Protein AF-A0AAW0E9F6-F1 (afdb_monomer)

Foldseek 3Di:
DVVVLLVLQLLQAFPVLLVCQQPDDDPPPDDGDDSCVSDVVRDPVSVVSVCCLVVLQQWDKDWPPDPLQDKPPVCPVVQVVVVPPDPDDDDGFDKIKIFGPGADPVLVVLQVVLLVVLVVVDVLSVVAFKAKFKAWAAPVCVSVCSRPNDDQPDDPDDPPLDGAGKTALANCCRFPPHNDAHPDFDRPSDLFRFGTKMFIKIFGPDQVPFSHDPPIGGHHDRSRIDGGMMITGGDPPHPPDPPPPDDDPDPDDRADWDDHDPVRFRYYVPHGMTGGDPCRVVVVVVVVVVVVDDDDPQDPVSVVVVPDDDDDDDDDDDDDDDDDDDDDDDDPPPPDDPPDDDDDLPADPPADDDDPVVVVVVCVPDDDADPPDDPVNLVVLVVVVVVVVVCVVPDSGPLVVQKDWDPVPCPPHSPDTDIDGGNDDPPDPVVVVVVVD

Radius of gyration: 29.37 Å; Cα contacts (8 Å, |Δi|>4): 502; chains: 1; bounding box: 64×83×88 Å

Structure (mmCIF, N/CA/C/O backbone):
data_AF-A0AAW0E9F6-F1
#
_entry.id   AF-A0AAW0E9F6-F1
#
loop_
_atom_site.group_PDB
_atom_site.id
_atom_site.type_symbol
_atom_site.label_atom_id
_atom_site.label_alt_id
_atom_site.label_comp_id
_atom_site.label_asym_id
_atom_site.label_entity_id
_atom_site.label_seq_id
_atom_site.pdbx_PDB_ins_code
_atom_site.Cartn_x
_atom_site.Cartn_y
_atom_site.Cartn_z
_atom_site.occupancy
_atom_site.B_iso_or_equiv
_atom_site.auth_seq_id
_atom_site.auth_comp_id
_atom_site.auth_asym_id
_atom_site.auth_atom_id
_atom_site.pdbx_PDB_model_num
ATOM 1 N N . MET A 1 1 ? -28.495 -1.036 2.764 1.00 68.88 1 MET A N 1
ATOM 2 C CA . MET A 1 1 ? -27.233 -1.469 3.412 1.00 68.88 1 MET A CA 1
ATOM 3 C C . MET A 1 1 ? -26.131 -0.404 3.358 1.00 68.88 1 MET A C 1
ATOM 5 O O . MET A 1 1 ? -25.757 0.072 4.417 1.00 68.88 1 MET A O 1
ATOM 9 N N . ARG A 1 2 ? -25.653 0.051 2.182 1.00 80.06 2 ARG A N 1
ATOM 10 C CA . ARG A 1 2 ? -24.564 1.062 2.090 1.00 80.06 2 ARG A CA 1
ATOM 11 C C . ARG A 1 2 ? -24.848 2.370 2.847 1.00 80.06 2 ARG A C 1
ATOM 13 O O . ARG A 1 2 ? -23.996 2.825 3.595 1.00 80.06 2 ARG A O 1
ATOM 20 N N . ALA A 1 3 ? -26.051 2.930 2.707 1.00 85.75 3 ALA A N 1
ATOM 21 C CA . ALA A 1 3 ? -26.441 4.160 3.406 1.00 85.75 3 ALA A CA 1
ATOM 22 C C . ALA A 1 3 ? -26.434 4.012 4.940 1.00 85.75 3 ALA A C 1
ATOM 24 O O . ALA A 1 3 ? -25.992 4.918 5.635 1.00 85.75 3 ALA A O 1
ATOM 25 N N . ALA A 1 4 ? -26.853 2.852 5.458 1.00 90.62 4 ALA A N 1
ATOM 26 C CA . ALA A 1 4 ? -26.837 2.574 6.893 1.00 90.62 4 ALA A CA 1
ATOM 27 C C . ALA A 1 4 ? -25.401 2.503 7.438 1.00 90.62 4 ALA A C 1
ATOM 29 O O . ALA A 1 4 ? -25.116 3.065 8.487 1.00 90.62 4 ALA A O 1
ATOM 30 N N . ILE A 1 5 ? -24.473 1.883 6.697 1.00 90.81 5 ILE A N 1
ATOM 31 C CA . ILE A 1 5 ? -23.049 1.851 7.075 1.00 90.81 5 ILE A CA 1
ATOM 32 C C . ILE A 1 5 ? -22.468 3.269 7.111 1.00 90.81 5 ILE A C 1
ATOM 34 O O . ILE A 1 5 ? -21.766 3.615 8.055 1.00 90.81 5 ILE A O 1
ATOM 38 N N . VAL A 1 6 ? -22.793 4.106 6.120 1.00 89.31 6 VAL A N 1
ATOM 39 C CA . VAL A 1 6 ? -22.357 5.513 6.102 1.00 89.31 6 VAL A CA 1
ATOM 40 C C . VAL A 1 6 ? -22.892 6.268 7.320 1.00 89.31 6 VAL A C 1
ATOM 42 O O . VAL A 1 6 ? -22.117 6.947 7.979 1.00 89.31 6 VAL A O 1
ATOM 45 N N . GLN A 1 7 ? -24.171 6.101 7.672 1.00 91.56 7 GLN A N 1
ATOM 46 C CA . GLN A 1 7 ? -24.759 6.729 8.862 1.00 91.56 7 GLN A CA 1
ATOM 47 C C . GLN A 1 7 ? -24.083 6.276 10.164 1.00 91.56 7 GLN A C 1
ATOM 49 O O . GLN A 1 7 ? -23.791 7.108 11.020 1.00 91.56 7 GLN A O 1
ATOM 54 N N . LEU A 1 8 ? -23.778 4.979 10.299 1.00 93.62 8 LEU A N 1
ATOM 55 C CA . LEU A 1 8 ? -23.037 4.454 11.449 1.00 93.62 8 LEU A CA 1
ATOM 56 C C . LEU A 1 8 ? -21.641 5.082 11.544 1.00 93.62 8 LEU A C 1
ATOM 58 O O . LEU A 1 8 ? -21.239 5.522 12.617 1.00 93.62 8 LEU A O 1
ATOM 62 N N . ILE A 1 9 ? -20.918 5.185 10.428 1.00 92.75 9 ILE A N 1
ATOM 63 C CA . ILE A 1 9 ? -19.582 5.794 10.401 1.00 92.75 9 ILE A CA 1
ATOM 64 C C . ILE A 1 9 ? -19.655 7.304 10.686 1.00 92.75 9 ILE A C 1
ATOM 66 O O . ILE A 1 9 ? -18.825 7.829 11.423 1.00 92.75 9 ILE A O 1
ATOM 70 N N . ASP A 1 10 ? -20.656 8.010 10.159 1.00 91.88 10 ASP A N 1
ATOM 71 C CA . ASP A 1 10 ? -20.858 9.441 10.417 1.00 91.88 10 ASP A CA 1
ATOM 72 C C . ASP A 1 10 ? -21.263 9.727 11.880 1.00 91.88 10 ASP A C 1
ATOM 74 O O . ASP A 1 10 ? -20.953 10.806 12.396 1.00 91.88 10 ASP A O 1
ATOM 78 N N . SER A 1 11 ? -21.893 8.771 12.580 1.00 93.81 11 SER A N 1
ATOM 79 C CA . SER A 1 11 ? -22.200 8.907 14.014 1.00 93.81 11 SER A CA 1
ATOM 80 C C . SER A 1 11 ? -20.967 8.832 14.918 1.00 93.81 11 SER A C 1
ATOM 82 O O . SER A 1 11 ? -20.944 9.489 15.955 1.00 93.81 11 SER A O 1
ATOM 84 N N . LEU A 1 12 ? -19.907 8.119 14.512 1.00 94.50 12 LEU A N 1
ATOM 85 C CA . LEU A 1 12 ? -18.675 8.000 15.303 1.00 94.50 12 LEU A CA 1
ATOM 86 C C . LEU A 1 12 ? -18.031 9.376 15.525 1.00 94.50 12 LEU A C 1
ATOM 88 O O . LEU A 1 12 ? -18.088 10.201 14.615 1.00 94.50 12 LEU A O 1
ATOM 92 N N . PRO A 1 13 ? -17.401 9.656 16.678 1.00 93.88 13 PRO A N 1
ATOM 93 C CA . PRO A 1 13 ? -16.641 10.889 16.889 1.00 93.88 13 PRO A CA 1
ATOM 94 C C . PRO A 1 13 ? -15.427 10.966 15.950 1.00 93.88 13 PRO A C 1
ATOM 96 O O . PRO A 1 13 ? -15.088 10.011 15.248 1.00 93.88 13 PRO A O 1
ATOM 99 N N . SER A 1 14 ? -14.760 12.115 15.911 1.00 93.56 14 SER A N 1
ATOM 100 C CA . SER A 1 14 ? -13.484 12.223 15.199 1.00 93.56 14 SER A CA 1
ATOM 101 C C . SER A 1 14 ? -12.402 11.370 15.877 1.00 93.56 14 SER A C 1
ATOM 103 O O . SER A 1 14 ? -12.458 11.083 17.076 1.00 93.56 14 SER A O 1
ATOM 105 N N . ILE A 1 15 ? -11.375 10.979 15.119 1.00 92.00 15 ILE A N 1
ATOM 106 C CA . ILE A 1 15 ? -10.249 10.204 15.669 1.00 92.00 15 ILE A CA 1
ATOM 107 C C . ILE A 1 15 ? -9.497 10.997 16.749 1.00 92.00 15 ILE A C 1
ATOM 109 O O . ILE A 1 15 ? -9.037 10.412 17.728 1.00 92.00 15 ILE A O 1
ATOM 113 N N . ASP A 1 16 ? -9.415 12.323 16.620 1.00 90.81 16 ASP A N 1
ATOM 114 C CA . ASP A 1 16 ? -8.752 13.179 17.607 1.00 90.81 16 ASP A CA 1
ATOM 115 C C . ASP A 1 16 ? -9.514 13.212 18.940 1.00 90.81 16 ASP A C 1
ATOM 117 O O . ASP A 1 16 ? -8.903 13.124 20.007 1.00 90.81 16 ASP A O 1
ATOM 121 N N . GLU A 1 17 ? -10.849 13.250 18.904 1.00 92.25 17 GLU A N 1
ATOM 122 C CA . GLU A 1 17 ? -11.689 13.134 20.103 1.00 92.25 17 GLU A CA 1
ATOM 123 C C . GLU A 1 17 ? -11.553 11.757 20.756 1.00 92.25 17 GLU A C 1
ATOM 125 O O . GLU A 1 17 ? -11.367 11.674 21.973 1.00 92.25 17 GLU A O 1
ATOM 130 N N . MET A 1 18 ? -11.568 10.682 19.955 1.00 93.44 18 MET A N 1
ATOM 131 C CA . MET A 1 18 ? -11.325 9.323 20.450 1.00 93.44 18 MET A CA 1
ATOM 132 C C . MET A 1 18 ? -9.970 9.227 21.153 1.00 93.44 18 MET A C 1
ATOM 134 O O . MET A 1 18 ? -9.881 8.738 22.280 1.00 93.44 18 MET A O 1
ATOM 138 N N . ARG A 1 19 ? -8.912 9.745 20.518 1.00 91.38 19 ARG A N 1
ATOM 139 C CA . ARG A 1 19 ? -7.557 9.771 21.075 1.00 91.38 19 ARG A CA 1
ATOM 140 C C . ARG A 1 19 ? -7.506 10.568 22.375 1.00 91.38 19 ARG A C 1
ATOM 142 O O . ARG A 1 19 ? -6.947 10.087 23.358 1.00 91.38 19 ARG A O 1
ATOM 149 N N . LYS A 1 20 ? -8.099 11.763 22.402 1.00 92.00 20 LYS A N 1
ATOM 150 C CA . LYS A 1 20 ? -8.146 12.624 23.591 1.00 92.00 20 LYS A CA 1
ATOM 151 C C . LYS A 1 20 ? -8.857 11.944 24.760 1.00 92.00 20 LYS A C 1
ATOM 153 O O . LYS A 1 20 ? -8.396 12.060 25.893 1.00 92.00 20 LYS A O 1
ATOM 158 N N . HIS A 1 21 ? -9.951 11.231 24.496 1.00 91.25 21 HIS A N 1
ATOM 159 C CA . HIS A 1 21 ? -10.675 10.479 25.516 1.00 91.25 21 HIS A CA 1
ATOM 160 C C . HIS A 1 21 ? -9.831 9.327 26.072 1.00 91.25 21 HIS A C 1
ATOM 162 O O . HIS A 1 21 ? -9.671 9.227 27.286 1.00 91.25 21 HIS A O 1
ATOM 168 N N . LEU A 1 22 ? -9.226 8.514 25.199 1.00 90.12 22 LEU A N 1
ATOM 169 C CA . LEU A 1 22 ? -8.399 7.369 25.599 1.00 90.12 22 LEU A CA 1
ATOM 170 C C . LEU A 1 22 ? -7.131 7.767 26.370 1.00 90.12 22 LEU A C 1
ATOM 172 O O . LEU A 1 22 ? -6.701 7.042 27.263 1.00 90.12 22 LEU A O 1
ATOM 176 N N . LEU A 1 23 ? -6.531 8.912 26.033 1.00 89.12 23 LEU A N 1
ATOM 177 C CA . LEU A 1 23 ? -5.310 9.422 26.670 1.00 89.12 23 LEU A CA 1
ATOM 178 C C . LEU A 1 23 ? -5.579 10.313 27.891 1.00 89.12 23 LEU A C 1
ATOM 180 O O . LEU A 1 23 ? -4.642 10.881 28.459 1.00 89.12 23 LEU A O 1
ATOM 184 N N . ARG A 1 24 ? -6.840 10.469 28.306 1.00 87.94 24 ARG A N 1
ATOM 185 C CA . ARG A 1 24 ? -7.180 11.248 29.498 1.00 87.94 24 ARG A CA 1
ATOM 186 C C . ARG A 1 24 ? -6.484 10.643 30.717 1.00 87.94 24 ARG A C 1
ATOM 188 O O . ARG A 1 24 ? -6.551 9.439 30.942 1.00 87.94 24 ARG A O 1
ATOM 195 N N . LYS A 1 25 ? -5.840 11.487 31.530 1.00 82.88 25 LYS A N 1
ATOM 196 C CA . LYS A 1 25 ? -5.229 11.048 32.791 1.00 82.88 25 LYS A CA 1
ATOM 197 C C . LYS A 1 25 ? -6.307 10.494 33.722 1.00 82.88 25 LYS A C 1
ATOM 199 O O . LYS A 1 25 ? -7.324 11.150 33.956 1.00 82.88 25 LYS A O 1
ATOM 204 N N . VAL A 1 26 ? -6.060 9.299 34.240 1.00 85.88 26 VAL A N 1
ATOM 205 C CA . VAL A 1 26 ? -6.933 8.591 35.173 1.00 85.88 26 VAL A CA 1
ATOM 206 C C . VAL A 1 26 ? -6.197 8.455 36.503 1.00 85.88 26 VAL A C 1
ATOM 208 O O . VAL A 1 26 ? -4.987 8.232 36.513 1.00 85.88 26 VAL A O 1
ATOM 211 N N . ASN A 1 27 ? -6.911 8.630 37.616 1.00 80.88 27 ASN A N 1
ATOM 212 C CA . ASN A 1 27 ? -6.336 8.459 38.951 1.00 80.88 27 ASN A CA 1
ATOM 213 C C . ASN A 1 27 ? -5.906 7.000 39.164 1.00 80.88 27 ASN A C 1
ATOM 215 O O . ASN A 1 27 ? -6.556 6.083 38.657 1.00 80.88 27 ASN A O 1
ATOM 219 N N . THR A 1 28 ? -4.847 6.792 39.943 1.00 71.69 28 THR A N 1
ATOM 220 C CA . THR A 1 28 ? -4.348 5.464 40.321 1.00 71.69 28 THR A CA 1
ATOM 221 C C . THR A 1 28 ? -5.487 4.592 40.864 1.00 71.69 28 THR A C 1
ATOM 223 O O . THR A 1 28 ? -6.258 5.048 41.707 1.00 71.69 28 THR A O 1
ATOM 226 N N . GLY A 1 29 ? -5.629 3.371 40.337 1.00 76.06 29 GLY A N 1
ATOM 227 C CA . GLY A 1 29 ? -6.693 2.424 40.707 1.00 76.06 29 GLY A CA 1
ATOM 228 C C . GLY A 1 29 ? -7.997 2.528 39.902 1.00 76.06 29 GLY A C 1
ATOM 229 O O . GLY A 1 29 ? -8.900 1.728 40.110 1.00 76.06 29 GLY A O 1
ATOM 230 N N . LYS A 1 30 ? -8.134 3.478 38.965 1.00 79.12 30 LYS A N 1
ATOM 231 C CA . LYS A 1 30 ? -9.293 3.530 38.054 1.00 79.12 30 LYS A CA 1
ATOM 232 C C . LYS A 1 30 ? -8.955 2.950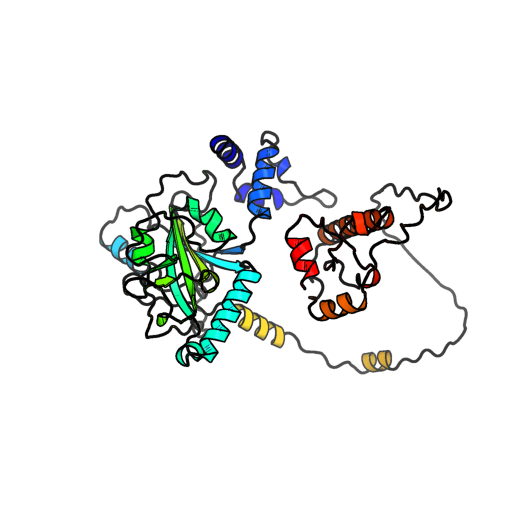 36.680 1.00 79.12 30 LYS A C 1
ATOM 234 O O . LYS A 1 30 ? -7.875 3.187 36.137 1.00 79.12 30 LYS A O 1
ATOM 239 N N . SER A 1 31 ? -9.909 2.227 36.094 1.00 79.19 31 SER A N 1
ATOM 240 C CA . SER A 1 31 ? -9.774 1.664 34.750 1.00 79.19 31 SER A CA 1
ATOM 241 C C . SER A 1 31 ? -9.592 2.759 33.697 1.00 79.19 31 SER A C 1
ATOM 243 O O . SER A 1 31 ? -10.203 3.828 33.782 1.00 79.19 31 SER A O 1
ATOM 245 N N . LYS A 1 32 ? -8.787 2.478 32.666 1.00 82.38 32 LYS A N 1
ATOM 246 C CA . LYS A 1 32 ? -8.663 3.372 31.507 1.00 82.38 32 LYS A CA 1
ATOM 247 C C . LYS A 1 32 ? -10.028 3.551 30.820 1.00 82.38 32 LYS A C 1
ATOM 249 O O . LYS A 1 32 ? -10.771 2.572 30.722 1.00 82.38 32 LYS A O 1
ATOM 254 N N . PRO A 1 33 ? -10.341 4.762 30.332 1.00 85.88 33 PRO A N 1
ATOM 255 C CA . PRO A 1 33 ? -11.596 5.038 29.646 1.00 85.88 33 PRO A CA 1
ATOM 256 C C . PRO A 1 33 ? -11.726 4.188 28.379 1.00 85.88 33 PRO A C 1
ATOM 258 O O . PRO A 1 33 ? -10.748 3.991 27.650 1.00 85.88 33 PRO A O 1
ATOM 261 N N . LYS A 1 34 ? -12.930 3.679 28.107 1.00 88.00 34 LYS A N 1
ATOM 262 C CA . LYS A 1 34 ? -13.224 2.866 26.915 1.00 88.00 34 LYS A CA 1
ATOM 263 C C . LYS A 1 34 ? -13.899 3.716 25.844 1.00 88.00 34 LYS A C 1
ATOM 265 O O . LYS A 1 34 ? -14.711 4.575 26.145 1.00 88.00 34 LYS A O 1
ATOM 270 N N . LEU A 1 35 ? -13.674 3.401 24.565 1.00 87.81 35 LEU A N 1
ATOM 271 C CA . LEU A 1 35 ? -14.292 4.143 23.450 1.00 87.81 35 LEU A CA 1
ATOM 272 C C . LEU A 1 35 ? -15.826 4.228 23.529 1.00 87.81 35 LEU A C 1
ATOM 274 O O . LEU A 1 35 ? -16.395 5.261 23.198 1.00 87.81 35 LEU A O 1
ATOM 278 N N . ARG A 1 36 ? -16.489 3.167 24.008 1.00 86.31 36 ARG A N 1
ATOM 279 C CA . ARG A 1 36 ? -17.954 3.125 24.167 1.00 86.31 36 ARG A CA 1
ATOM 280 C C . ARG A 1 36 ? -18.486 4.106 25.221 1.00 86.31 36 ARG A C 1
ATOM 282 O O . ARG A 1 36 ? -19.680 4.356 25.239 1.00 86.31 36 ARG A O 1
ATOM 289 N N . GLU A 1 37 ? -17.625 4.636 26.087 1.00 88.25 37 GLU A N 1
ATOM 290 C CA . GLU A 1 37 ? -17.979 5.578 27.157 1.00 88.25 37 GLU A CA 1
ATOM 291 C C . GLU A 1 37 ? -17.904 7.043 26.694 1.00 88.25 37 GLU A C 1
ATOM 293 O O . GLU A 1 37 ? -18.241 7.939 27.464 1.00 88.25 37 GLU A O 1
ATOM 298 N N . ILE A 1 38 ? -17.457 7.306 25.455 1.00 90.50 38 ILE A N 1
ATOM 299 C CA . ILE A 1 38 ? -17.413 8.666 24.893 1.00 90.50 38 ILE A CA 1
ATOM 300 C C . ILE A 1 38 ? -18.810 9.266 24.798 1.00 90.50 38 ILE A C 1
ATOM 302 O O . ILE A 1 38 ? -19.012 10.411 25.194 1.00 90.50 38 ILE A O 1
ATOM 306 N N . ASP A 1 39 ? -19.735 8.499 24.233 1.00 87.88 39 ASP A N 1
ATOM 307 C CA . ASP A 1 39 ? -21.092 8.936 23.960 1.00 87.88 39 ASP A CA 1
ATOM 308 C C . ASP A 1 39 ? -22.021 7.708 24.009 1.00 87.88 39 ASP A C 1
ATOM 310 O O . ASP A 1 39 ? -21.875 6.804 23.173 1.00 87.88 39 ASP A O 1
ATOM 314 N N . PRO A 1 40 ? -22.933 7.639 24.998 1.00 87.38 40 PRO A N 1
ATOM 315 C CA . PRO A 1 40 ? -23.859 6.523 25.155 1.00 87.38 40 PRO A CA 1
ATOM 316 C C . PRO A 1 40 ? -24.916 6.450 24.043 1.00 87.38 40 PRO A C 1
ATOM 318 O O . PRO A 1 40 ? -25.504 5.384 23.857 1.00 87.38 40 PRO A O 1
ATOM 321 N N . ASP A 1 41 ? -25.133 7.528 23.282 1.00 91.75 41 ASP A N 1
ATOM 322 C CA . ASP A 1 41 ? -26.115 7.564 22.194 1.00 91.75 41 ASP A CA 1
ATOM 323 C C . ASP A 1 41 ? -25.586 6.897 20.910 1.00 91.75 41 ASP A C 1
ATOM 325 O O . ASP A 1 41 ? -26.348 6.575 19.990 1.00 91.75 41 ASP A O 1
ATOM 329 N N . ILE A 1 42 ? -24.276 6.629 20.832 1.00 93.94 42 ILE A N 1
ATOM 330 C CA . ILE A 1 42 ? -23.672 5.952 19.683 1.00 93.94 42 ILE A CA 1
ATOM 331 C C . ILE A 1 42 ? -23.981 4.459 19.730 1.00 93.94 42 ILE A C 1
ATOM 333 O O . ILE A 1 42 ? -23.521 3.715 20.600 1.00 93.94 42 ILE A O 1
ATOM 337 N N . LEU A 1 43 ? -24.685 3.991 18.698 1.00 94.19 43 LEU A N 1
ATOM 338 C CA . LEU A 1 43 ? -25.063 2.590 18.553 1.00 94.19 43 LEU A CA 1
ATOM 339 C C . LEU A 1 43 ? -23.847 1.644 18.641 1.00 94.19 43 LEU A C 1
ATOM 341 O O . LEU A 1 43 ? -22.850 1.853 17.939 1.00 94.19 43 LEU A O 1
ATOM 345 N N . PRO A 1 44 ? -23.948 0.517 19.377 1.00 92.88 44 PRO A N 1
ATOM 346 C CA . PRO A 1 44 ? -22.893 -0.499 19.445 1.00 92.88 44 PRO A CA 1
ATOM 347 C C . PRO A 1 44 ? -22.400 -0.985 18.074 1.00 92.88 44 PRO A C 1
ATOM 349 O O . PRO A 1 44 ? -21.218 -1.285 17.904 1.00 92.88 44 PRO A O 1
ATOM 352 N N . ALA A 1 45 ? -23.291 -1.014 17.077 1.00 93.62 45 ALA A N 1
ATOM 353 C CA . ALA A 1 45 ? -22.969 -1.385 15.704 1.00 93.62 45 ALA A CA 1
ATOM 354 C C . ALA A 1 45 ? -21.925 -0.457 15.053 1.00 93.62 45 ALA A C 1
ATOM 356 O O . ALA A 1 45 ? -21.075 -0.941 14.309 1.00 93.62 45 ALA A O 1
ATOM 357 N N . ALA A 1 46 ? -21.928 0.846 15.354 1.00 94.75 46 ALA A N 1
ATOM 358 C CA . ALA A 1 46 ? -20.945 1.786 14.810 1.00 94.75 46 ALA A CA 1
ATOM 359 C C . ALA A 1 46 ? -19.523 1.447 15.290 1.00 94.75 46 ALA A C 1
ATOM 361 O O . ALA A 1 46 ? -18.576 1.427 14.502 1.00 94.75 46 ALA A O 1
ATOM 362 N N . TRP A 1 47 ? -19.385 1.077 16.566 1.00 93.81 47 TRP A N 1
ATOM 363 C CA . TRP A 1 47 ? -18.117 0.631 17.144 1.00 93.81 47 TRP A CA 1
ATOM 364 C C . TRP A 1 47 ? -17.635 -0.700 16.561 1.00 93.81 47 TRP A C 1
ATOM 366 O O . TRP A 1 47 ? -16.434 -0.890 16.377 1.00 93.81 47 TRP A O 1
ATOM 376 N N . LEU A 1 48 ? -18.553 -1.620 16.243 1.00 93.56 48 LEU A N 1
ATOM 377 C CA . LEU A 1 48 ? -18.212 -2.870 15.557 1.00 93.56 48 LEU A CA 1
ATOM 378 C C . LEU A 1 48 ? -17.720 -2.615 14.130 1.00 93.56 48 LEU A C 1
ATOM 380 O O . LEU A 1 48 ? -16.736 -3.224 13.718 1.00 93.56 48 LEU A O 1
ATOM 384 N N . VAL A 1 49 ? -18.339 -1.676 13.406 1.00 93.69 49 VAL A N 1
ATOM 385 C CA . VAL A 1 49 ? -17.860 -1.252 12.083 1.00 93.69 49 VAL A CA 1
ATOM 386 C C . VAL A 1 49 ? -16.461 -0.641 12.186 1.00 93.69 49 VAL A C 1
ATOM 388 O O . VAL A 1 49 ? -15.592 -1.014 11.405 1.00 93.69 49 VAL A O 1
ATOM 391 N N . LEU A 1 50 ? -16.197 0.225 13.172 1.00 93.00 50 LEU A N 1
ATOM 392 C CA . 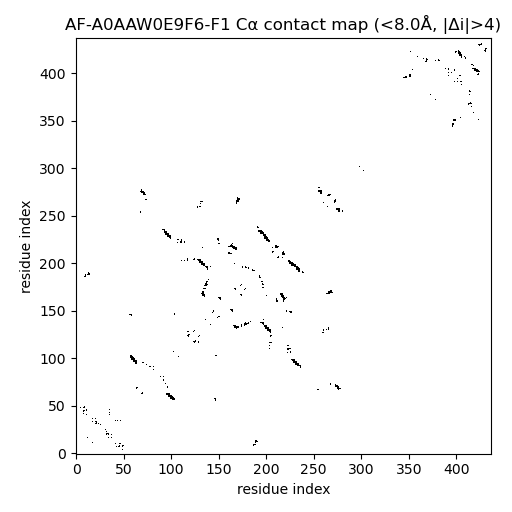LEU A 1 50 ? -14.855 0.778 13.403 1.00 93.00 50 LEU A CA 1
ATOM 393 C C . LEU A 1 50 ? -13.824 -0.320 13.698 1.00 93.00 50 LEU A C 1
ATOM 395 O O . LEU A 1 50 ? -12.751 -0.342 13.091 1.00 93.00 50 LEU A O 1
ATOM 399 N N . ARG A 1 51 ? -14.163 -1.255 14.596 1.00 92.62 51 ARG A N 1
ATOM 400 C CA . ARG A 1 51 ? -13.315 -2.411 14.913 1.00 92.62 51 ARG A CA 1
ATOM 401 C C . ARG A 1 51 ? -13.029 -3.238 13.666 1.00 92.62 51 ARG A C 1
ATOM 403 O O . ARG A 1 51 ? -11.888 -3.634 13.471 1.00 92.62 51 ARG A O 1
ATOM 410 N N . TRP A 1 52 ? -14.031 -3.474 12.822 1.00 91.88 52 TRP A N 1
ATOM 411 C CA . TRP A 1 52 ? -13.846 -4.184 11.562 1.00 91.88 52 TRP A CA 1
ATOM 412 C C . TRP A 1 52 ? -12.935 -3.407 10.607 1.00 91.88 52 TRP A C 1
ATOM 414 O O . TRP A 1 52 ? -11.996 -3.998 10.087 1.00 91.88 52 TRP A O 1
ATOM 424 N N . ILE A 1 53 ? -13.136 -2.096 10.416 1.00 90.12 53 ILE A N 1
ATOM 425 C CA . ILE A 1 53 ? -12.308 -1.264 9.521 1.00 90.12 53 ILE A CA 1
ATOM 426 C C . ILE A 1 53 ? -10.823 -1.376 9.880 1.00 90.12 53 ILE A C 1
ATOM 428 O O . ILE A 1 53 ? -10.005 -1.570 8.976 1.00 90.12 53 ILE A O 1
ATOM 432 N N . LEU A 1 54 ? -10.501 -1.268 11.174 1.00 87.25 54 LEU A N 1
ATOM 433 C CA . LEU A 1 54 ? -9.133 -1.326 11.691 1.00 87.25 54 LEU A CA 1
ATOM 434 C C . LEU A 1 54 ? -8.594 -2.760 11.729 1.00 87.25 54 LEU A C 1
ATOM 436 O O . LEU A 1 54 ? -7.528 -3.024 11.189 1.00 87.25 54 LEU A O 1
ATOM 440 N N . GLY A 1 55 ? -9.344 -3.694 12.315 1.00 86.12 55 GLY A N 1
ATOM 441 C CA . GLY A 1 55 ? -8.895 -5.070 12.541 1.00 86.12 55 GLY A CA 1
ATOM 442 C C . GLY A 1 55 ? -8.787 -5.919 11.276 1.00 86.12 55 GLY A C 1
ATOM 443 O O . GLY A 1 55 ? -8.029 -6.877 11.254 1.00 86.12 55 GLY A O 1
ATOM 444 N N . SER A 1 56 ? -9.510 -5.571 10.208 1.00 84.69 56 SER A N 1
ATOM 445 C CA . SER A 1 56 ? -9.376 -6.251 8.911 1.00 84.69 56 SER A CA 1
ATOM 446 C C . SER A 1 56 ? -8.285 -5.649 8.018 1.00 84.69 56 SER A C 1
ATOM 448 O O . SER A 1 56 ? -8.079 -6.129 6.902 1.00 84.69 56 SER A O 1
ATOM 450 N N . CYS A 1 57 ? -7.665 -4.529 8.414 1.00 82.75 57 CYS A N 1
ATOM 451 C CA . CYS A 1 57 ? -6.681 -3.843 7.580 1.00 82.75 57 CYS A CA 1
ATOM 452 C C . CYS A 1 57 ? -5.302 -4.441 7.829 1.00 82.75 57 CYS A C 1
ATOM 454 O O . CYS A 1 57 ? -4.676 -4.159 8.842 1.00 82.75 57 CYS A O 1
ATOM 456 N N . THR A 1 58 ? -4.835 -5.252 6.886 1.00 75.62 58 THR A N 1
ATOM 457 C CA . THR A 1 58 ? -3.511 -5.887 6.928 1.00 75.62 58 THR A CA 1
ATOM 458 C C . THR A 1 58 ? -2.374 -4.937 6.560 1.00 75.62 58 THR A C 1
ATOM 460 O O . THR A 1 58 ? -1.217 -5.255 6.809 1.00 75.62 58 THR A O 1
ATOM 463 N N . ALA A 1 59 ? -2.682 -3.776 5.977 1.00 80.94 59 ALA A N 1
ATOM 464 C CA . ALA A 1 59 ? -1.684 -2.781 5.612 1.00 80.94 59 ALA A CA 1
ATOM 465 C C . ALA A 1 59 ? -1.508 -1.718 6.698 1.00 80.94 59 ALA A C 1
ATOM 467 O O . ALA A 1 59 ? -2.491 -1.157 7.196 1.00 80.94 59 ALA A O 1
ATOM 468 N N . HIS A 1 60 ? -0.248 -1.396 6.993 1.00 84.62 60 HIS A N 1
ATOM 469 C CA . HIS A 1 60 ? 0.129 -0.288 7.864 1.00 84.62 60 HIS A CA 1
ATOM 470 C C . HIS A 1 60 ? 0.619 0.904 7.034 1.00 84.62 60 HIS A C 1
ATOM 472 O O . HIS A 1 60 ? 1.601 0.791 6.300 1.00 84.62 60 HIS A O 1
ATOM 478 N N . LEU A 1 61 ? -0.086 2.034 7.141 1.00 88.62 61 LEU A N 1
ATOM 479 C CA . LEU A 1 61 ? 0.258 3.290 6.475 1.00 88.62 61 LEU A CA 1
ATOM 480 C C . LEU A 1 61 ? 0.795 4.291 7.494 1.00 88.62 61 LEU A C 1
ATOM 482 O O . LEU A 1 61 ? 0.069 4.698 8.402 1.00 88.62 61 LEU A O 1
ATOM 486 N N . GLU A 1 62 ? 2.026 4.738 7.287 1.00 89.62 62 GLU A N 1
ATOM 487 C CA . GLU A 1 62 ? 2.667 5.771 8.101 1.00 89.62 62 GLU A CA 1
ATOM 488 C C . GLU A 1 62 ? 2.755 7.079 7.317 1.00 89.62 62 GLU A C 1
ATOM 490 O O . GLU A 1 62 ? 3.192 7.093 6.167 1.00 89.62 62 GLU A O 1
ATOM 495 N N . GLU A 1 63 ? 2.320 8.184 7.927 1.00 89.44 63 GLU A N 1
ATOM 496 C CA . GLU A 1 63 ? 2.490 9.525 7.357 1.00 89.44 63 GLU A CA 1
ATOM 497 C C . GLU A 1 63 ? 3.966 9.920 7.435 1.00 89.44 63 GLU A C 1
ATOM 499 O O . GLU A 1 63 ? 4.553 9.928 8.517 1.00 89.44 63 GLU A O 1
ATOM 504 N N . ILE A 1 64 ? 4.557 10.272 6.294 1.00 86.44 64 ILE A N 1
ATOM 505 C CA . ILE A 1 64 ? 5.946 10.717 6.226 1.00 86.44 64 ILE A CA 1
ATOM 506 C C . ILE A 1 64 ? 5.986 12.196 6.604 1.00 86.44 64 ILE A C 1
ATOM 508 O O . ILE A 1 64 ? 5.613 13.068 5.817 1.00 86.44 64 ILE A O 1
ATOM 512 N N . THR A 1 65 ? 6.418 12.478 7.829 1.00 82.31 65 THR A N 1
ATOM 513 C CA . THR A 1 65 ? 6.569 13.845 8.350 1.00 82.31 65 THR A CA 1
ATOM 514 C C . THR A 1 65 ? 8.006 14.351 8.252 1.00 82.31 65 THR A C 1
ATOM 516 O O . THR A 1 65 ? 8.227 15.560 8.150 1.00 82.31 65 THR A O 1
ATOM 519 N N . ASN A 1 66 ? 8.981 13.438 8.246 1.00 79.19 66 ASN A N 1
ATOM 520 C CA . ASN A 1 66 ? 10.393 13.770 8.127 1.00 79.19 66 ASN A CA 1
ATOM 521 C C . ASN A 1 66 ? 10.729 14.221 6.693 1.00 79.19 66 ASN A C 1
ATOM 523 O O . ASN A 1 66 ? 10.402 13.538 5.722 1.00 79.19 66 ASN A O 1
ATOM 527 N N . GLN A 1 67 ? 11.399 15.371 6.560 1.00 76.19 67 GLN A N 1
ATOM 528 C CA . GLN A 1 67 ? 11.821 15.918 5.265 1.00 76.19 67 GLN A CA 1
ATOM 529 C C . GLN A 1 67 ? 12.901 15.071 4.582 1.00 76.19 67 GLN A C 1
ATOM 531 O O . GLN A 1 67 ? 13.042 15.146 3.365 1.00 76.19 67 GLN A O 1
ATOM 536 N N . ASP A 1 68 ? 13.625 14.249 5.337 1.00 77.00 68 ASP A N 1
ATOM 537 C CA . ASP A 1 68 ? 14.662 13.375 4.788 1.00 77.00 68 ASP A CA 1
ATOM 538 C C . ASP A 1 68 ? 14.088 12.102 4.154 1.00 77.00 68 ASP A C 1
ATOM 540 O O . ASP A 1 68 ? 14.715 11.521 3.273 1.00 77.00 68 ASP A O 1
ATOM 544 N N . GLU A 1 69 ? 12.880 11.691 4.554 1.00 80.50 69 GLU A N 1
ATOM 545 C CA . GLU A 1 69 ? 12.194 10.503 4.019 1.00 80.50 69 GLU A CA 1
ATOM 546 C C . GLU A 1 69 ? 11.143 10.838 2.952 1.00 80.50 69 GLU A C 1
ATOM 548 O O . GLU A 1 69 ? 10.606 9.945 2.292 1.00 80.50 69 GLU A O 1
ATOM 553 N N . ILE A 1 70 ? 10.813 12.120 2.780 1.00 84.31 70 ILE A N 1
ATOM 554 C CA . ILE A 1 70 ? 9.784 12.540 1.833 1.00 84.31 70 ILE A CA 1
ATOM 555 C C . ILE A 1 70 ? 10.272 12.365 0.389 1.00 84.31 70 ILE A C 1
ATOM 557 O O . ILE A 1 70 ? 11.406 12.706 0.047 1.00 84.31 70 ILE A O 1
ATOM 561 N N . LEU A 1 71 ? 9.397 11.893 -0.501 1.00 86.25 71 LEU A N 1
ATOM 562 C CA . LEU A 1 71 ? 9.705 11.841 -1.927 1.00 86.25 71 LEU A CA 1
ATOM 563 C C . LEU A 1 71 ? 9.898 13.263 -2.452 1.00 86.25 71 LEU A C 1
ATOM 565 O O . LEU A 1 71 ? 9.006 14.120 -2.338 1.00 86.25 71 LEU A O 1
ATOM 569 N N . LYS A 1 72 ? 11.056 13.512 -3.063 1.00 84.69 72 LYS A N 1
ATOM 570 C CA . LYS A 1 72 ? 11.397 14.827 -3.608 1.00 84.69 72 LYS A CA 1
ATOM 571 C C . LYS A 1 72 ? 10.867 14.964 -5.030 1.00 84.69 72 LYS A C 1
ATOM 573 O O . LYS A 1 72 ? 10.592 13.994 -5.730 1.00 84.69 72 LYS A O 1
ATOM 578 N N . ASN A 1 73 ? 10.701 16.217 -5.447 1.00 81.12 73 ASN A N 1
ATOM 579 C CA . ASN A 1 73 ? 10.172 16.608 -6.763 1.00 81.12 73 ASN A CA 1
ATOM 580 C C . ASN A 1 73 ? 8.713 16.167 -7.017 1.00 81.12 73 ASN A C 1
ATOM 582 O O . ASN A 1 73 ? 8.184 16.338 -8.111 1.00 81.12 73 ASN A O 1
ATOM 586 N N . ILE A 1 74 ? 8.001 15.723 -5.977 1.00 75.44 74 ILE A N 1
ATOM 587 C CA . ILE A 1 74 ? 6.549 15.532 -5.997 1.00 75.44 74 ILE A CA 1
ATOM 588 C C . ILE A 1 74 ? 5.865 16.893 -5.780 1.00 75.44 74 ILE A C 1
ATOM 590 O O . ILE A 1 74 ? 5.799 17.408 -4.665 1.00 75.44 74 ILE A O 1
ATOM 594 N N . GLY A 1 75 ? 5.375 17.510 -6.861 1.00 59.94 75 GLY A N 1
ATOM 595 C CA . GLY A 1 75 ? 4.527 18.710 -6.787 1.00 59.94 75 GLY A CA 1
ATOM 596 C C . GLY A 1 75 ? 5.246 20.035 -6.486 1.00 59.94 75 GLY A C 1
ATOM 597 O O . GLY A 1 75 ? 4.602 20.964 -5.996 1.00 59.94 75 GLY A O 1
ATOM 598 N N . LYS A 1 76 ? 6.553 20.157 -6.778 1.00 52.56 76 LYS A N 1
ATOM 599 C CA . LYS A 1 76 ? 7.312 21.417 -6.605 1.00 52.56 76 LYS A CA 1
ATOM 600 C C . LYS A 1 76 ? 6.775 22.571 -7.476 1.00 52.56 76 LYS A C 1
ATOM 602 O O . LYS A 1 76 ? 6.692 23.695 -6.993 1.00 52.56 76 LYS A O 1
ATOM 607 N N . GLU A 1 77 ? 6.308 22.290 -8.692 1.00 44.94 77 GLU A N 1
ATOM 608 C CA . GLU A 1 77 ? 5.793 23.312 -9.629 1.00 44.94 77 GLU A CA 1
ATOM 609 C C . GLU A 1 77 ? 4.380 23.832 -9.308 1.00 44.94 77 GLU A C 1
ATOM 611 O O . GLU A 1 77 ? 4.048 24.970 -9.633 1.00 44.94 77 GLU A O 1
ATOM 616 N N . LEU A 1 78 ? 3.554 23.066 -8.584 1.00 44.12 78 LEU A N 1
ATOM 617 C CA . LEU A 1 78 ? 2.243 23.566 -8.141 1.00 44.12 78 LEU A CA 1
ATOM 618 C C . LEU A 1 78 ? 2.375 24.682 -7.095 1.00 44.12 78 LEU A C 1
ATOM 620 O O . LEU A 1 78 ? 1.518 25.552 -7.044 1.00 44.12 78 LEU A O 1
ATOM 624 N N . ARG A 1 79 ? 3.468 24.702 -6.317 1.00 41.84 79 ARG A N 1
ATOM 625 C CA . ARG A 1 79 ? 3.735 25.762 -5.329 1.00 41.84 79 ARG A CA 1
ATOM 626 C C . ARG A 1 79 ? 4.295 27.044 -5.954 1.00 41.84 79 ARG A C 1
ATOM 628 O O . ARG A 1 79 ? 4.200 28.106 -5.341 1.00 41.84 79 ARG A O 1
ATOM 635 N N . PHE A 1 80 ? 4.936 26.951 -7.124 1.00 35.19 80 PHE A N 1
ATOM 636 C CA . PHE A 1 80 ? 5.634 28.079 -7.752 1.00 35.19 80 PHE A CA 1
ATOM 637 C C . PHE A 1 80 ? 4.746 28.816 -8.763 1.00 35.19 80 PHE A C 1
ATOM 639 O O . PHE A 1 80 ? 4.636 30.039 -8.700 1.00 35.19 80 PHE A O 1
ATOM 646 N N . LEU A 1 81 ? 4.020 28.089 -9.622 1.00 36.19 81 LEU A N 1
ATOM 647 C CA . LEU A 1 81 ? 3.115 28.699 -10.605 1.00 36.19 81 LEU A CA 1
ATOM 648 C C . LEU A 1 81 ? 1.872 29.338 -9.960 1.00 36.19 81 LEU A C 1
ATOM 650 O O . LEU A 1 81 ? 1.440 30.404 -10.401 1.00 36.19 81 LEU A O 1
ATOM 654 N N . ALA A 1 82 ? 1.332 28.753 -8.884 1.00 39.53 82 ALA A N 1
ATOM 655 C CA . ALA A 1 82 ? 0.179 29.311 -8.167 1.00 39.53 82 ALA A CA 1
ATOM 656 C C . ALA A 1 82 ? 0.510 30.629 -7.442 1.00 39.53 82 ALA A C 1
ATOM 658 O O . ALA A 1 82 ? -0.299 31.557 -7.434 1.00 39.53 82 ALA A O 1
ATOM 659 N N . ARG A 1 83 ? 1.736 30.757 -6.915 1.00 42.84 83 ARG A N 1
ATOM 660 C CA . ARG A 1 83 ? 2.238 31.993 -6.292 1.00 42.84 83 ARG A CA 1
ATOM 661 C C . ARG A 1 83 ? 2.404 33.152 -7.275 1.00 42.84 83 ARG A C 1
ATOM 663 O O . ARG A 1 83 ? 2.410 34.300 -6.841 1.00 42.84 83 ARG A O 1
ATOM 670 N N . MET A 1 84 ? 2.562 32.864 -8.568 1.00 38.50 84 MET A N 1
ATOM 671 C CA . MET A 1 84 ? 2.919 33.871 -9.566 1.00 38.50 84 MET A CA 1
ATOM 672 C C . MET A 1 84 ? 1.707 34.521 -10.260 1.00 38.50 84 MET A C 1
ATOM 674 O O . MET A 1 84 ? 1.865 35.613 -10.794 1.00 38.50 84 MET A O 1
ATOM 678 N N . TRP A 1 85 ? 0.507 33.912 -10.240 1.00 39.72 85 TRP A N 1
ATOM 679 C CA . TRP A 1 85 ? -0.637 34.398 -11.043 1.00 39.72 85 TRP A CA 1
ATOM 680 C C . TRP A 1 85 ? -1.951 34.720 -10.310 1.00 39.72 85 TRP A C 1
ATOM 682 O O . TRP A 1 85 ? -2.828 35.305 -10.941 1.00 39.72 85 TRP A O 1
ATOM 692 N N . LEU A 1 86 ? -2.126 34.448 -9.011 1.00 40.59 86 LEU A N 1
ATOM 693 C CA . LEU A 1 86 ? -3.307 34.944 -8.281 1.00 40.59 86 LEU A CA 1
ATOM 694 C C . LEU A 1 86 ? -3.013 35.222 -6.800 1.00 40.59 86 LEU A C 1
ATOM 696 O O . LEU A 1 86 ? -2.831 34.312 -5.999 1.00 40.59 86 LEU A O 1
ATOM 700 N N . THR A 1 87 ? -3.093 36.494 -6.408 1.00 40.25 87 THR A N 1
ATOM 701 C CA . THR A 1 87 ? -3.075 36.977 -5.013 1.00 40.25 87 THR A CA 1
ATOM 702 C C . THR A 1 87 ? -4.329 36.606 -4.206 1.00 40.25 87 THR A C 1
ATOM 704 O O . THR A 1 87 ? -4.460 37.022 -3.059 1.00 40.25 87 THR A O 1
ATOM 707 N N . GLN A 1 88 ? -5.240 35.802 -4.765 1.00 39.97 88 GLN A N 1
ATOM 708 C CA . GLN A 1 88 ? -6.514 35.447 -4.137 1.00 39.97 88 GLN A CA 1
ATOM 709 C C . GLN A 1 88 ? -6.921 33.986 -4.412 1.00 39.97 88 GLN A C 1
ATOM 711 O O . GLN A 1 88 ? -8.066 33.712 -4.762 1.00 39.97 88 GLN A O 1
ATOM 716 N N . CYS A 1 89 ? -5.997 33.034 -4.270 1.00 40.03 89 CYS A N 1
ATOM 717 C CA . CYS A 1 89 ? -6.340 31.609 -4.240 1.00 40.03 89 CYS A CA 1
ATOM 718 C C . CYS A 1 89 ? -6.290 31.090 -2.792 1.00 40.03 89 CYS A C 1
ATOM 720 O O . CYS A 1 89 ? -5.297 31.340 -2.104 1.00 40.03 89 CYS A O 1
ATOM 722 N N . PRO A 1 90 ? -7.324 30.376 -2.297 1.00 41.25 90 PRO A N 1
ATOM 723 C CA . PRO A 1 90 ? -7.200 29.617 -1.056 1.00 41.25 90 PRO A CA 1
ATOM 724 C C . PRO A 1 90 ? -6.024 28.642 -1.212 1.00 41.25 90 PRO A C 1
ATOM 726 O O . PRO A 1 90 ? -5.860 28.072 -2.288 1.00 41.25 90 PRO A O 1
ATOM 729 N N . ALA A 1 91 ? -5.190 28.541 -0.172 1.00 46.94 91 ALA A N 1
ATOM 730 C CA . ALA A 1 91 ? -3.883 27.874 -0.159 1.00 46.94 91 ALA A CA 1
ATOM 731 C C . ALA A 1 91 ? -3.825 26.569 -0.978 1.00 46.94 91 ALA A C 1
ATOM 733 O O . ALA A 1 91 ? -4.789 25.826 -1.012 1.00 46.94 91 ALA A O 1
ATOM 734 N N . ASP A 1 92 ? -2.706 26.274 -1.642 1.00 46.19 92 ASP A N 1
ATOM 735 C CA . ASP A 1 92 ? -2.592 25.120 -2.544 1.00 46.19 92 ASP A CA 1
ATOM 736 C C . ASP A 1 92 ? -2.916 23.775 -1.863 1.00 46.19 92 ASP A C 1
ATOM 738 O O . ASP A 1 92 ? -2.513 23.549 -0.720 1.00 46.19 92 ASP A O 1
ATOM 742 N N . PRO A 1 93 ? -3.582 22.828 -2.555 1.00 55.50 93 PRO A N 1
ATOM 743 C CA . PRO A 1 93 ? -3.913 21.526 -1.988 1.00 55.50 93 PRO A CA 1
ATOM 744 C C . PRO A 1 93 ? -2.652 20.773 -1.551 1.00 55.50 93 PRO A C 1
ATOM 746 O O . PRO A 1 93 ? -1.776 20.457 -2.360 1.00 55.50 93 PRO A O 1
ATOM 749 N N . ILE A 1 94 ? -2.592 20.457 -0.258 1.00 72.38 94 ILE A N 1
ATOM 750 C CA . ILE A 1 94 ? -1.460 19.784 0.374 1.00 72.38 94 ILE A CA 1
ATOM 751 C C . ILE A 1 94 ? -1.465 18.314 -0.057 1.00 72.38 94 ILE A C 1
ATOM 753 O O . ILE A 1 94 ? -2.416 17.569 0.202 1.00 72.38 94 ILE A O 1
ATOM 757 N N . TRP A 1 95 ? -0.393 17.898 -0.728 1.00 81.00 95 TRP A N 1
ATOM 758 C CA . TRP A 1 95 ? -0.106 16.487 -0.956 1.00 81.00 95 TRP A CA 1
ATOM 759 C C . TRP A 1 95 ? 0.594 15.926 0.272 1.00 81.00 95 TRP A C 1
ATOM 761 O O . TRP A 1 95 ? 1.743 16.268 0.551 1.00 81.00 95 TRP A O 1
ATOM 771 N N . LYS A 1 96 ? -0.108 15.056 0.992 1.00 87.88 96 LYS A N 1
ATOM 772 C CA . LYS A 1 96 ? 0.471 14.242 2.057 1.00 87.88 96 LYS A CA 1
ATOM 773 C C . LYS A 1 96 ? 1.056 12.972 1.460 1.00 87.88 96 LYS A C 1
ATOM 775 O O . LYS A 1 96 ? 0.505 12.422 0.504 1.00 87.88 96 LYS A O 1
ATOM 780 N N . GLN A 1 97 ? 2.171 12.521 2.019 1.00 90.56 97 GLN A N 1
ATOM 781 C CA . GLN A 1 97 ? 2.849 11.308 1.584 1.00 90.56 97 GLN A CA 1
ATOM 782 C C . GLN A 1 97 ? 2.793 10.280 2.702 1.00 90.56 97 GLN A C 1
ATOM 784 O O . GLN A 1 97 ? 3.047 10.600 3.861 1.00 90.56 97 GLN A O 1
ATOM 789 N N . TYR A 1 98 ? 2.448 9.055 2.338 1.00 91.94 98 TYR A N 1
ATOM 790 C CA . TYR A 1 98 ? 2.405 7.925 3.247 1.00 91.94 98 TYR A CA 1
ATOM 791 C C . TYR A 1 98 ? 3.297 6.817 2.705 1.00 91.94 98 TYR A C 1
ATOM 793 O O . TYR A 1 98 ? 3.331 6.600 1.491 1.00 91.94 98 TYR A O 1
ATOM 801 N N . ARG A 1 99 ? 3.980 6.100 3.594 1.00 90.81 99 ARG A N 1
ATOM 802 C CA . ARG A 1 99 ? 4.698 4.865 3.267 1.00 90.81 99 ARG A CA 1
ATOM 803 C C 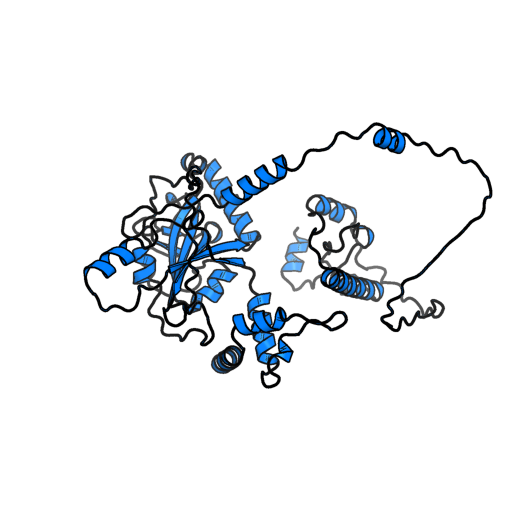. ARG A 1 99 ? 3.897 3.653 3.727 1.00 90.81 99 ARG A C 1
ATOM 805 O O . ARG A 1 99 ? 3.220 3.704 4.755 1.00 90.81 99 ARG A O 1
ATOM 812 N N . PHE A 1 100 ? 3.970 2.573 2.959 1.00 88.44 100 PHE A N 1
ATOM 813 C CA . PHE A 1 100 ? 3.489 1.265 3.393 1.00 88.44 100 PHE A CA 1
ATOM 814 C C . PHE A 1 100 ? 4.594 0.603 4.219 1.00 88.44 100 PHE A C 1
ATOM 816 O O . PHE A 1 100 ? 5.568 0.115 3.653 1.00 88.44 100 PHE A O 1
ATOM 823 N N . SER A 1 101 ? 4.462 0.606 5.545 1.00 78.38 101 SER A N 1
ATOM 824 C CA . SER A 1 101 ? 5.473 0.014 6.437 1.00 78.38 101 SER A CA 1
ATOM 825 C C . SER A 1 101 ? 5.353 -1.497 6.535 1.00 78.38 101 SER A C 1
ATOM 827 O O . SER A 1 101 ? 6.350 -2.199 6.650 1.00 78.38 101 SER A O 1
ATOM 829 N N . VAL A 1 102 ? 4.118 -1.999 6.493 1.00 68.00 102 VAL A N 1
ATOM 830 C CA . VAL A 1 102 ? 3.822 -3.431 6.505 1.00 68.00 102 VAL A CA 1
ATOM 831 C C . VAL A 1 102 ? 2.798 -3.689 5.409 1.00 68.00 102 VAL A C 1
ATOM 833 O O . VAL A 1 102 ? 1.671 -3.191 5.473 1.00 68.00 102 VAL A O 1
ATOM 836 N N . GLY A 1 103 ? 3.226 -4.406 4.371 1.00 68.94 103 GLY A N 1
ATOM 837 C CA . GLY A 1 103 ? 2.351 -5.020 3.375 1.00 68.94 103 GLY A CA 1
ATOM 838 C C . GLY A 1 103 ? 2.012 -6.464 3.756 1.00 68.94 103 GLY A C 1
ATOM 839 O O . GLY A 1 103 ? 2.442 -6.959 4.795 1.00 68.94 103 GLY A O 1
ATOM 840 N N . ALA A 1 104 ? 1.259 -7.168 2.907 1.00 73.75 104 ALA A N 1
ATOM 841 C CA . ALA A 1 104 ? 1.034 -8.601 3.094 1.00 73.75 104 ALA A CA 1
ATOM 842 C C . ALA A 1 104 ? 2.381 -9.356 2.986 1.00 73.75 104 ALA A C 1
ATOM 844 O O . ALA A 1 104 ? 3.003 -9.274 1.924 1.00 73.75 104 ALA A O 1
ATOM 845 N N . PRO A 1 105 ? 2.827 -10.103 4.020 1.00 80.56 105 PRO A N 1
ATOM 846 C CA . PRO A 1 105 ? 4.129 -10.782 4.005 1.00 80.56 105 PRO A CA 1
ATOM 847 C C . PRO A 1 105 ? 4.315 -11.712 2.801 1.00 80.56 105 PRO A C 1
ATOM 849 O O . PRO A 1 105 ? 5.376 -11.741 2.186 1.00 80.56 105 PRO A O 1
ATOM 852 N N . ASP A 1 106 ? 3.244 -12.403 2.408 1.00 83.06 106 ASP A N 1
ATOM 853 C CA . ASP A 1 106 ? 3.200 -13.246 1.211 1.00 83.06 106 ASP A CA 1
ATOM 854 C C . ASP A 1 106 ? 3.467 -12.455 -0.085 1.00 83.06 106 ASP A C 1
ATOM 856 O O . ASP A 1 106 ? 4.222 -12.900 -0.950 1.00 83.06 106 ASP A O 1
ATOM 860 N N . ALA A 1 107 ? 2.899 -11.251 -0.219 1.00 84.56 107 ALA A N 1
ATOM 861 C CA . ALA A 1 107 ? 3.121 -10.408 -1.392 1.00 84.56 107 ALA A CA 1
ATOM 862 C C . ALA A 1 107 ? 4.572 -9.906 -1.462 1.00 84.56 107 ALA A C 1
ATOM 864 O O . ALA A 1 107 ? 5.165 -9.918 -2.539 1.00 84.56 107 ALA A O 1
ATOM 865 N N . GLU A 1 108 ? 5.159 -9.527 -0.321 1.00 88.38 108 GLU A N 1
ATOM 866 C CA . GLU A 1 108 ? 6.569 -9.124 -0.231 1.00 88.38 108 GLU A CA 1
ATOM 867 C C . GLU A 1 108 ? 7.504 -10.291 -0.590 1.00 88.38 108 GLU A C 1
ATOM 869 O O . GLU A 1 108 ? 8.425 -10.126 -1.390 1.00 88.38 108 GLU A O 1
ATOM 874 N N . ALA A 1 109 ? 7.237 -11.491 -0.065 1.00 90.00 109 ALA A N 1
ATOM 875 C CA . ALA A 1 109 ? 8.022 -12.688 -0.359 1.00 90.00 109 ALA A CA 1
ATOM 876 C C . ALA A 1 109 ? 7.980 -13.046 -1.854 1.00 90.00 109 ALA A C 1
ATOM 878 O O . ALA A 1 109 ? 9.023 -13.271 -2.472 1.00 90.00 109 ALA A O 1
ATOM 879 N N . LYS A 1 110 ? 6.788 -13.029 -2.465 1.00 92.25 110 LYS A N 1
ATOM 880 C CA . LYS A 1 110 ? 6.611 -13.283 -3.904 1.00 92.25 110 LYS A CA 1
ATOM 881 C C . LYS A 1 110 ? 7.292 -12.226 -4.773 1.00 92.25 110 LYS A C 1
ATOM 883 O O . LYS A 1 110 ? 7.904 -12.571 -5.788 1.00 92.25 110 LYS A O 1
ATOM 888 N N . PHE A 1 111 ? 7.217 -10.957 -4.375 1.00 94.00 111 PHE A N 1
ATOM 889 C CA . PHE A 1 111 ? 7.911 -9.871 -5.061 1.00 94.00 111 PHE A CA 1
ATOM 890 C C . PHE A 1 111 ? 9.431 -10.063 -4.992 1.00 94.00 111 PHE A C 1
ATOM 892 O O . PHE A 1 111 ? 10.098 -10.067 -6.026 1.00 94.00 111 PHE A O 1
ATOM 899 N N . LYS A 1 112 ? 9.974 -10.333 -3.799 1.00 94.00 112 LYS A N 1
ATOM 900 C CA . LYS A 1 112 ? 11.406 -10.585 -3.588 1.00 94.00 112 LYS A CA 1
ATOM 901 C C . LYS A 1 112 ? 11.911 -11.776 -4.403 1.00 94.00 112 LYS A C 1
ATOM 903 O O . LYS A 1 112 ? 12.942 -11.659 -5.061 1.00 94.00 112 LYS A O 1
ATOM 908 N N . ALA A 1 113 ? 11.170 -12.884 -4.423 1.00 95.12 113 ALA A N 1
ATOM 909 C CA . ALA A 1 113 ? 11.501 -14.043 -5.250 1.00 95.12 113 ALA A CA 1
ATOM 910 C C . ALA A 1 113 ? 11.524 -13.688 -6.748 1.00 95.12 113 ALA A C 1
ATOM 912 O O . ALA A 1 113 ? 12.416 -14.106 -7.482 1.00 95.12 113 ALA A O 1
ATOM 913 N N . SER A 1 114 ? 10.584 -12.856 -7.206 1.00 95.88 114 SER A N 1
ATOM 914 C CA . SER A 1 114 ? 10.534 -12.400 -8.602 1.00 95.88 114 SER A CA 1
ATOM 915 C C . SER A 1 114 ? 11.720 -11.512 -8.971 1.00 95.88 114 SER A C 1
ATOM 917 O O . SER A 1 114 ? 12.286 -11.669 -10.050 1.00 95.88 114 SER A O 1
ATOM 919 N N . VAL A 1 115 ? 12.127 -10.617 -8.067 1.00 95.69 115 VAL A N 1
ATOM 920 C CA . VAL A 1 115 ? 13.331 -9.792 -8.233 1.00 95.69 115 VAL A CA 1
ATOM 921 C C . VAL A 1 115 ? 14.581 -10.670 -8.309 1.00 95.69 115 VAL A C 1
ATOM 923 O O . VAL A 1 115 ? 15.386 -10.498 -9.220 1.00 95.69 115 VAL A O 1
ATOM 926 N N . GLN A 1 116 ? 14.721 -11.649 -7.412 1.00 95.75 116 GLN A N 1
ATOM 927 C CA . GLN A 1 116 ? 15.852 -12.585 -7.419 1.00 95.75 116 GLN A CA 1
ATOM 928 C C . GLN A 1 116 ? 15.918 -13.400 -8.715 1.00 95.75 116 GLN A C 1
ATOM 930 O O . GLN A 1 116 ? 16.989 -13.544 -9.301 1.00 95.75 116 GLN A O 1
ATOM 935 N N . ASN A 1 117 ? 14.777 -13.881 -9.208 1.00 95.12 117 ASN A N 1
ATOM 936 C CA . ASN A 1 117 ? 14.711 -14.586 -10.487 1.00 95.12 117 ASN A CA 1
ATOM 937 C C . ASN A 1 117 ? 15.109 -13.673 -11.657 1.00 95.12 117 ASN A C 1
ATOM 939 O O . ASN A 1 117 ? 15.866 -14.087 -12.531 1.00 95.12 117 ASN A O 1
ATOM 943 N N . ALA A 1 118 ? 14.659 -12.416 -11.663 1.00 94.38 118 ALA A N 1
ATOM 944 C CA . ALA A 1 118 ? 15.037 -11.450 -12.693 1.00 94.38 118 ALA A CA 1
ATOM 945 C C . ALA A 1 118 ? 16.545 -11.136 -12.677 1.00 94.38 118 ALA A C 1
ATOM 947 O O . ALA A 1 118 ? 17.161 -11.024 -13.736 1.00 94.38 118 ALA A O 1
ATOM 948 N N . GLN A 1 119 ? 17.160 -11.063 -11.493 1.00 94.38 119 GLN A N 1
ATOM 949 C CA . GLN A 1 119 ? 18.605 -10.857 -11.329 1.00 94.38 119 GLN A CA 1
ATOM 950 C C . GLN A 1 119 ? 19.453 -11.992 -11.913 1.00 94.38 119 GLN A C 1
ATOM 952 O O . GLN A 1 119 ? 20.570 -11.743 -12.358 1.00 94.38 119 GLN A O 1
ATOM 957 N N . GLN A 1 120 ? 18.938 -13.224 -11.935 1.00 94.00 120 GLN A N 1
ATOM 958 C CA . GLN A 1 120 ? 19.641 -14.364 -12.536 1.00 94.00 120 GLN A CA 1
ATOM 959 C C . GLN A 1 120 ? 19.645 -14.317 -14.069 1.00 94.00 120 GLN A C 1
ATOM 961 O O . GLN A 1 120 ? 20.522 -14.903 -14.699 1.00 94.00 120 GLN A O 1
ATOM 966 N N . VAL A 1 121 ? 18.662 -13.641 -14.670 1.00 91.56 121 VAL A N 1
ATOM 967 C CA . VAL A 1 121 ? 18.453 -13.624 -16.125 1.00 91.56 121 VAL A CA 1
ATOM 968 C C . VAL A 1 121 ? 19.009 -12.352 -16.767 1.00 91.56 121 VAL A C 1
ATOM 970 O O . VAL A 1 121 ? 19.552 -12.411 -17.869 1.00 91.56 121 VAL A O 1
ATOM 973 N N . ASP A 1 122 ? 18.897 -11.204 -16.095 1.00 91.62 122 ASP A N 1
ATOM 974 C CA . ASP A 1 122 ? 19.274 -9.900 -16.643 1.00 91.62 122 ASP A CA 1
ATOM 975 C C . ASP A 1 122 ? 20.303 -9.179 -15.763 1.00 91.62 122 ASP A C 1
ATOM 977 O O . ASP A 1 122 ? 20.041 -8.799 -14.620 1.00 91.62 122 ASP A O 1
ATOM 981 N N . MET A 1 123 ? 21.467 -8.889 -16.348 1.00 91.00 123 MET A N 1
ATOM 982 C CA . MET A 1 123 ? 22.529 -8.121 -15.697 1.00 91.00 123 MET A CA 1
ATOM 983 C C . MET A 1 123 ? 22.099 -6.705 -15.293 1.00 91.00 123 MET A C 1
ATOM 985 O O . MET A 1 123 ? 22.650 -6.134 -14.351 1.00 91.00 123 MET A O 1
ATOM 989 N N . ASN A 1 124 ? 21.119 -6.120 -15.985 1.00 91.25 124 ASN A N 1
ATOM 990 C CA . ASN A 1 124 ? 20.555 -4.830 -15.609 1.00 91.25 124 ASN A CA 1
ATOM 991 C C . ASN A 1 124 ? 19.815 -4.922 -14.268 1.00 91.25 124 ASN A C 1
ATOM 993 O O . ASN A 1 124 ? 19.954 -4.020 -13.449 1.00 91.25 124 ASN A O 1
ATOM 997 N N . CYS A 1 125 ? 19.123 -6.036 -14.003 1.00 91.50 125 CYS A N 1
ATOM 998 C CA . CYS A 1 125 ? 18.428 -6.282 -12.735 1.00 91.50 125 CYS A CA 1
ATOM 999 C C . CYS A 1 125 ? 19.383 -6.456 -11.551 1.00 91.50 125 CYS A C 1
ATOM 1001 O O . CYS A 1 125 ? 19.008 -6.188 -10.412 1.00 91.50 125 CYS A O 1
ATOM 1003 N N . VAL A 1 126 ? 20.626 -6.876 -11.793 1.00 90.56 126 VAL A N 1
ATOM 1004 C CA . VAL A 1 126 ? 21.645 -6.960 -10.736 1.00 90.56 126 VAL A CA 1
ATOM 1005 C C . VAL A 1 126 ? 21.992 -5.566 -10.203 1.00 90.56 126 VAL A C 1
ATOM 1007 O O . VAL A 1 126 ? 22.114 -5.381 -8.996 1.00 90.56 126 VAL A O 1
ATOM 1010 N N . ASN A 1 127 ? 22.102 -4.574 -11.093 1.00 91.25 127 ASN A N 1
ATOM 1011 C CA . ASN A 1 127 ? 22.401 -3.188 -10.716 1.00 91.25 127 ASN A CA 1
ATOM 1012 C C . ASN A 1 127 ? 21.146 -2.390 -10.330 1.00 91.25 127 ASN A C 1
ATOM 1014 O O . ASN A 1 127 ? 21.203 -1.535 -9.449 1.00 91.25 127 ASN A O 1
ATOM 1018 N N . PHE A 1 128 ? 20.026 -2.671 -10.998 1.00 94.06 128 PHE A N 1
ATOM 1019 C CA . PHE A 1 128 ? 18.747 -1.979 -10.865 1.00 94.06 128 PHE A CA 1
ATOM 1020 C C . PHE A 1 128 ? 17.614 -3.015 -10.761 1.00 94.06 128 PHE A C 1
ATOM 1022 O O . PHE A 1 128 ? 16.954 -3.306 -11.763 1.00 94.06 128 PHE A O 1
ATOM 1029 N N . PRO A 1 129 ? 17.400 -3.614 -9.576 1.00 93.38 129 PRO A N 1
ATOM 1030 C CA . PRO A 1 129 ? 16.463 -4.731 -9.393 1.00 93.38 129 PRO A CA 1
ATOM 1031 C C . PRO A 1 129 ? 15.006 -4.377 -9.690 1.00 93.38 129 PRO A C 1
ATOM 1033 O O . PRO A 1 129 ? 14.224 -5.225 -10.130 1.00 93.38 129 PRO A O 1
ATOM 1036 N N . SER A 1 130 ? 14.641 -3.120 -9.462 1.00 94.88 130 SER A N 1
ATOM 1037 C CA . SER A 1 130 ? 13.285 -2.626 -9.615 1.00 94.88 130 SER A CA 1
ATOM 1038 C C . SER A 1 130 ? 13.243 -1.273 -10.318 1.00 94.88 130 SER A C 1
ATOM 1040 O O . SER A 1 130 ? 14.218 -0.521 -10.374 1.00 94.88 130 SER A O 1
ATOM 1042 N N . ILE A 1 131 ? 12.080 -0.986 -10.890 1.00 96.12 131 ILE A N 1
ATOM 1043 C CA . ILE A 1 131 ? 11.705 0.296 -11.484 1.00 96.12 131 ILE A CA 1
ATOM 1044 C C . ILE A 1 131 ? 10.413 0.778 -10.834 1.00 96.12 131 ILE A C 1
ATOM 1046 O O . ILE A 1 131 ? 9.714 0.016 -10.167 1.00 96.12 131 ILE A O 1
ATOM 1050 N N . PHE A 1 132 ? 10.072 2.044 -11.042 1.00 96.50 132 PHE A N 1
ATOM 1051 C CA . PHE A 1 132 ? 8.917 2.655 -10.396 1.00 96.50 132 PHE A CA 1
ATOM 1052 C C . PHE A 1 132 ? 7.915 3.198 -11.410 1.00 96.50 132 PHE A C 1
ATOM 1054 O O . PHE A 1 132 ? 8.269 3.625 -12.510 1.00 96.50 132 PHE A O 1
ATOM 1061 N N . GLY A 1 133 ? 6.645 3.204 -11.017 1.00 96.31 133 GLY A N 1
ATOM 1062 C CA . GLY A 1 133 ? 5.565 3.791 -11.798 1.00 96.31 133 GLY A CA 1
ATOM 1063 C C . GLY A 1 133 ? 4.412 4.262 -10.922 1.00 96.31 133 GLY A C 1
ATOM 1064 O O . GLY A 1 133 ? 4.211 3.789 -9.805 1.00 96.31 133 GLY A O 1
ATOM 1065 N N . PHE A 1 134 ? 3.633 5.206 -11.435 1.00 96.25 134 PHE A N 1
ATOM 1066 C CA . PHE A 1 134 ? 2.507 5.790 -10.719 1.00 96.25 134 PHE A CA 1
ATOM 1067 C C . PHE A 1 134 ? 1.192 5.113 -11.086 1.00 96.25 134 PHE A C 1
ATOM 1069 O O . PHE A 1 134 ? 0.841 5.036 -12.264 1.00 96.25 134 PHE A O 1
ATOM 1076 N N . HIS A 1 135 ? 0.402 4.743 -10.082 1.00 95.19 135 HIS A N 1
ATOM 1077 C CA . HIS A 1 135 ? -0.961 4.248 -10.255 1.00 95.19 135 HIS A CA 1
ATOM 1078 C C . HIS A 1 135 ? -1.987 5.227 -9.680 1.00 95.19 135 HIS A C 1
ATOM 1080 O O . HIS A 1 135 ? -2.058 5.428 -8.466 1.00 95.19 135 HIS A O 1
ATOM 1086 N N . GLY A 1 136 ? -2.809 5.823 -10.543 1.00 92.25 136 GLY A N 1
ATOM 1087 C CA . GLY A 1 136 ? -3.974 6.610 -10.138 1.00 92.25 136 GLY A CA 1
ATOM 1088 C C . GLY A 1 136 ? -5.241 5.762 -10.174 1.00 92.25 136 GLY A C 1
ATOM 1089 O O . GLY A 1 136 ? -5.453 5.011 -11.121 1.00 92.25 136 GLY A O 1
ATOM 1090 N N . SER A 1 137 ? -6.098 5.893 -9.162 1.00 91.06 137 SER A N 1
ATOM 1091 C CA . SER A 1 137 ? -7.390 5.199 -9.127 1.00 91.06 137 SER A CA 1
ATOM 1092 C C . SER A 1 137 ? -8.432 6.008 -8.340 1.00 91.06 137 SER A C 1
ATOM 1094 O O . SER A 1 137 ? -8.056 6.740 -7.416 1.00 91.06 137 SER A O 1
ATOM 1096 N N . PRO A 1 138 ? -9.740 5.883 -8.644 1.00 89.06 138 PRO A N 1
ATOM 1097 C CA . PRO A 1 138 ? -10.806 6.492 -7.853 1.00 89.06 138 PRO A CA 1
ATOM 1098 C C . PRO A 1 138 ? -10.752 6.137 -6.364 1.00 89.06 138 PRO A C 1
ATOM 1100 O O . PRO A 1 138 ? -10.543 4.977 -6.009 1.00 89.06 138 PRO A O 1
ATOM 1103 N N . LEU A 1 139 ? -11.047 7.111 -5.489 1.00 88.81 139 LEU A N 1
ATOM 1104 C CA . LEU A 1 139 ? -11.008 6.961 -4.020 1.00 88.81 139 LEU A CA 1
ATOM 1105 C C . LEU A 1 139 ? -11.707 5.700 -3.495 1.00 88.81 139 LEU A C 1
ATOM 1107 O O . LEU A 1 139 ? -11.171 5.008 -2.634 1.00 88.81 139 LEU A O 1
ATOM 1111 N N . ARG A 1 140 ? -12.866 5.351 -4.064 1.00 87.19 140 ARG A N 1
ATOM 1112 C CA . ARG A 1 140 ? -13.640 4.157 -3.679 1.00 87.19 140 ARG A CA 1
ATOM 1113 C C . ARG A 1 140 ? -12.861 2.838 -3.797 1.00 87.19 140 ARG A C 1
ATOM 1115 O O . ARG A 1 140 ? -13.174 1.894 -3.083 1.00 87.19 140 ARG A O 1
ATOM 1122 N N . ASN A 1 141 ? -11.865 2.767 -4.681 1.00 88.94 141 ASN A N 1
ATOM 1123 C CA . ASN A 1 141 ? -11.085 1.554 -4.919 1.00 88.94 141 ASN A CA 1
ATOM 1124 C C . ASN A 1 141 ? -9.944 1.394 -3.903 1.00 88.94 141 ASN A C 1
ATOM 1126 O O . ASN A 1 141 ? -9.481 0.278 -3.678 1.00 88.94 141 ASN A O 1
ATOM 1130 N N . TRP A 1 142 ? -9.494 2.482 -3.267 1.00 90.06 142 TRP A N 1
ATOM 1131 C CA . TRP A 1 142 ? -8.321 2.456 -2.387 1.00 90.06 142 TRP A CA 1
ATOM 1132 C C . TRP A 1 142 ? -8.526 1.614 -1.134 1.00 90.06 142 TRP A C 1
ATOM 1134 O O . TRP A 1 142 ? -7.570 1.010 -0.664 1.00 90.06 142 TRP A O 1
ATOM 1144 N N . HIS A 1 143 ? -9.768 1.469 -0.657 1.00 87.81 143 HIS A N 1
ATOM 1145 C CA . HIS A 1 143 ? -10.078 0.515 0.410 1.00 87.81 143 HIS A CA 1
ATOM 1146 C C . HIS A 1 143 ? -9.641 -0.915 0.050 1.00 87.81 143 HIS A C 1
ATOM 1148 O O . HIS A 1 143 ? -9.107 -1.615 0.904 1.00 87.81 143 HIS A O 1
ATOM 1154 N N . SER A 1 144 ? -9.836 -1.335 -1.206 1.00 87.88 144 SER A N 1
ATOM 1155 C CA . SER A 1 144 ? -9.410 -2.655 -1.681 1.00 87.88 144 SER A CA 1
ATOM 1156 C C . SER A 1 144 ? -7.921 -2.690 -2.011 1.00 87.88 144 SER A C 1
ATOM 1158 O O . SER A 1 144 ? -7.248 -3.637 -1.619 1.00 87.88 144 SER A O 1
ATOM 1160 N N . ILE A 1 145 ? -7.407 -1.667 -2.705 1.00 89.81 145 ILE A N 1
ATOM 1161 C CA . ILE A 1 145 ? -6.004 -1.617 -3.156 1.00 89.81 145 ILE A CA 1
ATOM 1162 C C . ILE A 1 145 ? -5.041 -1.664 -1.968 1.00 89.81 145 ILE A C 1
ATOM 1164 O O . ILE A 1 145 ? -4.048 -2.379 -2.013 1.00 89.81 145 ILE A O 1
ATOM 1168 N N . ILE A 1 146 ? -5.347 -0.941 -0.889 1.00 89.06 146 ILE A N 1
ATOM 1169 C CA . ILE A 1 146 ? -4.507 -0.921 0.315 1.00 89.06 146 ILE A CA 1
ATOM 1170 C C . ILE A 1 146 ? -4.430 -2.314 0.960 1.00 89.06 146 ILE A C 1
ATOM 1172 O O . ILE A 1 146 ? -3.397 -2.664 1.506 1.00 89.06 146 ILE A O 1
ATOM 1176 N N . ARG A 1 147 ? -5.493 -3.123 0.880 1.00 84.75 147 ARG A N 1
ATOM 1177 C CA . ARG A 1 147 ? -5.582 -4.426 1.566 1.00 84.75 147 ARG A CA 1
ATOM 1178 C C . ARG A 1 147 ? -5.058 -5.591 0.736 1.00 84.75 147 ARG A C 1
ATOM 1180 O O . ARG A 1 147 ? -4.443 -6.499 1.278 1.00 84.75 147 ARG A O 1
ATOM 1187 N N . HIS A 1 148 ? -5.332 -5.570 -0.564 1.00 83.06 148 HIS A N 1
ATOM 1188 C CA . HIS A 1 148 ? -5.080 -6.701 -1.461 1.00 83.06 148 HIS A CA 1
ATOM 1189 C C . HIS A 1 148 ? -4.022 -6.397 -2.528 1.00 83.06 148 HIS A C 1
ATOM 1191 O O . HIS A 1 148 ? -3.721 -7.257 -3.351 1.00 83.06 148 HIS A O 1
ATOM 1197 N N . GLY A 1 149 ? -3.482 -5.178 -2.553 1.00 87.81 149 GLY A N 1
ATOM 1198 C CA . GLY A 1 149 ? -2.616 -4.713 -3.628 1.00 87.81 149 GLY A CA 1
ATOM 1199 C C . GLY A 1 149 ? -3.382 -4.381 -4.911 1.00 87.81 149 GLY A C 1
ATOM 1200 O O . GLY A 1 149 ? -4.610 -4.245 -4.939 1.00 87.81 149 GLY A O 1
ATOM 1201 N N . LEU A 1 150 ? -2.631 -4.203 -5.997 1.00 89.50 150 LEU A N 1
ATOM 1202 C CA . LEU A 1 150 ? -3.184 -3.878 -7.307 1.00 89.50 150 LEU A CA 1
ATOM 1203 C C . LEU A 1 150 ? -3.606 -5.145 -8.046 1.00 89.50 150 LEU A C 1
ATOM 1205 O O . LEU A 1 150 ? -2.828 -6.082 -8.207 1.00 89.50 150 LEU A O 1
ATOM 1209 N N . TRP A 1 151 ? -4.831 -5.138 -8.568 1.00 83.50 151 TRP A N 1
ATOM 1210 C CA . TRP A 1 151 ? -5.342 -6.205 -9.419 1.00 83.50 151 TRP A CA 1
ATOM 1211 C C . TRP A 1 151 ? -6.209 -5.625 -10.537 1.00 83.50 151 TRP A C 1
ATOM 1213 O O . TRP A 1 151 ? -6.709 -4.505 -10.453 1.00 83.50 151 TRP A O 1
ATOM 1223 N N . PHE A 1 152 ? -6.382 -6.397 -11.603 1.00 83.44 152 PHE A N 1
ATOM 1224 C CA . PHE A 1 152 ? -7.048 -6.002 -12.841 1.00 83.44 152 PHE A CA 1
ATOM 1225 C C . PHE A 1 152 ? -8.104 -7.039 -13.251 1.00 83.44 152 PHE A C 1
ATOM 1227 O O . PHE A 1 152 ? -8.346 -7.252 -14.436 1.00 83.44 152 PHE A O 1
ATOM 1234 N N . LYS A 1 153 ? -8.737 -7.724 -12.291 1.00 80.50 153 LYS A N 1
ATOM 1235 C CA . LYS A 1 153 ? -9.799 -8.695 -12.602 1.00 80.50 153 LYS A CA 1
ATOM 1236 C C . LYS A 1 153 ? -10.977 -8.019 -13.313 1.00 80.50 153 LYS A C 1
ATOM 1238 O O . LYS A 1 153 ? -11.428 -8.502 -14.347 1.00 80.50 153 LYS A O 1
ATOM 1243 N N . ASP A 1 154 ? -11.382 -6.853 -12.817 1.00 73.50 154 ASP A N 1
ATOM 1244 C CA . ASP A 1 154 ? -12.475 -6.073 -13.389 1.00 73.50 154 ASP A CA 1
ATOM 1245 C C . ASP A 1 154 ? -11.967 -5.036 -14.403 1.00 73.50 154 ASP A C 1
ATOM 1247 O O . ASP A 1 154 ? -10.920 -4.399 -14.236 1.00 73.50 154 ASP A O 1
ATOM 1251 N N . VAL A 1 155 ? -12.722 -4.849 -15.486 1.00 73.44 155 VAL A N 1
ATOM 1252 C CA . VAL A 1 155 ? -12.419 -3.862 -16.531 1.00 73.44 155 VAL A CA 1
ATOM 1253 C C . VAL A 1 155 ? -13.154 -2.560 -16.207 1.00 73.44 155 VAL A C 1
ATOM 1255 O O . VAL A 1 155 ? -14.331 -2.410 -16.519 1.00 73.44 155 VAL A O 1
ATOM 1258 N N . ALA A 1 156 ? -12.472 -1.612 -15.560 1.00 62.09 156 ALA A N 1
ATOM 1259 C CA . ALA A 1 156 ? -13.061 -0.314 -15.201 1.00 62.09 156 ALA A CA 1
ATOM 1260 C C . ALA A 1 156 ? -12.943 0.756 -16.309 1.00 62.09 156 ALA A C 1
ATOM 1262 O O . ALA A 1 156 ? -13.754 1.680 -16.364 1.00 62.09 156 ALA A O 1
ATOM 1263 N N . HIS A 1 157 ? -11.938 0.634 -17.182 1.00 68.62 157 HIS A N 1
ATOM 1264 C CA . HIS A 1 157 ? -11.626 1.562 -18.274 1.00 68.62 157 HIS A CA 1
ATOM 1265 C C . HIS A 1 157 ? -11.202 0.788 -19.531 1.00 68.62 157 HIS A C 1
ATOM 1267 O O . HIS A 1 157 ? -10.890 -0.403 -19.454 1.00 68.62 157 HIS A O 1
ATOM 1273 N N . GLY A 1 158 ? -11.176 1.461 -20.686 1.00 67.75 158 GLY A N 1
ATOM 1274 C CA . GLY A 1 158 ? -10.687 0.872 -21.935 1.00 67.75 158 GLY A CA 1
ATOM 1275 C C . GLY A 1 158 ? -9.227 0.420 -21.814 1.00 67.75 158 GLY A C 1
ATOM 1276 O O . GLY A 1 158 ? -8.377 1.171 -21.345 1.00 67.75 158 GLY A O 1
ATOM 1277 N N . ARG A 1 159 ? -8.936 -0.814 -22.240 1.00 81.25 159 ARG A N 1
ATOM 1278 C CA . ARG A 1 159 ? -7.610 -1.449 -22.158 1.00 81.25 159 ARG A CA 1
ATOM 1279 C C . ARG A 1 159 ? -6.849 -1.350 -23.478 1.00 81.25 159 ARG A C 1
ATOM 1281 O O . ARG A 1 159 ? -6.522 -2.360 -24.094 1.00 81.25 159 ARG A O 1
ATOM 1288 N N . ALA A 1 160 ? -6.599 -0.121 -23.926 1.00 84.00 160 ALA A N 1
ATOM 1289 C CA . ALA A 1 160 ? -6.008 0.144 -25.242 1.00 84.00 160 ALA A CA 1
ATOM 1290 C C . ALA A 1 160 ? -4.624 -0.505 -25.444 1.00 84.00 160 ALA A C 1
ATOM 1292 O O . ALA A 1 160 ? -4.251 -0.805 -26.572 1.00 84.00 160 ALA A O 1
ATOM 1293 N N . PHE A 1 161 ? -3.893 -0.759 -24.355 1.00 86.81 161 PHE A N 1
ATOM 1294 C CA . PHE A 1 161 ? -2.552 -1.347 -24.364 1.00 86.81 161 PHE A CA 1
ATOM 1295 C C . PHE A 1 161 ? -2.526 -2.757 -23.746 1.00 86.81 161 PHE A C 1
ATOM 1297 O O . PHE A 1 161 ? -1.479 -3.225 -23.313 1.00 86.81 161 PHE A O 1
ATOM 1304 N N . GLY A 1 162 ? -3.682 -3.433 -23.687 1.00 89.19 162 GLY A N 1
ATOM 1305 C CA . GLY A 1 162 ? -3.820 -4.821 -23.241 1.00 89.19 162 GLY A CA 1
ATOM 1306 C C . GLY A 1 162 ? -4.200 -5.017 -21.765 1.00 89.19 162 GLY A C 1
ATOM 1307 O O . GLY A 1 162 ? -4.577 -4.083 -21.051 1.00 89.19 162 GLY A O 1
ATOM 1308 N N . ASN A 1 163 ? -4.186 -6.277 -21.321 1.00 89.88 163 ASN A N 1
ATOM 1309 C CA . ASN A 1 163 ? -4.791 -6.726 -20.062 1.00 89.88 163 ASN A CA 1
ATOM 1310 C C . ASN A 1 163 ? -3.797 -6.806 -18.896 1.00 89.88 163 ASN A C 1
ATOM 1312 O O . ASN A 1 163 ? -3.227 -7.861 -18.648 1.00 89.88 163 ASN A O 1
ATOM 1316 N N . GLY A 1 164 ? -3.659 -5.729 -18.125 1.00 91.56 164 GLY A N 1
ATOM 1317 C CA . GLY A 1 164 ? -2.834 -5.722 -16.916 1.00 91.56 164 GLY A CA 1
ATOM 1318 C C . GLY A 1 164 ? -3.112 -4.521 -16.018 1.00 91.56 164 GLY A C 1
ATOM 1319 O O . GLY A 1 164 ? -4.057 -3.760 -16.252 1.00 91.56 164 GLY A O 1
ATOM 1320 N N . VAL A 1 165 ? -2.281 -4.347 -14.993 1.00 93.62 165 VAL A N 1
ATOM 1321 C CA . VAL A 1 165 ? -2.239 -3.129 -14.175 1.00 93.62 165 VAL A CA 1
ATOM 1322 C C . VAL A 1 165 ? -1.494 -2.043 -14.944 1.00 93.62 165 VAL A C 1
ATOM 1324 O O . VAL A 1 165 ? -0.368 -2.257 -15.384 1.00 93.62 165 VAL A O 1
ATOM 1327 N N . TYR A 1 166 ? -2.126 -0.880 -15.085 1.00 94.50 166 TYR A N 1
ATOM 1328 C CA . TYR A 1 166 ? -1.564 0.275 -15.782 1.00 94.50 166 TYR A CA 1
ATOM 1329 C C . TYR A 1 166 ? -0.800 1.166 -14.803 1.00 94.50 166 TYR A C 1
ATOM 1331 O O . TYR A 1 166 ? -1.350 1.576 -13.773 1.00 94.50 166 TYR A O 1
ATOM 1339 N N . LEU A 1 167 ? 0.447 1.483 -15.148 1.00 96.00 167 LEU A N 1
ATOM 1340 C CA . LEU A 1 167 ? 1.335 2.356 -14.383 1.00 96.00 167 LEU A CA 1
ATOM 1341 C C . LEU A 1 167 ? 1.951 3.397 -15.319 1.00 96.00 167 LEU A C 1
ATOM 1343 O O . LEU A 1 167 ? 2.507 3.067 -16.370 1.00 96.00 167 LEU A O 1
ATOM 1347 N N . ALA A 1 168 ? 1.848 4.666 -14.940 1.00 94.94 168 ALA A N 1
ATOM 1348 C CA . ALA A 1 168 ? 2.428 5.766 -15.693 1.00 94.94 168 ALA A CA 1
ATOM 1349 C C . ALA A 1 168 ? 3.880 6.009 -15.271 1.00 94.94 168 ALA A C 1
ATOM 1351 O O . ALA A 1 168 ? 4.189 6.006 -14.080 1.00 94.94 168 ALA A O 1
ATOM 1352 N N . LYS A 1 169 ? 4.757 6.272 -16.246 1.00 94.62 169 LYS A N 1
ATOM 1353 C CA . LYS A 1 169 ? 6.136 6.711 -15.979 1.00 94.62 169 LYS A CA 1
ATOM 1354 C C . LYS A 1 169 ? 6.175 8.138 -15.428 1.00 94.62 169 LYS A C 1
ATOM 1356 O O . LYS A 1 169 ? 7.003 8.434 -14.576 1.00 94.62 169 LYS A O 1
ATOM 1361 N N . ASP A 1 170 ? 5.232 8.981 -15.865 1.00 92.56 170 ASP A N 1
ATOM 1362 C CA . ASP A 1 170 ? 5.029 10.327 -15.331 1.00 92.56 170 ASP A CA 1
ATOM 1363 C C . ASP A 1 170 ? 3.814 10.393 -14.393 1.00 92.56 170 ASP A C 1
ATOM 1365 O O . ASP A 1 170 ? 2.691 10.041 -14.771 1.00 92.56 170 ASP A O 1
ATOM 1369 N N . GLY A 1 171 ? 4.022 10.879 -13.171 1.00 88.38 171 GLY A N 1
ATOM 1370 C CA . GLY A 1 171 ? 2.984 10.979 -12.148 1.00 88.38 171 GLY A CA 1
ATOM 1371 C C . GLY A 1 171 ? 1.830 11.917 -12.504 1.00 88.38 171 GLY A C 1
ATOM 1372 O O . GLY A 1 171 ? 0.703 11.672 -12.067 1.00 88.38 171 GLY A O 1
ATOM 1373 N N . SER A 1 172 ? 2.056 12.927 -13.349 1.00 88.19 172 SER A N 1
ATOM 1374 C CA . SER A 1 172 ? 1.024 13.870 -13.805 1.00 88.19 172 SER A CA 1
ATOM 1375 C C . SER A 1 172 ? -0.121 13.176 -14.543 1.00 88.19 172 SER A C 1
ATOM 1377 O O . SER A 1 172 ? -1.288 13.534 -14.363 1.00 88.19 172 SER A O 1
ATOM 1379 N N . VAL A 1 173 ? 0.194 12.116 -15.294 1.00 89.56 173 VAL A N 1
ATOM 1380 C CA . VAL A 1 173 ? -0.778 11.292 -16.018 1.00 89.56 173 VAL A CA 1
ATOM 1381 C C . VAL A 1 173 ? -1.715 10.599 -15.032 1.00 89.56 173 VAL A C 1
ATOM 1383 O O . VAL A 1 173 ? -2.939 10.713 -15.141 1.00 89.56 173 VAL A O 1
ATOM 1386 N N . SER A 1 174 ? -1.149 9.923 -14.031 1.00 88.81 174 SER A N 1
ATOM 1387 C CA . SER A 1 174 ? -1.917 9.216 -13.003 1.00 88.81 174 SER A CA 1
ATOM 1388 C C . SER A 1 174 ? -2.720 10.176 -12.130 1.00 88.81 174 SER A C 1
ATOM 1390 O O . SER A 1 174 ? -3.897 9.919 -11.873 1.00 88.81 174 SER A O 1
ATOM 1392 N N . MET A 1 175 ? -2.128 11.308 -11.737 1.00 86.44 175 MET A N 1
ATOM 1393 C CA . MET A 1 175 ? -2.777 12.336 -10.922 1.00 86.44 175 MET A CA 1
ATOM 1394 C C . MET A 1 175 ? -3.942 13.017 -11.645 1.00 86.44 175 MET A C 1
ATOM 1396 O O . MET A 1 175 ? -5.002 13.182 -11.040 1.00 86.44 175 MET A O 1
ATOM 1400 N N . GLY A 1 176 ? -3.762 13.395 -12.913 1.00 78.00 176 GLY A N 1
ATOM 1401 C CA . GLY A 1 176 ? -4.738 14.171 -13.679 1.00 78.00 176 GLY A CA 1
ATOM 1402 C C . GLY A 1 176 ? -5.837 13.339 -14.343 1.00 78.00 176 GLY A C 1
ATOM 1403 O O . GLY A 1 176 ? -6.983 13.779 -14.387 1.00 78.00 176 GLY A O 1
ATOM 1404 N N . GLY A 1 177 ? -5.510 12.144 -14.846 1.00 76.44 177 GLY A N 1
ATOM 1405 C CA . GLY A 1 177 ? -6.421 11.361 -15.691 1.00 76.44 177 GLY A CA 1
ATOM 1406 C C . GLY A 1 177 ? -7.158 10.219 -14.988 1.00 76.44 177 GLY A C 1
ATOM 1407 O O . GLY A 1 177 ? -8.302 9.929 -15.331 1.00 76.44 177 GLY A O 1
ATOM 1408 N N . TYR A 1 178 ? -6.531 9.574 -13.998 1.00 83.88 178 TYR A N 1
ATOM 1409 C CA . TYR A 1 178 ? -6.978 8.254 -13.516 1.00 83.88 178 TYR A CA 1
ATOM 1410 C C . TYR A 1 178 ? -7.491 8.233 -12.074 1.00 83.88 178 TYR A C 1
ATOM 1412 O O . TYR A 1 178 ? -8.172 7.296 -11.662 1.00 83.88 178 TYR A O 1
ATOM 1420 N N . THR A 1 179 ? -7.244 9.290 -11.301 1.00 83.50 179 THR A N 1
ATOM 1421 C CA . THR A 1 179 ? -7.823 9.441 -9.954 1.00 83.50 179 THR A CA 1
ATOM 1422 C C . THR A 1 179 ? -9.336 9.688 -9.977 1.00 83.50 179 THR A C 1
ATOM 1424 O O . THR A 1 179 ? -10.010 9.471 -8.972 1.00 83.50 179 THR A O 1
ATOM 1427 N N . GLY A 1 180 ? -9.886 10.076 -11.135 1.00 73.12 180 GLY A N 1
ATOM 1428 C CA . GLY A 1 180 ? -11.305 10.353 -11.342 1.00 73.12 180 GLY A CA 1
ATOM 1429 C C . GLY A 1 180 ? -11.798 11.613 -10.618 1.00 73.12 180 GLY A C 1
ATOM 1430 O O . GLY A 1 180 ? -11.204 12.093 -9.657 1.00 73.12 180 GLY A O 1
ATOM 1431 N N . GLN A 1 181 ? -12.933 12.158 -11.062 1.00 65.56 181 GLN A N 1
ATOM 1432 C CA . GLN A 1 181 ? -13.637 13.183 -10.289 1.00 65.56 181 GLN A CA 1
ATOM 1433 C C . GLN A 1 181 ? -14.276 12.529 -9.062 1.00 65.56 181 GLN A C 1
ATOM 1435 O O . GLN A 1 181 ? -15.037 11.562 -9.191 1.00 65.56 181 GLN A O 1
ATOM 1440 N N . ASN A 1 182 ? -13.973 13.045 -7.870 1.00 62.19 182 ASN A N 1
ATOM 1441 C CA . ASN A 1 182 ? -14.537 12.513 -6.642 1.00 62.19 182 ASN A CA 1
ATOM 1442 C C . ASN A 1 182 ? -16.043 12.818 -6.565 1.00 62.19 182 ASN A C 1
ATOM 1444 O O . ASN A 1 182 ? -16.452 13.923 -6.226 1.00 62.19 182 ASN A O 1
ATOM 1448 N N . ARG A 1 183 ? -16.875 11.827 -6.901 1.00 61.31 183 ARG A N 1
ATOM 1449 C CA . ARG A 1 183 ? -18.342 11.903 -6.769 1.00 61.31 183 ARG A CA 1
ATOM 1450 C C . ARG A 1 183 ? -18.847 11.408 -5.410 1.00 61.31 183 ARG A C 1
ATOM 1452 O O . ARG A 1 183 ? -20.051 11.399 -5.187 1.00 61.31 183 ARG A O 1
ATOM 1459 N N . SER A 1 184 ? -17.952 10.950 -4.531 1.00 64.00 184 SER A N 1
ATOM 1460 C CA . SER A 1 184 ? -18.301 10.450 -3.202 1.00 64.00 184 SER A CA 1
ATOM 1461 C C . SER A 1 184 ? -17.875 11.456 -2.145 1.00 64.00 184 SER A C 1
ATOM 1463 O O . SER A 1 184 ? -16.732 11.908 -2.133 1.00 64.00 184 SER A O 1
ATOM 1465 N N . SER A 1 185 ? -18.770 11.771 -1.213 1.00 70.81 185 SER A N 1
ATOM 1466 C CA . SER A 1 185 ? -18.392 12.549 -0.038 1.00 70.81 185 SER A CA 1
ATOM 1467 C C . SER A 1 185 ? -17.410 11.733 0.816 1.00 70.81 185 SER A C 1
ATOM 1469 O O . SER A 1 185 ? -17.685 10.555 1.076 1.00 70.81 185 SER A O 1
ATOM 1471 N N . PRO A 1 186 ? -16.261 12.303 1.226 1.00 79.75 186 PRO A N 1
ATOM 1472 C CA . PRO A 1 186 ? -15.400 11.671 2.219 1.00 79.75 186 PRO A CA 1
ATOM 1473 C C . PRO A 1 186 ? -16.130 11.588 3.566 1.00 79.75 186 PRO A C 1
ATOM 1475 O O . PRO A 1 186 ? -17.153 12.246 3.776 1.00 79.75 186 PRO A O 1
ATOM 1478 N N . TRP A 1 187 ? -15.596 10.794 4.497 1.00 88.38 187 TRP A N 1
ATOM 1479 C CA . TRP A 1 187 ? -16.106 10.771 5.868 1.00 88.38 187 TRP A CA 1
ATOM 1480 C C . TRP A 1 187 ? -16.040 12.176 6.475 1.00 88.38 187 TRP A C 1
ATOM 1482 O O . TRP A 1 187 ? -14.979 12.803 6.481 1.00 88.38 187 TRP A O 1
ATOM 1492 N N . ARG A 1 188 ? -17.173 12.672 6.984 1.00 85.56 188 ARG A N 1
ATOM 1493 C CA . ARG A 1 188 ? -17.343 14.086 7.366 1.00 85.56 188 ARG A CA 1
ATOM 1494 C C . ARG A 1 188 ? -16.402 14.531 8.483 1.00 85.56 188 ARG A C 1
ATOM 1496 O O . ARG A 1 188 ? -15.998 15.686 8.513 1.00 85.56 188 ARG A O 1
ATOM 1503 N N . LYS A 1 189 ? -16.047 13.609 9.379 1.00 89.38 189 LYS A N 1
ATOM 1504 C CA . LYS A 1 189 ? -15.151 13.845 10.521 1.00 89.38 189 LYS A CA 1
ATOM 1505 C C . LYS A 1 189 ? -13.696 13.453 10.218 1.00 89.38 189 LYS A C 1
ATOM 1507 O O . LYS A 1 189 ? -12.886 13.307 11.129 1.00 89.38 189 LYS A O 1
ATOM 1512 N N . SER A 1 190 ? -13.351 13.263 8.940 1.00 87.88 190 SER A N 1
ATOM 1513 C CA . SER A 1 190 ? -11.978 12.988 8.515 1.00 87.88 190 SER A CA 1
ATOM 1514 C C . SER A 1 190 ? -11.107 14.239 8.625 1.00 87.88 190 SER A C 1
ATOM 1516 O O . SER A 1 190 ? -11.388 15.263 8.003 1.00 87.88 190 SER A O 1
ATOM 1518 N N . ARG A 1 191 ? -9.987 14.121 9.346 1.00 85.44 191 ARG A N 1
ATOM 1519 C CA . ARG A 1 191 ? -8.943 15.155 9.396 1.00 85.44 191 ARG A CA 1
ATOM 1520 C C . ARG A 1 191 ? -8.250 15.348 8.043 1.00 85.44 191 ARG A C 1
ATOM 1522 O O . ARG A 1 191 ? -7.957 16.469 7.655 1.00 85.44 191 ARG A O 1
ATOM 1529 N N . VAL A 1 192 ? -7.994 14.248 7.330 1.00 83.50 192 VAL A N 1
ATOM 1530 C CA . VAL A 1 192 ? -7.225 14.235 6.070 1.00 83.50 192 VAL A CA 1
ATOM 1531 C C . VAL A 1 192 ? -8.089 14.635 4.874 1.00 83.50 192 VAL A C 1
ATOM 1533 O O . VAL A 1 192 ? -7.602 15.305 3.972 1.00 83.50 192 VAL A O 1
ATOM 1536 N N . SER A 1 193 ? -9.369 14.242 4.861 1.00 86.38 193 SER A N 1
ATOM 1537 C CA . SER A 1 193 ? -10.326 14.559 3.789 1.00 86.38 193 SER A CA 1
ATOM 1538 C C . SER A 1 193 ? -9.736 14.371 2.372 1.00 86.38 193 SER A C 1
ATOM 1540 O O . SER A 1 193 ? -9.518 15.346 1.640 1.00 86.38 193 SER A O 1
ATOM 1542 N N . PRO A 1 194 ? -9.407 13.119 1.988 1.00 87.19 194 PRO A N 1
ATOM 1543 C CA . PRO A 1 194 ? -8.725 12.834 0.732 1.00 87.19 194 PRO A CA 1
ATOM 1544 C C . PRO A 1 194 ? -9.611 13.177 -0.472 1.00 87.19 194 PRO A C 1
ATOM 1546 O O . PRO A 1 194 ? -10.793 12.833 -0.512 1.00 87.19 194 PRO A O 1
ATOM 1549 N N . VAL A 1 195 ? -9.016 13.824 -1.473 1.00 85.56 195 VAL A N 1
ATOM 1550 C CA . VAL A 1 195 ? -9.649 14.192 -2.751 1.00 85.56 195 VAL A CA 1
ATOM 1551 C C . VAL A 1 195 ? -9.128 13.311 -3.883 1.00 85.56 195 VAL A C 1
ATOM 1553 O O . VAL A 1 195 ? -9.909 12.824 -4.699 1.00 85.56 195 VAL A O 1
ATOM 1556 N N . ASN A 1 196 ? -7.820 13.052 -3.901 1.00 87.56 196 ASN A N 1
ATOM 1557 C CA . ASN A 1 196 ? -7.171 12.189 -4.881 1.00 87.56 196 ASN A CA 1
ATOM 1558 C C . ASN A 1 196 ? -6.128 11.327 -4.171 1.00 87.56 196 ASN A C 1
ATOM 1560 O O . ASN A 1 196 ? -5.439 11.809 -3.275 1.00 87.56 196 ASN A O 1
ATOM 1564 N N . CYS A 1 197 ? -5.984 10.083 -4.617 1.00 91.12 197 CYS A N 1
ATOM 1565 C CA . CYS A 1 197 ? -4.949 9.173 -4.146 1.00 91.12 197 CYS A CA 1
ATOM 1566 C C . CYS A 1 197 ? -4.204 8.579 -5.343 1.00 91.12 197 CYS A C 1
ATOM 1568 O O . CYS A 1 197 ? -4.833 8.156 -6.317 1.00 91.12 197 CYS A O 1
ATOM 1570 N N . VAL A 1 198 ? -2.877 8.549 -5.263 1.00 93.50 198 VAL A N 1
ATOM 1571 C CA . VAL A 1 198 ? -1.984 7.959 -6.269 1.00 93.50 198 VAL A CA 1
ATOM 1572 C C . VAL A 1 198 ? -0.927 7.137 -5.549 1.00 93.50 198 VAL A C 1
ATOM 1574 O O . VAL A 1 198 ? -0.318 7.632 -4.610 1.00 93.50 198 VAL A O 1
ATOM 1577 N N . ALA A 1 199 ? -0.687 5.903 -5.981 1.00 94.94 199 ALA A N 1
ATOM 1578 C CA . ALA A 1 199 ? 0.411 5.099 -5.453 1.00 94.94 199 ALA A CA 1
ATOM 1579 C C . ALA A 1 199 ? 1.661 5.271 -6.310 1.00 94.94 199 ALA A C 1
ATOM 1581 O O . ALA A 1 199 ? 1.565 5.326 -7.538 1.00 94.94 199 ALA A O 1
ATOM 1582 N N . LEU A 1 200 ? 2.818 5.295 -5.655 1.00 95.38 200 LEU A N 1
ATOM 1583 C CA . LEU A 1 200 ? 4.092 4.976 -6.285 1.00 95.38 200 LEU A CA 1
ATOM 1584 C C . LEU A 1 200 ? 4.350 3.485 -6.061 1.00 95.38 200 LEU A C 1
ATOM 1586 O O . LEU A 1 200 ? 4.414 3.009 -4.922 1.00 95.38 200 LEU A O 1
ATOM 1590 N N . VAL A 1 201 ? 4.429 2.759 -7.167 1.00 95.94 201 VAL A N 1
ATOM 1591 C CA . VAL A 1 201 ? 4.499 1.302 -7.214 1.00 95.94 201 VAL A CA 1
ATOM 1592 C C . VAL A 1 201 ? 5.903 0.913 -7.631 1.00 95.94 201 VAL A C 1
ATOM 1594 O O . VAL A 1 201 ? 6.411 1.424 -8.628 1.00 95.94 201 VAL A O 1
ATOM 1597 N N . GLU A 1 202 ? 6.509 0.021 -6.865 1.00 95.50 202 GLU A N 1
ATOM 1598 C CA . GLU A 1 202 ? 7.752 -0.645 -7.221 1.00 95.50 202 GLU A CA 1
ATOM 1599 C C . GLU A 1 202 ? 7.428 -1.889 -8.061 1.00 95.50 202 GLU A C 1
ATOM 1601 O O . GLU A 1 202 ? 6.475 -2.625 -7.783 1.00 95.50 202 GLU A O 1
ATOM 1606 N N . ILE A 1 203 ? 8.192 -2.077 -9.131 1.00 96.69 203 ILE A N 1
ATOM 1607 C CA . ILE A 1 203 ? 7.950 -3.048 -10.194 1.00 96.69 203 ILE A CA 1
ATOM 1608 C C . ILE A 1 203 ? 9.257 -3.801 -10.443 1.00 96.69 203 ILE A C 1
ATOM 1610 O O . ILE A 1 203 ? 10.312 -3.173 -10.519 1.00 96.69 203 ILE A O 1
ATOM 1614 N N . VAL A 1 204 ? 9.213 -5.120 -10.635 1.00 96.94 204 VAL A N 1
ATOM 1615 C CA . VAL A 1 204 ? 10.395 -5.888 -11.080 1.00 96.94 204 VAL A CA 1
ATOM 1616 C C . VAL A 1 204 ? 10.903 -5.337 -12.420 1.00 96.94 204 VAL A C 1
ATOM 1618 O O . VAL A 1 204 ? 10.109 -5.129 -13.342 1.00 96.94 204 VAL A O 1
ATOM 1621 N N . ASN A 1 205 ? 12.214 -5.104 -12.554 1.00 96.31 205 ASN A N 1
ATOM 1622 C CA . ASN A 1 205 ? 12.806 -4.467 -13.738 1.00 96.31 205 ASN A CA 1
ATOM 1623 C C . ASN A 1 205 ? 12.907 -5.406 -14.960 1.00 96.31 205 ASN A C 1
ATOM 1625 O O . ASN A 1 205 ? 13.984 -5.700 -15.463 1.00 96.31 205 ASN A O 1
ATOM 1629 N N . GLN A 1 206 ? 11.768 -5.884 -15.460 1.00 95.44 206 GLN A N 1
ATOM 1630 C CA . GLN A 1 206 ? 11.677 -6.748 -16.643 1.00 95.44 206 GLN A CA 1
ATOM 1631 C C . GLN A 1 206 ? 10.695 -6.176 -17.681 1.00 95.44 206 GLN A C 1
ATOM 1633 O O . GLN A 1 206 ? 9.698 -6.816 -18.026 1.00 95.44 206 GLN A O 1
ATOM 1638 N N . PRO A 1 207 ? 10.942 -4.960 -18.212 1.00 94.19 207 PRO A N 1
ATOM 1639 C CA . PRO A 1 207 ? 10.002 -4.273 -19.098 1.00 94.19 207 PRO A CA 1
ATOM 1640 C C . PRO A 1 207 ? 9.766 -4.971 -20.444 1.00 94.19 207 PRO A C 1
ATOM 1642 O O . PRO A 1 207 ? 8.781 -4.670 -21.118 1.00 94.19 207 PRO A O 1
ATOM 1645 N N . SER A 1 208 ? 10.643 -5.891 -20.850 1.00 93.75 208 SER A N 1
ATOM 1646 C CA . SER A 1 208 ? 10.466 -6.764 -22.020 1.00 93.75 208 SER A CA 1
ATOM 1647 C C . SER A 1 208 ? 9.346 -7.793 -21.834 1.00 93.75 208 SER A C 1
ATOM 1649 O O . SER A 1 208 ? 8.752 -8.225 -22.817 1.00 93.75 208 SER A O 1
ATOM 1651 N N . HIS A 1 209 ? 9.041 -8.163 -20.588 1.00 94.25 209 HIS A N 1
ATOM 1652 C CA . HIS A 1 209 ? 8.009 -9.141 -20.239 1.00 94.25 209 HIS A CA 1
ATOM 1653 C C . HIS A 1 209 ? 6.647 -8.506 -19.940 1.00 94.25 209 HIS A C 1
ATOM 1655 O O . HIS A 1 209 ? 5.678 -9.218 -19.673 1.00 94.25 209 HIS A O 1
ATOM 1661 N N . PHE A 1 210 ? 6.550 -7.178 -19.972 1.00 95.94 210 PHE A N 1
ATOM 1662 C CA . PHE A 1 210 ? 5.277 -6.487 -19.802 1.00 95.94 210 PHE A CA 1
ATOM 1663 C C . PHE A 1 210 ? 4.450 -6.595 -21.081 1.00 95.94 210 PHE A C 1
ATOM 1665 O O . PHE A 1 210 ? 4.992 -6.648 -22.183 1.00 95.94 210 PHE A O 1
ATOM 1672 N N . ILE A 1 211 ? 3.124 -6.549 -20.952 1.00 95.38 211 ILE A N 1
ATOM 1673 C CA . ILE A 1 211 ? 2.231 -6.483 -22.120 1.00 95.38 211 ILE A CA 1
ATOM 1674 C C . ILE A 1 211 ? 2.513 -5.223 -22.940 1.00 95.38 211 ILE A C 1
ATOM 1676 O O . ILE A 1 211 ? 2.476 -5.242 -24.168 1.00 95.38 211 ILE A O 1
ATOM 1680 N N . SER A 1 212 ? 2.784 -4.119 -22.249 1.00 95.12 212 SER A N 1
ATOM 1681 C CA . SER A 1 212 ? 3.240 -2.880 -22.858 1.00 95.12 212 SER A CA 1
ATOM 1682 C C . SER A 1 212 ? 4.210 -2.175 -21.923 1.00 95.12 212 SER A C 1
ATOM 1684 O O . SER A 1 212 ? 4.072 -2.236 -20.699 1.00 95.12 212 SER A O 1
ATOM 1686 N N . ASN A 1 213 ? 5.197 -1.506 -22.509 1.00 94.19 213 ASN A N 1
ATOM 1687 C CA . ASN A 1 213 ? 6.162 -0.667 -21.802 1.00 94.19 213 ASN A CA 1
ATOM 1688 C C . ASN A 1 213 ? 6.245 0.762 -22.373 1.00 94.19 213 ASN A C 1
ATOM 1690 O O . ASN A 1 213 ? 7.034 1.577 -21.881 1.00 94.19 213 ASN A O 1
ATOM 1694 N N . ASN A 1 214 ? 5.434 1.069 -23.392 1.00 91.94 214 ASN A N 1
ATOM 1695 C CA . ASN A 1 214 ? 5.370 2.363 -24.057 1.00 91.94 214 ASN A CA 1
ATOM 1696 C C . ASN A 1 214 ? 3.936 2.617 -24.575 1.00 91.94 214 ASN A C 1
ATOM 1698 O O . ASN A 1 214 ? 3.431 1.807 -25.355 1.00 91.94 214 ASN A O 1
ATOM 1702 N N . PRO A 1 215 ? 3.259 3.711 -24.172 1.00 91.06 215 PRO A N 1
ATOM 1703 C CA . PRO A 1 215 ? 3.735 4.792 -23.293 1.00 91.06 215 PRO A CA 1
ATOM 1704 C C . PRO A 1 215 ? 3.665 4.477 -21.791 1.00 91.06 215 PRO A C 1
ATOM 1706 O O . PRO A 1 215 ? 4.293 5.165 -20.987 1.00 91.06 215 PRO A O 1
ATOM 1709 N N . TYR A 1 216 ? 2.930 3.435 -21.401 1.00 93.56 216 TYR A N 1
ATOM 1710 C CA . TYR A 1 216 ? 2.701 3.056 -20.004 1.00 93.56 216 TYR A CA 1
ATOM 1711 C C . TYR A 1 216 ? 3.208 1.641 -19.745 1.00 93.56 216 TYR A C 1
ATOM 1713 O O . TYR A 1 216 ? 3.267 0.833 -20.672 1.00 93.56 216 TYR A O 1
ATOM 1721 N N . TYR A 1 217 ? 3.528 1.325 -18.491 1.00 96.38 217 TYR A N 1
ATOM 1722 C CA . TYR A 1 217 ? 3.719 -0.070 -18.110 1.00 96.38 217 TYR A CA 1
ATOM 1723 C C . TYR A 1 217 ? 2.355 -0.730 -17.942 1.00 96.38 217 TYR A C 1
ATOM 1725 O O . TYR A 1 217 ? 1.496 -0.221 -17.219 1.00 96.38 217 TYR A O 1
ATOM 1733 N N . VAL A 1 218 ? 2.170 -1.865 -18.609 1.00 95.69 218 VAL A N 1
ATOM 1734 C CA . VAL A 1 218 ? 1.006 -2.735 -18.449 1.00 95.69 218 VAL A CA 1
ATOM 1735 C C . VAL A 1 218 ? 1.507 -4.088 -17.979 1.00 95.69 218 VAL A C 1
ATOM 1737 O O . VAL A 1 218 ? 2.031 -4.876 -18.765 1.00 95.69 218 VAL A O 1
ATOM 1740 N N . VAL A 1 219 ? 1.364 -4.336 -16.678 1.00 95.50 219 VAL A N 1
ATOM 1741 C CA . VAL A 1 219 ? 1.934 -5.511 -16.012 1.00 95.50 219 VAL A CA 1
ATOM 1742 C C . VAL A 1 219 ? 0.827 -6.507 -15.682 1.00 95.50 219 VAL A C 1
ATOM 1744 O O . VAL A 1 219 ? -0.122 -6.198 -14.961 1.00 95.50 219 VAL A O 1
ATOM 1747 N N . GLN A 1 220 ? 0.944 -7.714 -16.226 1.00 93.75 220 GLN A N 1
ATOM 1748 C CA . GLN A 1 220 ? 0.009 -8.822 -16.027 1.00 93.75 220 GLN A CA 1
ATOM 1749 C 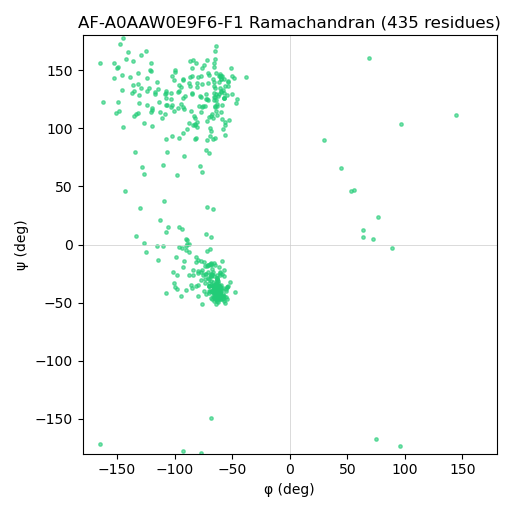C . GLN A 1 220 ? 0.290 -9.627 -14.753 1.00 93.75 220 GLN A C 1
ATOM 1751 O O . GLN A 1 220 ? -0.613 -10.241 -14.189 1.00 93.75 220 GLN A O 1
ATOM 1756 N N . HIS A 1 221 ? 1.538 -9.626 -14.286 1.00 93.25 221 HIS A N 1
ATOM 1757 C CA . HIS A 1 221 ? 1.960 -10.356 -13.096 1.00 93.25 221 HIS A CA 1
ATOM 1758 C C . HIS A 1 221 ? 1.793 -9.465 -11.861 1.00 93.25 221 HIS A C 1
ATOM 1760 O O . HIS A 1 221 ? 2.628 -8.613 -11.582 1.00 93.25 221 HIS A O 1
ATOM 1766 N N . THR A 1 222 ? 0.705 -9.640 -11.107 1.00 91.50 222 THR A N 1
ATOM 1767 C CA . THR A 1 222 ? 0.428 -8.810 -9.915 1.00 91.50 222 THR A CA 1
ATOM 1768 C C . THR A 1 222 ? 1.477 -8.965 -8.818 1.00 91.50 222 THR A C 1
ATOM 1770 O O . THR A 1 222 ? 1.758 -8.008 -8.110 1.00 91.50 222 THR A O 1
ATOM 1773 N N . HIS A 1 223 ? 2.100 -10.138 -8.712 1.00 92.81 223 HIS A N 1
ATOM 1774 C CA . HIS A 1 223 ? 3.182 -10.408 -7.765 1.00 92.81 223 HIS A CA 1
ATOM 1775 C C . HIS A 1 223 ? 4.509 -9.716 -8.132 1.00 92.81 223 HIS A C 1
ATOM 1777 O O . HIS A 1 223 ? 5.451 -9.761 -7.352 1.00 92.81 223 HIS A O 1
ATOM 1783 N N . TRP A 1 224 ? 4.589 -9.058 -9.295 1.00 95.44 224 TRP A N 1
ATOM 1784 C CA . TRP A 1 224 ? 5.711 -8.187 -9.665 1.00 95.44 224 TRP A CA 1
ATOM 1785 C C . TRP A 1 224 ? 5.499 -6.735 -9.244 1.00 95.44 224 TRP A C 1
ATOM 1787 O O . TRP A 1 224 ? 6.297 -5.882 -9.621 1.00 95.44 224 TRP A O 1
ATOM 1797 N N . LEU A 1 225 ? 4.411 -6.437 -8.532 1.00 94.81 225 LEU A N 1
ATOM 1798 C CA . LEU A 1 225 ? 4.008 -5.086 -8.172 1.00 94.81 225 LEU A CA 1
ATOM 1799 C C . LEU A 1 225 ? 3.862 -4.970 -6.665 1.00 94.81 225 LEU A C 1
ATOM 1801 O O . LEU A 1 225 ? 3.144 -5.756 -6.047 1.00 94.81 225 LEU A O 1
ATOM 1805 N N . ILE A 1 226 ? 4.449 -3.926 -6.094 1.00 92.62 226 ILE A N 1
ATOM 1806 C CA . ILE A 1 226 ? 4.229 -3.591 -4.694 1.00 92.62 226 ILE A CA 1
ATOM 1807 C C . ILE A 1 226 ? 4.042 -2.088 -4.505 1.00 92.62 226 ILE A C 1
ATOM 1809 O O . ILE A 1 226 ? 4.795 -1.259 -5.015 1.00 92.62 226 ILE A O 1
ATOM 1813 N N . CYS A 1 227 ? 2.985 -1.710 -3.790 1.00 93.19 227 CYS A N 1
ATOM 1814 C CA . CYS A 1 227 ? 2.733 -0.315 -3.445 1.00 93.19 227 CYS A CA 1
ATOM 1815 C C . CYS A 1 227 ? 3.671 0.084 -2.303 1.00 93.19 227 CYS A C 1
ATOM 1817 O O . CYS A 1 227 ? 3.528 -0.432 -1.199 1.00 93.19 227 CYS A O 1
ATOM 1819 N N . ARG A 1 228 ? 4.605 1.008 -2.554 1.00 92.00 228 ARG A N 1
ATOM 1820 C CA . ARG A 1 228 ? 5.549 1.491 -1.529 1.00 92.00 228 ARG A CA 1
ATOM 1821 C C . ARG A 1 228 ? 5.109 2.801 -0.898 1.00 92.00 228 ARG A C 1
ATOM 1823 O O . ARG A 1 228 ? 5.209 2.963 0.316 1.00 92.00 228 ARG A O 1
ATOM 1830 N N . TYR A 1 229 ? 4.544 3.700 -1.704 1.00 93.56 229 TYR A N 1
ATOM 1831 C CA . TYR A 1 229 ? 4.082 5.003 -1.232 1.00 93.56 229 TYR A CA 1
ATOM 1832 C C . TYR A 1 229 ? 2.669 5.309 -1.711 1.00 93.56 229 TYR A C 1
ATOM 1834 O O . TYR A 1 229 ? 2.279 4.941 -2.820 1.00 93.56 229 TYR A O 1
ATOM 1842 N N . LEU A 1 230 ? 1.919 6.034 -0.886 1.00 93.81 230 LEU A N 1
ATOM 1843 C CA . LEU A 1 230 ? 0.609 6.580 -1.205 1.00 93.81 230 LEU A CA 1
ATOM 1844 C C . LEU A 1 230 ? 0.651 8.107 -1.093 1.00 93.81 230 LEU A C 1
ATOM 1846 O O . LEU A 1 230 ? 0.874 8.670 -0.024 1.00 93.81 230 LEU A O 1
ATOM 1850 N N . LEU A 1 231 ? 0.406 8.777 -2.211 1.00 92.44 231 LEU A N 1
ATOM 1851 C CA . LEU A 1 231 ? 0.287 10.223 -2.323 1.00 92.44 231 LEU A CA 1
ATOM 1852 C C . LEU A 1 231 ? -1.185 10.607 -2.210 1.00 92.44 231 LEU A C 1
ATOM 1854 O O . LEU A 1 231 ? -2.004 10.172 -3.024 1.00 92.44 231 LEU A O 1
ATOM 1858 N N . VAL A 1 232 ? -1.521 11.435 -1.226 1.00 90.25 232 VAL A N 1
ATOM 1859 C CA . VAL A 1 232 ? -2.899 11.828 -0.920 1.00 90.25 232 VAL A CA 1
ATOM 1860 C C . VAL A 1 232 ? -3.049 13.337 -1.040 1.00 90.25 232 VAL A C 1
ATOM 1862 O O . VAL A 1 232 ? -2.498 14.102 -0.249 1.00 90.25 232 VAL A O 1
ATOM 1865 N N . LYS A 1 233 ? -3.840 13.775 -2.016 1.00 86.88 233 LYS A N 1
ATOM 1866 C CA . LYS A 1 233 ? -4.254 15.171 -2.144 1.00 86.88 233 LYS A CA 1
ATOM 1867 C C . LYS A 1 233 ? -5.375 15.445 -1.152 1.00 86.88 233 LYS A C 1
ATOM 1869 O O . LYS A 1 233 ? -6.433 14.822 -1.249 1.00 86.88 233 LYS A O 1
ATOM 1874 N N . CYS A 1 234 ? -5.160 16.373 -0.232 1.00 83.19 234 CYS A N 1
ATOM 1875 C CA . CYS A 1 234 ? -6.117 16.697 0.825 1.00 83.19 234 CYS A CA 1
ATOM 1876 C C . CYS A 1 234 ? -6.932 17.952 0.483 1.00 83.19 234 CYS A C 1
ATOM 1878 O O . CYS A 1 234 ? -6.446 18.853 -0.205 1.00 83.19 234 CYS A O 1
ATOM 1880 N N . SER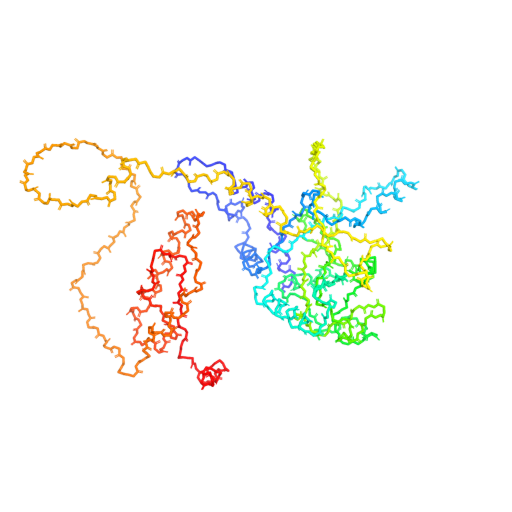 A 1 235 ? -8.174 18.016 0.970 1.00 74.38 235 SER A N 1
ATOM 1881 C CA . SER A 1 235 ? -8.971 19.248 0.953 1.00 74.38 235 SER A CA 1
ATOM 1882 C C . SER A 1 235 ? -8.567 20.153 2.121 1.00 74.38 235 SER A C 1
ATOM 1884 O O . SER A 1 235 ? -8.441 19.691 3.251 1.00 74.38 235 SER A O 1
ATOM 1886 N N . LEU A 1 236 ? -8.409 21.451 1.867 1.00 60.03 236 LEU A N 1
ATOM 1887 C CA . LEU A 1 236 ? -7.848 22.451 2.794 1.00 60.03 236 LEU A CA 1
ATOM 1888 C C . LEU A 1 236 ? -8.751 22.841 3.972 1.00 60.03 236 LEU A C 1
ATOM 1890 O O . LEU A 1 236 ? -8.462 23.798 4.680 1.00 60.03 236 LEU A O 1
ATOM 1894 N N . ALA A 1 237 ? -9.866 22.145 4.180 1.00 50.50 237 ALA A N 1
ATOM 1895 C CA . ALA A 1 237 ? -10.907 22.616 5.085 1.00 50.50 237 ALA A CA 1
ATOM 1896 C C . ALA A 1 237 ? -10.532 22.554 6.583 1.00 50.50 237 ALA A C 1
ATOM 1898 O O . ALA A 1 237 ? -11.185 23.234 7.363 1.00 50.50 237 ALA A O 1
ATOM 1899 N N . ASN A 1 238 ? -9.508 21.784 6.991 1.00 45.62 238 ASN A N 1
ATOM 1900 C CA . ASN A 1 238 ? -9.303 21.427 8.408 1.00 45.62 238 ASN A CA 1
ATOM 1901 C C . ASN A 1 238 ? -7.869 21.583 8.957 1.00 45.62 238 ASN A C 1
ATOM 1903 O O . ASN A 1 238 ? -7.624 21.165 10.087 1.00 45.62 238 ASN A O 1
ATOM 1907 N N . ASP A 1 239 ? -6.914 22.154 8.216 1.00 42.94 239 ASP A N 1
ATOM 1908 C CA . ASP A 1 239 ? -5.525 22.246 8.701 1.00 42.94 239 ASP A CA 1
ATOM 1909 C C . ASP A 1 239 ? -5.273 23.568 9.451 1.00 42.94 239 ASP A C 1
ATOM 1911 O O . ASP A 1 239 ? -4.707 24.522 8.923 1.00 42.94 239 ASP A O 1
ATOM 1915 N N . SER A 1 240 ? -5.758 23.650 10.695 1.00 40.22 240 SER A N 1
ATOM 1916 C CA . SER A 1 240 ? -5.467 24.757 11.621 1.00 40.22 240 SER A CA 1
ATOM 1917 C C . SER A 1 240 ? -4.275 24.476 12.547 1.00 40.22 240 SER A C 1
ATOM 1919 O O . SER A 1 240 ? -4.078 25.190 13.529 1.00 40.22 240 SER A O 1
ATOM 1921 N N . SER A 1 241 ? -3.474 23.446 12.265 1.00 40.66 241 SER A N 1
ATOM 1922 C CA . SER A 1 241 ? -2.249 23.130 13.005 1.00 40.66 241 SER A CA 1
ATOM 1923 C C . SER A 1 241 ? -1.020 23.487 12.177 1.00 40.66 241 SER A C 1
ATOM 1925 O O . SER A 1 241 ? -0.378 22.633 11.574 1.00 40.66 241 SER A O 1
ATOM 1927 N N . SER A 1 242 ? -0.674 24.775 12.158 1.00 35.47 242 SER A N 1
ATOM 1928 C CA . SER A 1 242 ? 0.655 25.208 11.737 1.00 35.47 242 SER A CA 1
ATOM 1929 C C . SER A 1 242 ? 1.665 24.853 12.834 1.00 35.47 242 SER A C 1
ATOM 1931 O O . SER A 1 242 ? 2.021 25.709 13.649 1.00 35.47 242 SER A O 1
ATOM 1933 N N . ASP A 1 243 ? 2.120 23.602 12.876 1.00 33.16 243 ASP A N 1
ATOM 1934 C CA . ASP A 1 243 ? 3.327 23.263 13.626 1.00 33.16 243 ASP A CA 1
ATOM 1935 C C . ASP A 1 243 ? 4.513 23.913 12.910 1.00 33.16 243 ASP A C 1
ATOM 1937 O O . ASP A 1 243 ? 5.025 23.434 11.896 1.00 33.16 243 ASP A O 1
ATOM 1941 N N . LYS A 1 244 ? 4.918 25.079 13.423 1.00 35.28 244 LYS A N 1
ATOM 1942 C CA . LYS A 1 244 ? 6.160 25.752 13.050 1.00 35.28 244 LYS A CA 1
ATOM 1943 C C . LYS A 1 244 ? 7.325 24.933 13.602 1.00 35.28 244 LYS A C 1
ATOM 1945 O O . LYS A 1 244 ? 7.898 25.278 14.630 1.00 35.28 244 LYS A O 1
ATOM 1950 N N . SER A 1 245 ? 7.663 23.843 12.922 1.00 32.16 245 SER A N 1
ATOM 1951 C CA . SER A 1 245 ? 8.954 23.194 13.111 1.00 32.16 245 SER A CA 1
ATOM 1952 C C . SER A 1 245 ? 10.028 24.135 12.565 1.00 32.16 245 SER A C 1
ATOM 1954 O O . SER A 1 245 ? 10.077 24.447 11.374 1.00 32.16 245 SER A O 1
ATOM 1956 N N . SER A 1 246 ? 10.819 24.683 13.480 1.00 31.62 246 SER A N 1
ATOM 1957 C CA . SER A 1 246 ? 12.014 25.470 13.205 1.00 31.62 246 SER A CA 1
ATOM 1958 C C . SER A 1 246 ? 12.996 24.649 12.370 1.00 31.62 246 SER A C 1
ATOM 1960 O O . SER A 1 246 ? 13.370 23.553 12.784 1.00 31.62 246 SER A O 1
ATOM 1962 N N . LEU A 1 247 ? 13.439 25.193 11.229 1.00 33.62 247 LEU A N 1
ATOM 1963 C CA . LEU A 1 247 ? 14.571 24.659 10.471 1.00 33.62 247 LEU A CA 1
ATOM 1964 C C . LEU A 1 247 ? 15.813 24.648 11.375 1.00 33.62 247 LEU A C 1
ATOM 1966 O O . LEU A 1 247 ? 16.466 25.676 11.548 1.00 33.62 247 LEU A O 1
ATOM 1970 N N . ALA A 1 248 ? 16.137 23.487 11.934 1.00 30.84 248 ALA A N 1
ATOM 1971 C CA . ALA A 1 248 ? 17.494 23.180 12.343 1.00 30.84 248 ALA A CA 1
ATOM 1972 C C . ALA A 1 248 ? 18.232 22.707 11.086 1.00 30.84 248 ALA A C 1
ATOM 1974 O O . ALA A 1 248 ? 17.936 21.646 10.538 1.00 30.84 248 ALA A O 1
ATOM 1975 N N . THR A 1 249 ? 19.146 23.532 10.582 1.00 33.62 249 THR A N 1
ATOM 1976 C CA . THR A 1 249 ? 20.116 23.127 9.564 1.00 33.62 249 THR A CA 1
ATOM 1977 C C . THR A 1 249 ? 21.130 22.214 10.240 1.00 33.62 249 THR A C 1
ATOM 1979 O O . THR A 1 249 ? 22.107 22.687 10.814 1.00 33.62 249 THR A O 1
ATOM 1982 N N . ASN A 1 250 ? 20.863 20.910 10.241 1.00 42.34 250 ASN A N 1
ATOM 1983 C CA . ASN A 1 250 ? 21.887 19.932 10.580 1.00 42.34 250 ASN A CA 1
ATOM 1984 C C . ASN A 1 250 ? 22.837 19.824 9.379 1.00 42.34 250 ASN A C 1
ATOM 1986 O O . ASN A 1 250 ? 22.400 19.445 8.295 1.00 42.34 250 ASN A O 1
ATOM 1990 N N . ASP A 1 251 ? 24.120 20.132 9.584 1.00 45.91 251 ASP A N 1
ATOM 1991 C CA . ASP A 1 251 ? 25.238 19.970 8.631 1.00 45.91 251 ASP A CA 1
ATOM 1992 C C . ASP A 1 251 ? 25.561 18.486 8.317 1.00 45.91 251 ASP A C 1
ATOM 1994 O O . ASP A 1 251 ? 26.702 18.107 8.054 1.00 45.91 251 ASP A O 1
ATOM 1998 N N . ALA A 1 252 ? 24.560 17.606 8.366 1.00 58.41 252 ALA A N 1
ATOM 1999 C CA . ALA A 1 252 ? 24.707 16.204 8.010 1.00 58.41 252 ALA A CA 1
ATOM 2000 C C . ALA A 1 252 ? 24.674 16.041 6.482 1.00 58.41 252 ALA A C 1
ATOM 2002 O O . ALA A 1 252 ? 23.937 16.738 5.779 1.00 58.41 252 ALA A O 1
ATOM 2003 N N . ALA A 1 253 ? 25.473 15.105 5.962 1.00 65.19 253 ALA A N 1
ATOM 2004 C CA . ALA A 1 253 ? 25.432 14.739 4.551 1.00 65.19 253 ALA A CA 1
ATOM 2005 C C . ALA A 1 253 ? 23.990 14.370 4.137 1.00 65.19 253 ALA A C 1
ATOM 2007 O O . ALA A 1 253 ? 23.285 13.726 4.918 1.00 65.19 253 ALA A O 1
ATOM 2008 N N . PRO A 1 254 ? 23.533 14.771 2.936 1.00 70.06 254 PRO A N 1
ATOM 2009 C CA . PRO A 1 254 ? 22.169 14.496 2.504 1.00 70.06 254 PRO A CA 1
ATOM 2010 C C . PRO A 1 254 ? 21.907 12.982 2.480 1.00 70.06 254 PRO A C 1
ATOM 2012 O O . PRO A 1 254 ? 22.800 12.224 2.085 1.00 70.06 254 PRO A O 1
ATOM 2015 N N . PRO A 1 255 ? 20.696 12.535 2.864 1.00 75.06 255 PRO A N 1
ATOM 2016 C CA . PRO A 1 255 ? 20.369 11.116 2.915 1.00 75.06 255 PRO A CA 1
ATOM 2017 C C . PRO A 1 255 ? 20.546 10.465 1.533 1.00 75.06 255 PRO A C 1
ATOM 2019 O O . PRO A 1 255 ? 20.290 11.115 0.507 1.00 75.06 255 PRO A O 1
ATOM 2022 N N . PRO A 1 256 ? 20.989 9.197 1.477 1.00 84.19 256 PRO A N 1
ATOM 2023 C CA . PRO A 1 256 ? 21.127 8.467 0.229 1.00 84.19 256 PRO A CA 1
ATOM 2024 C C . PRO A 1 256 ? 19.759 8.233 -0.426 1.00 84.19 256 PRO A C 1
ATOM 2026 O O . PRO A 1 256 ? 18.715 8.178 0.230 1.00 84.19 256 PRO A O 1
ATOM 2029 N N . HIS A 1 257 ? 19.777 8.108 -1.751 1.00 87.06 257 HIS A N 1
ATOM 2030 C CA . HIS A 1 257 ? 18.587 7.876 -2.565 1.00 87.06 257 HIS A CA 1
ATOM 2031 C C . HIS A 1 257 ? 18.728 6.566 -3.331 1.00 87.06 257 HIS A C 1
ATOM 2033 O O . HIS A 1 257 ? 19.828 6.195 -3.750 1.00 87.06 257 HIS A O 1
ATOM 2039 N N . VAL A 1 258 ? 17.593 5.913 -3.574 1.00 87.31 258 VAL A N 1
ATOM 2040 C CA . VAL A 1 258 ? 17.514 4.689 -4.370 1.00 87.31 258 VAL A CA 1
ATOM 2041 C C . VAL A 1 258 ? 18.092 4.940 -5.763 1.00 87.31 258 VAL A C 1
ATOM 2043 O O . VAL A 1 258 ? 17.724 5.896 -6.450 1.00 87.31 258 VAL A O 1
ATOM 2046 N N . LYS A 1 259 ? 18.988 4.053 -6.204 1.00 88.06 259 LYS A N 1
ATOM 2047 C CA . LYS A 1 259 ? 19.551 4.083 -7.557 1.00 88.06 259 LYS A CA 1
ATOM 2048 C C . LYS A 1 259 ? 18.489 3.643 -8.563 1.00 88.06 259 LYS A C 1
ATOM 2050 O O . LYS A 1 259 ? 18.157 2.465 -8.645 1.00 88.06 259 LYS A O 1
ATOM 2055 N N . LEU A 1 260 ? 17.958 4.597 -9.321 1.00 89.56 260 LEU A N 1
ATOM 2056 C CA . LEU A 1 260 ? 16.959 4.346 -10.359 1.00 89.56 260 LEU A CA 1
ATOM 2057 C C . LEU A 1 260 ? 17.622 3.947 -11.682 1.00 89.56 260 LEU A C 1
ATOM 2059 O O . LEU A 1 260 ? 18.674 4.482 -12.032 1.00 89.56 260 LEU A O 1
ATOM 2063 N N . ASP A 1 261 ? 16.982 3.045 -12.431 1.00 91.75 261 ASP A N 1
ATOM 2064 C CA . ASP A 1 261 ? 17.439 2.642 -13.764 1.00 91.75 261 ASP A CA 1
ATOM 2065 C C . ASP A 1 261 ? 17.368 3.829 -14.751 1.00 91.75 261 ASP A C 1
ATOM 2067 O O . ASP A 1 261 ? 16.268 4.309 -15.055 1.00 91.75 261 ASP A O 1
ATOM 2071 N N . PRO A 1 262 ? 18.501 4.283 -15.325 1.00 90.12 262 PRO A N 1
ATOM 2072 C CA . PRO A 1 262 ? 18.513 5.374 -16.299 1.00 90.12 262 PRO A CA 1
ATOM 2073 C C . PRO A 1 262 ? 17.696 5.091 -17.567 1.00 90.12 262 PRO A C 1
ATOM 2075 O O . PRO A 1 262 ? 17.258 6.027 -18.236 1.00 90.12 262 PRO A O 1
ATOM 2078 N N . LYS A 1 263 ? 17.484 3.816 -17.923 1.00 90.38 263 LYS A N 1
ATOM 2079 C CA . LYS A 1 263 ? 16.688 3.413 -19.095 1.00 90.38 263 LYS A CA 1
ATOM 2080 C C . LYS A 1 263 ? 15.186 3.536 -18.855 1.00 90.38 263 LYS A C 1
ATOM 2082 O O . LYS A 1 263 ? 14.425 3.606 -19.819 1.00 90.38 263 LYS A O 1
ATOM 2087 N N . GLN A 1 264 ? 14.755 3.531 -17.596 1.00 91.12 264 GLN A N 1
ATOM 2088 C CA . GLN A 1 264 ? 13.348 3.558 -17.200 1.00 91.12 264 GLN A CA 1
ATOM 2089 C C . GLN A 1 264 ? 13.102 4.688 -16.188 1.00 91.12 264 GLN A C 1
ATOM 2091 O O . GLN A 1 264 ? 12.779 4.422 -15.027 1.00 91.12 264 GLN A O 1
ATOM 2096 N N . PRO A 1 265 ? 13.244 5.961 -16.607 1.00 90.44 265 PRO A N 1
ATOM 2097 C CA . PRO A 1 265 ? 13.068 7.089 -15.706 1.00 90.44 265 PRO A CA 1
ATOM 2098 C C . PRO A 1 265 ? 11.619 7.185 -15.220 1.00 90.44 265 PRO A C 1
ATOM 2100 O O . PRO A 1 265 ? 10.667 7.018 -15.988 1.00 90.44 265 PRO A O 1
ATOM 2103 N N . VAL A 1 266 ? 11.471 7.512 -13.938 1.00 92.69 266 VAL A N 1
ATOM 2104 C CA . VAL A 1 266 ? 10.197 7.864 -13.308 1.00 92.69 266 VAL A CA 1
ATOM 2105 C C . VAL A 1 266 ? 10.181 9.368 -13.036 1.00 92.69 266 VAL A C 1
ATOM 2107 O O . VAL A 1 266 ? 11.106 9.922 -12.435 1.00 92.69 266 VAL A O 1
ATOM 2110 N N . THR A 1 267 ? 9.148 10.051 -13.521 1.00 91.88 267 THR A N 1
ATOM 2111 C CA . THR A 1 267 ? 9.081 11.516 -13.525 1.00 91.88 267 THR A CA 1
ATOM 2112 C C . THR A 1 267 ? 7.782 12.043 -12.934 1.00 91.88 267 THR A C 1
ATOM 2114 O O . THR A 1 267 ? 6.786 11.341 -12.784 1.00 91.88 267 THR A O 1
ATOM 2117 N N . MET A 1 268 ? 7.786 13.319 -12.586 1.00 87.12 268 MET A N 1
ATOM 2118 C CA . MET A 1 268 ? 6.616 14.096 -12.223 1.00 87.12 268 MET A CA 1
ATOM 2119 C C . MET A 1 268 ? 6.679 15.400 -13.013 1.00 87.12 268 MET A C 1
ATOM 2121 O O . MET A 1 268 ? 7.578 16.203 -12.774 1.00 87.12 268 MET A O 1
ATOM 2125 N N . ASN A 1 269 ? 5.759 15.616 -13.957 1.00 85.12 269 ASN A N 1
ATOM 2126 C CA . ASN A 1 269 ? 5.811 16.762 -14.878 1.00 85.12 269 ASN A CA 1
ATOM 2127 C C . ASN A 1 269 ? 7.167 16.863 -15.611 1.00 85.12 269 ASN A C 1
ATOM 2129 O O . ASN A 1 269 ? 7.773 17.931 -15.664 1.00 85.12 269 ASN A O 1
ATOM 2133 N N . ASN A 1 270 ? 7.671 15.742 -16.132 1.00 83.31 270 ASN A N 1
ATOM 2134 C CA . ASN A 1 270 ? 8.980 15.598 -16.782 1.00 83.31 270 ASN A CA 1
ATOM 2135 C C . ASN A 1 270 ? 10.206 15.860 -15.885 1.00 83.31 270 ASN A C 1
ATOM 2137 O O . ASN A 1 270 ? 11.332 15.842 -16.378 1.00 83.31 270 ASN A O 1
ATOM 2141 N N . GLN A 1 271 ? 10.027 16.058 -14.578 1.00 87.62 271 GLN A N 1
ATOM 2142 C CA . GLN A 1 271 ? 11.130 16.154 -13.624 1.00 87.62 271 GLN A CA 1
ATOM 2143 C C . GLN A 1 271 ? 11.361 14.802 -12.943 1.00 87.62 271 GLN A C 1
ATOM 2145 O O . GLN A 1 271 ? 10.414 14.196 -12.447 1.00 87.62 271 GLN A O 1
ATOM 2150 N N . ALA A 1 272 ? 12.607 14.324 -12.893 1.00 89.25 272 ALA A N 1
ATOM 2151 C CA . ALA A 1 272 ? 12.940 13.079 -12.200 1.00 89.25 272 ALA A CA 1
ATOM 2152 C C . ALA A 1 272 ? 12.591 13.170 -10.705 1.00 89.25 272 ALA A C 1
ATOM 2154 O O . ALA A 1 272 ? 12.886 14.175 -10.047 1.00 89.25 272 ALA A O 1
ATOM 2155 N N . ILE A 1 273 ? 11.954 12.128 -10.173 1.00 90.88 273 ILE A N 1
ATOM 2156 C CA . ILE A 1 273 ? 11.695 12.023 -8.733 1.00 90.88 273 ILE A CA 1
ATOM 2157 C C . ILE A 1 273 ? 12.910 11.434 -8.020 1.00 90.88 273 ILE A C 1
ATOM 2159 O O . ILE A 1 273 ? 13.655 10.648 -8.602 1.00 90.88 273 ILE A O 1
ATOM 2163 N N . GLU A 1 274 ? 13.085 11.785 -6.750 1.00 89.31 274 GLU A N 1
ATOM 2164 C CA . GLU A 1 274 ? 14.108 11.169 -5.902 1.00 89.31 274 GLU A CA 1
ATOM 2165 C C . GLU A 1 274 ? 13.408 10.437 -4.758 1.00 89.31 274 GLU A C 1
ATOM 2167 O O . GLU A 1 274 ? 12.536 11.001 -4.085 1.00 89.31 274 GLU A O 1
ATOM 2172 N N . ILE A 1 275 ? 13.783 9.173 -4.571 1.00 90.00 275 ILE A N 1
ATOM 2173 C CA . ILE A 1 275 ? 13.229 8.279 -3.556 1.00 90.00 275 ILE A CA 1
ATOM 2174 C C . ILE A 1 275 ? 14.311 8.087 -2.489 1.00 90.00 275 ILE A C 1
ATOM 2176 O O . ILE A 1 275 ? 15.350 7.508 -2.813 1.00 90.00 275 ILE A O 1
ATOM 2180 N N . PRO A 1 276 ? 14.122 8.583 -1.255 1.00 87.62 276 PRO A N 1
ATOM 2181 C CA . PRO A 1 276 ? 15.048 8.312 -0.157 1.00 87.62 276 PRO A CA 1
ATOM 2182 C C . PRO A 1 276 ? 15.145 6.812 0.131 1.00 87.62 276 PRO A C 1
ATOM 2184 O O . PRO A 1 276 ? 14.158 6.090 -0.021 1.00 87.62 276 PRO A O 1
ATOM 2187 N N . GLU A 1 277 ? 16.318 6.331 0.542 1.00 83.94 277 GLU A N 1
ATOM 2188 C CA . GLU A 1 277 ? 16.486 4.916 0.888 1.00 83.94 277 GLU A CA 1
ATOM 2189 C C . GLU A 1 277 ? 15.640 4.540 2.124 1.00 83.94 277 GLU A C 1
ATOM 2191 O O . GLU A 1 277 ? 15.880 5.078 3.208 1.00 83.94 277 GLU A O 1
ATOM 2196 N N . PRO A 1 278 ? 14.677 3.596 2.011 1.00 72.62 278 PRO A N 1
ATOM 2197 C CA . PRO A 1 278 ? 13.730 3.290 3.093 1.00 72.62 278 PRO A CA 1
ATOM 2198 C C . PRO A 1 278 ? 14.367 2.786 4.399 1.00 72.62 278 PRO A C 1
ATOM 2200 O O . PRO A 1 278 ? 13.754 2.899 5.457 1.00 72.62 278 PRO A O 1
ATOM 2203 N N . GLY A 1 279 ? 15.576 2.216 4.329 1.00 73.75 279 GLY A N 1
ATOM 2204 C CA . GLY A 1 279 ? 16.302 1.665 5.479 1.00 73.75 279 GLY A CA 1
ATOM 2205 C C . GLY A 1 279 ? 17.250 2.646 6.164 1.00 73.75 279 GLY A C 1
ATOM 2206 O O . GLY A 1 279 ? 17.648 2.398 7.296 1.00 73.75 279 GLY A O 1
ATOM 2207 N N . TYR A 1 280 ? 17.572 3.785 5.541 1.00 79.56 280 TYR A N 1
ATOM 2208 C CA . TYR A 1 280 ? 18.689 4.626 5.979 1.00 79.56 280 TYR A CA 1
ATOM 2209 C C . TYR A 1 280 ? 18.564 5.109 7.431 1.00 79.56 280 TYR A C 1
ATOM 2211 O O . TYR A 1 280 ? 19.525 5.039 8.192 1.00 79.56 280 TYR A O 1
ATOM 2219 N N . GLN A 1 281 ? 17.376 5.561 7.848 1.00 73.31 281 GLN A N 1
ATOM 2220 C CA . GLN A 1 281 ? 17.174 6.038 9.223 1.00 73.31 281 GLN A CA 1
ATOM 2221 C C . GLN A 1 281 ? 17.216 4.905 10.244 1.00 73.31 281 GLN A C 1
ATOM 2223 O O . GLN A 1 281 ? 17.716 5.093 11.352 1.00 73.31 281 GLN A O 1
ATOM 2228 N N . ILE A 1 282 ? 16.706 3.731 9.868 1.00 78.25 282 ILE A N 1
ATOM 2229 C CA . ILE A 1 282 ? 16.748 2.540 10.714 1.00 78.25 282 ILE A CA 1
ATOM 2230 C C . ILE A 1 282 ? 18.196 2.089 10.863 1.00 78.25 282 ILE A C 1
ATOM 2232 O O . ILE A 1 282 ? 18.637 1.867 11.982 1.00 78.25 282 ILE A O 1
ATOM 2236 N N . ASP A 1 283 ? 18.952 2.022 9.772 1.00 80.75 283 ASP A N 1
ATOM 2237 C CA . ASP A 1 283 ? 20.356 1.623 9.787 1.00 80.75 283 ASP A CA 1
ATOM 2238 C C . ASP A 1 283 ? 21.208 2.605 10.592 1.00 80.75 283 ASP A C 1
ATOM 2240 O O . ASP A 1 283 ? 22.022 2.179 11.408 1.00 80.75 283 ASP A O 1
ATOM 2244 N N . LEU A 1 284 ? 20.973 3.911 10.436 1.00 81.12 284 LEU A N 1
ATOM 2245 C CA . LEU A 1 284 ? 21.638 4.943 11.228 1.00 81.12 284 LEU A CA 1
ATOM 2246 C C . LEU A 1 284 ? 21.315 4.798 12.721 1.00 81.12 284 LEU A C 1
ATOM 2248 O O . LEU A 1 284 ? 22.213 4.860 13.560 1.00 81.12 284 LEU A O 1
ATOM 2252 N N . LEU A 1 285 ? 20.043 4.562 13.060 1.00 80.44 285 LEU A N 1
ATOM 2253 C CA . LEU A 1 285 ? 19.615 4.331 14.437 1.00 80.44 285 LEU A CA 1
ATOM 2254 C C . LEU A 1 285 ? 20.229 3.044 14.996 1.00 80.44 285 LEU A C 1
ATOM 2256 O O . LEU A 1 285 ? 20.730 3.050 16.115 1.00 80.44 285 LEU A O 1
ATOM 2260 N N . LEU A 1 286 ? 20.238 1.954 14.229 1.00 82.50 286 LEU A N 1
ATOM 2261 C CA . LEU A 1 286 ? 20.847 0.684 14.620 1.00 82.50 286 LEU A CA 1
ATOM 2262 C C . LEU A 1 286 ? 22.355 0.830 14.826 1.00 82.50 286 LEU A C 1
ATOM 2264 O O . LEU A 1 286 ? 22.882 0.278 15.785 1.00 82.50 286 LEU A O 1
ATOM 2268 N N . GLN A 1 287 ? 23.051 1.579 13.970 1.00 83.50 287 GLN A N 1
ATOM 2269 C CA . GLN A 1 287 ? 24.473 1.880 14.141 1.00 83.50 287 GLN A CA 1
ATOM 2270 C C . GLN A 1 287 ? 24.713 2.695 15.412 1.00 83.50 287 GLN A C 1
ATOM 2272 O O . GLN A 1 287 ? 25.559 2.313 16.217 1.00 83.50 287 GLN A O 1
ATOM 2277 N N . ALA A 1 288 ? 23.931 3.752 15.647 1.00 82.50 288 ALA A N 1
ATOM 2278 C CA . ALA A 1 288 ? 24.016 4.534 16.879 1.00 82.50 288 ALA A CA 1
ATOM 2279 C C . ALA A 1 288 ? 23.798 3.655 18.124 1.00 82.50 288 ALA A C 1
ATOM 2281 O O . ALA A 1 288 ? 24.587 3.713 19.061 1.00 82.50 288 ALA A O 1
ATOM 2282 N N . ARG A 1 289 ? 22.799 2.760 18.099 1.00 82.12 289 ARG A N 1
ATOM 2283 C CA . ARG A 1 289 ? 22.529 1.812 19.194 1.00 82.12 289 ARG A CA 1
ATOM 2284 C C . ARG A 1 289 ? 23.640 0.788 19.401 1.00 82.12 289 ARG A C 1
ATOM 2286 O O . ARG A 1 289 ? 23.946 0.466 20.541 1.00 82.12 289 ARG A O 1
ATOM 2293 N N . ARG A 1 290 ? 24.272 0.301 18.330 1.00 80.12 290 ARG A N 1
ATOM 2294 C CA . ARG A 1 290 ? 25.455 -0.571 18.438 1.00 80.12 290 ARG A CA 1
ATOM 2295 C C . ARG A 1 290 ? 26.644 0.150 19.069 1.00 80.12 290 ARG A C 1
ATOM 2297 O O . ARG A 1 290 ? 27.414 -0.489 19.764 1.00 80.12 290 ARG A O 1
ATOM 2304 N N . HIS A 1 291 ? 26.792 1.454 18.837 1.00 76.06 291 HIS A N 1
ATOM 2305 C CA . HIS A 1 291 ? 27.842 2.256 19.469 1.00 76.06 291 HIS A CA 1
ATOM 2306 C C . HIS A 1 291 ? 27.555 2.585 20.943 1.00 76.06 291 HIS A C 1
ATOM 2308 O O . HIS A 1 291 ? 28.501 2.792 21.697 1.00 76.06 291 HIS A O 1
ATOM 2314 N N . GLU A 1 292 ? 26.283 2.624 21.357 1.00 78.38 292 GLU A N 1
ATOM 2315 C CA . GLU A 1 292 ? 25.881 2.747 22.769 1.00 78.38 292 GLU A CA 1
ATOM 2316 C C . GLU A 1 292 ? 26.095 1.443 23.557 1.00 78.38 292 GLU A C 1
ATOM 2318 O O . GLU A 1 292 ? 26.341 1.492 24.759 1.00 78.38 292 GLU A O 1
ATOM 2323 N N . TYR A 1 293 ? 26.003 0.285 22.895 1.00 61.62 293 TYR A N 1
ATOM 2324 C CA . TYR A 1 293 ? 26.235 -1.019 23.514 1.00 61.62 293 TYR A CA 1
ATOM 2325 C C . TYR A 1 293 ? 27.739 -1.315 23.594 1.00 61.62 293 TYR A C 1
ATOM 2327 O O . TYR A 1 293 ? 28.336 -1.851 22.662 1.00 61.62 293 TYR A O 1
ATOM 2335 N N . GLN A 1 294 ? 28.358 -0.941 24.712 1.00 58.12 294 GLN A N 1
ATOM 2336 C CA . GLN A 1 294 ? 29.634 -1.505 25.143 1.00 58.12 294 GLN A CA 1
ATOM 2337 C C . GLN A 1 294 ? 29.319 -2.685 26.064 1.00 58.12 294 GLN A C 1
ATOM 2339 O O . GLN A 1 294 ? 28.704 -2.487 27.109 1.00 58.12 294 GLN A O 1
ATOM 2344 N N . GLU A 1 295 ? 29.697 -3.904 25.673 1.00 57.84 295 GLU A N 1
ATOM 2345 C CA . GLU A 1 295 ? 29.829 -4.988 26.650 1.00 57.84 295 GLU A CA 1
ATOM 2346 C C . GLU A 1 295 ? 30.946 -4.566 27.606 1.00 57.84 295 GLU A C 1
ATOM 2348 O O . GLU A 1 295 ? 32.097 -4.415 27.193 1.00 57.84 295 GLU A O 1
ATOM 2353 N N . GLU A 1 296 ? 30.595 -4.277 28.857 1.00 61.06 296 GLU A N 1
ATOM 2354 C CA . GLU A 1 296 ? 31.593 -4.222 29.917 1.00 61.06 296 GLU A CA 1
ATOM 2355 C C . GLU A 1 296 ? 32.130 -5.649 30.072 1.00 61.06 296 GLU A C 1
ATOM 2357 O O . GLU A 1 296 ? 31.352 -6.594 30.211 1.00 61.06 296 GLU A O 1
ATOM 2362 N N . ASP A 1 297 ? 33.450 -5.819 29.952 1.00 66.81 297 ASP A N 1
ATOM 2363 C CA . ASP A 1 297 ? 34.079 -7.116 30.188 1.00 66.81 297 ASP A CA 1
ATOM 2364 C C . ASP A 1 297 ? 33.675 -7.601 31.584 1.00 66.81 297 ASP A C 1
ATOM 2366 O O . ASP A 1 297 ? 33.853 -6.858 32.551 1.00 66.81 297 ASP A O 1
ATOM 2370 N N . ASN A 1 298 ? 33.178 -8.843 31.678 1.00 73.25 298 ASN A N 1
ATOM 2371 C CA . ASN A 1 298 ? 32.862 -9.483 32.956 1.00 73.25 298 ASN A CA 1
ATOM 2372 C C . ASN A 1 298 ? 34.033 -9.276 33.917 1.00 73.25 298 ASN A C 1
ATOM 2374 O O . ASN A 1 298 ? 35.182 -9.646 33.610 1.00 73.25 298 ASN A O 1
ATOM 2378 N N . ASP A 1 299 ? 33.750 -8.663 35.057 1.00 77.69 299 ASP A N 1
ATOM 2379 C CA . ASP A 1 299 ? 34.785 -8.332 36.011 1.00 77.69 299 ASP A CA 1
ATOM 2380 C C . ASP A 1 299 ? 35.226 -9.581 36.797 1.00 77.69 299 ASP A C 1
ATOM 2382 O O . ASP A 1 299 ? 34.833 -10.722 36.531 1.00 77.69 299 ASP A O 1
ATOM 2386 N N . GLU A 1 300 ? 36.166 -9.396 37.719 1.00 71.19 300 GLU A N 1
ATOM 2387 C CA . GLU A 1 300 ? 36.701 -10.513 38.495 1.00 71.19 300 GLU A CA 1
ATOM 2388 C C . GLU A 1 300 ? 35.665 -11.109 39.466 1.00 71.19 300 GLU A C 1
ATOM 2390 O O . GLU A 1 300 ? 35.765 -12.291 39.789 1.00 71.19 300 GLU A O 1
ATOM 2395 N N . GLU A 1 301 ? 34.667 -10.332 39.905 1.00 68.06 301 GLU A N 1
ATOM 2396 C CA . GLU A 1 301 ? 33.557 -10.837 40.723 1.00 68.06 301 GLU A CA 1
ATOM 2397 C C . GLU A 1 301 ? 32.601 -11.679 39.873 1.00 68.06 301 GLU A C 1
ATOM 2399 O O . GLU A 1 301 ? 32.238 -12.784 40.283 1.00 68.06 301 GLU A O 1
ATOM 2404 N N . ASP A 1 302 ? 32.278 -11.229 38.658 1.00 72.81 302 ASP A N 1
ATOM 2405 C CA . ASP A 1 302 ? 31.450 -11.981 37.712 1.00 72.81 302 ASP A CA 1
ATOM 2406 C C . ASP A 1 302 ? 32.077 -13.346 37.396 1.00 72.81 302 ASP A C 1
ATOM 2408 O O . ASP A 1 302 ? 31.412 -14.384 37.463 1.00 72.81 302 ASP A O 1
ATOM 2412 N N . ARG A 1 303 ? 33.391 -13.375 37.124 1.00 71.75 303 ARG A N 1
ATOM 2413 C CA . ARG A 1 303 ? 34.136 -14.623 36.870 1.00 71.75 303 ARG A CA 1
ATOM 2414 C C . ARG A 1 303 ? 34.080 -15.598 38.050 1.00 71.75 303 ARG A C 1
ATOM 2416 O O . ARG A 1 303 ? 33.949 -16.802 37.832 1.00 71.75 303 ARG A O 1
ATOM 2423 N N . GLN A 1 304 ? 34.121 -15.094 39.285 1.00 68.44 304 GLN A N 1
ATOM 2424 C CA . GLN A 1 304 ? 34.040 -15.919 40.497 1.00 68.44 304 GLN A CA 1
ATOM 2425 C C . GLN A 1 304 ? 32.649 -16.528 40.718 1.00 68.44 304 GLN A C 1
ATOM 2427 O O . GLN A 1 304 ? 32.545 -17.626 41.267 1.00 68.44 304 GLN A O 1
ATOM 2432 N N . VAL A 1 305 ? 31.584 -15.859 40.270 1.00 70.00 305 VAL A N 1
ATOM 2433 C CA . VAL A 1 305 ? 30.216 -16.398 40.320 1.00 70.00 305 VAL A CA 1
ATOM 2434 C C . VAL A 1 305 ? 30.040 -17.548 39.323 1.00 70.00 305 VAL A C 1
ATOM 2436 O O . VAL A 1 305 ? 29.430 -18.561 39.666 1.00 70.00 305 VAL A O 1
ATOM 2439 N N . PHE A 1 306 ? 30.607 -17.441 38.117 1.00 58.69 306 PHE A N 1
ATOM 2440 C CA . PHE A 1 306 ? 30.508 -18.497 37.098 1.00 58.69 306 PHE A CA 1
ATOM 2441 C C . PHE A 1 306 ? 31.351 -19.746 37.408 1.00 58.69 306 PHE A C 1
ATOM 2443 O O . PHE A 1 306 ? 30.998 -20.836 36.961 1.00 58.69 306 PHE A O 1
ATOM 2450 N N . GLU A 1 307 ? 32.428 -19.620 38.192 1.00 58.16 307 GLU A N 1
ATOM 2451 C CA . GLU A 1 307 ? 33.239 -20.759 38.661 1.00 58.16 307 GLU A CA 1
ATOM 2452 C C . GLU A 1 307 ? 32.752 -21.365 39.993 1.00 58.16 307 GLU A C 1
ATOM 2454 O O . GLU A 1 307 ? 33.332 -22.340 40.489 1.00 58.16 307 GLU A O 1
ATOM 2459 N N . TYR A 1 308 ? 31.672 -20.841 40.582 1.00 48.12 308 TYR A N 1
ATOM 2460 C CA . TYR A 1 308 ? 31.162 -21.337 41.857 1.00 48.12 308 TYR A CA 1
ATOM 2461 C C . TYR A 1 308 ? 30.623 -22.772 41.733 1.00 48.12 308 TYR A C 1
ATOM 2463 O O . TYR A 1 308 ? 29.561 -23.027 41.167 1.00 48.12 308 TYR A O 1
ATOM 2471 N N . THR A 1 309 ? 31.349 -23.728 42.316 1.00 44.28 309 THR A N 1
ATOM 2472 C CA . THR A 1 309 ? 30.869 -25.099 42.531 1.00 44.28 309 THR A CA 1
ATOM 2473 C C . THR A 1 309 ? 30.341 -25.209 43.961 1.00 44.28 309 THR A C 1
ATOM 2475 O O . THR A 1 309 ? 31.106 -25.049 44.912 1.00 44.28 309 THR A O 1
ATOM 2478 N N . GLU A 1 310 ? 29.044 -25.488 44.127 1.00 39.16 310 GLU A N 1
ATOM 2479 C CA . GLU A 1 310 ? 28.416 -25.695 45.439 1.00 39.16 310 GLU A CA 1
ATOM 2480 C C . GLU A 1 310 ? 29.124 -26.808 46.230 1.00 39.16 310 GLU A C 1
ATOM 2482 O O . GLU A 1 310 ? 28.930 -28.003 45.994 1.00 39.16 310 GLU A O 1
ATOM 2487 N N . THR A 1 311 ? 29.906 -26.438 47.244 1.00 36.66 311 THR A N 1
ATOM 2488 C CA . THR A 1 311 ? 30.228 -27.367 48.327 1.00 36.66 311 THR A CA 1
ATOM 2489 C C . THR A 1 311 ? 29.071 -27.367 49.312 1.00 36.66 311 THR A C 1
ATOM 2491 O O . THR A 1 311 ? 28.923 -26.441 50.114 1.00 36.66 311 THR A O 1
ATOM 2494 N N . ILE A 1 312 ? 28.259 -28.423 49.255 1.00 39.34 312 ILE A N 1
ATOM 2495 C CA . ILE A 1 312 ? 27.227 -28.729 50.246 1.00 39.34 312 ILE A CA 1
ATOM 2496 C C . ILE A 1 312 ? 27.881 -28.726 51.631 1.00 39.34 312 ILE A C 1
ATOM 2498 O O . ILE A 1 312 ? 28.618 -29.644 51.992 1.00 39.34 312 ILE A O 1
ATOM 2502 N N . SER A 1 313 ? 27.597 -27.693 52.419 1.00 35.44 313 SER A N 1
ATOM 2503 C CA . SER A 1 313 ? 27.873 -27.679 53.849 1.00 35.44 313 SER A CA 1
ATOM 2504 C C . SER A 1 313 ? 26.554 -27.501 54.586 1.00 35.44 313 SER A C 1
ATOM 2506 O O . SER A 1 313 ? 25.819 -26.529 54.437 1.00 35.44 313 SER A O 1
ATOM 2508 N N . THR A 1 314 ? 26.222 -28.535 55.346 1.00 38.44 314 THR A N 1
ATOM 2509 C CA . THR A 1 314 ? 25.120 -28.564 56.291 1.00 38.44 314 THR A CA 1
ATOM 2510 C C . THR A 1 314 ? 25.455 -27.656 57.469 1.00 38.44 314 THR A C 1
ATOM 2512 O O . THR A 1 314 ? 26.282 -28.048 58.289 1.00 38.44 314 THR A O 1
ATOM 2515 N N . ASP A 1 315 ? 24.792 -26.507 57.621 1.00 31.53 315 ASP A N 1
ATOM 2516 C CA . ASP A 1 315 ? 24.596 -25.966 58.968 1.00 31.53 315 ASP A CA 1
ATOM 2517 C C . ASP A 1 315 ? 23.343 -25.094 59.136 1.00 31.53 315 ASP A C 1
ATOM 2519 O O . ASP A 1 315 ? 22.907 -24.362 58.249 1.00 31.53 315 ASP A O 1
ATOM 2523 N N . LYS A 1 316 ? 22.738 -25.228 60.316 1.00 39.50 316 LYS A N 1
ATOM 2524 C CA . LYS A 1 316 ? 21.498 -24.591 60.765 1.00 39.50 316 LYS A CA 1
ATOM 2525 C C . LYS A 1 316 ? 21.797 -23.196 61.319 1.00 39.50 316 LYS A C 1
ATOM 2527 O O . LYS A 1 316 ? 22.555 -23.073 62.274 1.00 39.50 316 LYS A O 1
ATOM 2532 N N . GLY A 1 317 ? 21.085 -22.159 60.868 1.00 30.83 317 GLY A N 1
ATOM 2533 C CA . GLY A 1 317 ? 21.187 -20.828 61.481 1.00 30.83 317 GLY A CA 1
ATOM 2534 C C . GLY A 1 317 ? 20.028 -19.883 61.159 1.00 30.83 317 GLY A C 1
ATOM 2535 O O . GLY A 1 317 ? 19.735 -19.616 60.006 1.00 30.83 317 GLY A O 1
ATOM 2536 N N . LYS A 1 318 ? 19.358 -19.396 62.208 1.00 31.92 318 LYS A N 1
ATOM 2537 C CA . LYS A 1 318 ? 18.146 -18.553 62.228 1.00 31.92 318 LYS A CA 1
ATOM 2538 C C . LYS A 1 318 ? 18.369 -17.107 61.744 1.00 31.92 318 LYS A C 1
ATOM 2540 O O . LYS A 1 318 ? 19.303 -16.469 62.216 1.00 31.92 318 LYS A O 1
ATOM 2545 N N . GLY A 1 319 ? 17.355 -16.522 61.087 1.00 28.44 319 GLY A N 1
ATOM 2546 C CA . GLY A 1 319 ? 16.873 -15.180 61.465 1.00 28.44 319 GLY A CA 1
ATOM 2547 C C . GLY A 1 319 ? 16.393 -14.203 60.375 1.00 28.44 319 GLY A C 1
ATOM 2548 O O . GLY A 1 319 ? 17.210 -13.550 59.747 1.00 28.44 319 GLY A O 1
ATOM 2549 N N . ARG A 1 320 ? 15.068 -13.948 60.397 1.00 27.06 320 ARG A N 1
ATOM 2550 C CA . ARG A 1 320 ? 14.392 -12.620 60.380 1.00 27.06 320 ARG A CA 1
ATOM 2551 C C . ARG A 1 320 ? 13.869 -12.037 59.042 1.00 27.06 320 ARG A C 1
ATOM 2553 O O . ARG A 1 320 ? 14.600 -11.415 58.287 1.00 27.06 320 ARG A O 1
ATOM 2560 N N . ALA A 1 321 ? 12.539 -12.115 58.873 1.00 34.12 321 ALA A N 1
ATOM 2561 C CA . ALA A 1 321 ? 11.696 -11.209 58.063 1.00 34.12 321 ALA A CA 1
ATOM 2562 C C . ALA A 1 321 ? 11.548 -9.824 58.745 1.00 34.12 321 ALA A C 1
ATOM 2564 O O . ALA A 1 321 ? 11.787 -9.747 59.960 1.00 34.12 321 ALA A O 1
ATOM 2565 N N . PRO A 1 322 ? 11.201 -8.724 58.032 1.00 40.72 322 PRO A N 1
ATOM 2566 C CA . PRO A 1 322 ? 9.807 -8.362 57.643 1.00 40.72 322 PRO A CA 1
ATOM 2567 C C . PRO A 1 322 ? 9.735 -7.685 56.233 1.00 40.72 322 PRO A C 1
ATOM 2569 O O . PRO A 1 322 ? 10.779 -7.429 55.655 1.00 40.72 322 PRO A O 1
ATOM 2572 N N . ASN A 1 323 ? 8.638 -7.282 55.572 1.00 28.55 323 ASN A N 1
ATOM 2573 C CA . ASN A 1 323 ? 7.181 -7.284 55.753 1.00 28.55 323 ASN A CA 1
ATOM 2574 C C . ASN A 1 323 ? 6.512 -6.975 54.386 1.00 28.55 323 ASN A C 1
ATOM 2576 O O . ASN A 1 323 ? 7.093 -6.303 53.537 1.00 28.55 323 ASN A O 1
ATOM 2580 N N . ASN A 1 324 ? 5.259 -7.415 54.266 1.00 32.53 324 ASN A N 1
ATOM 2581 C CA . ASN A 1 324 ? 4.278 -7.235 53.188 1.00 32.53 324 ASN A CA 1
ATOM 2582 C C . ASN A 1 324 ? 4.024 -5.795 52.697 1.00 32.53 324 ASN A C 1
ATOM 2584 O O . ASN A 1 324 ? 3.968 -4.860 53.495 1.00 32.53 324 ASN A O 1
ATOM 2588 N N . ALA A 1 325 ? 3.635 -5.683 51.420 1.00 28.72 325 ALA A N 1
ATOM 2589 C CA . ALA A 1 325 ? 2.622 -4.734 50.955 1.00 28.72 325 ALA A CA 1
ATOM 2590 C C . ALA A 1 325 ? 1.658 -5.454 49.991 1.00 28.72 325 ALA A C 1
ATOM 2592 O O . ALA A 1 325 ? 2.037 -5.865 48.897 1.00 28.72 325 ALA A O 1
ATOM 2593 N N . SER A 1 326 ? 0.428 -5.643 50.462 1.00 32.72 326 SER A N 1
ATOM 2594 C CA . SER A 1 326 ? -0.729 -6.225 49.782 1.00 32.72 326 SER A CA 1
ATOM 2595 C C . SER A 1 326 ? -1.370 -5.241 48.801 1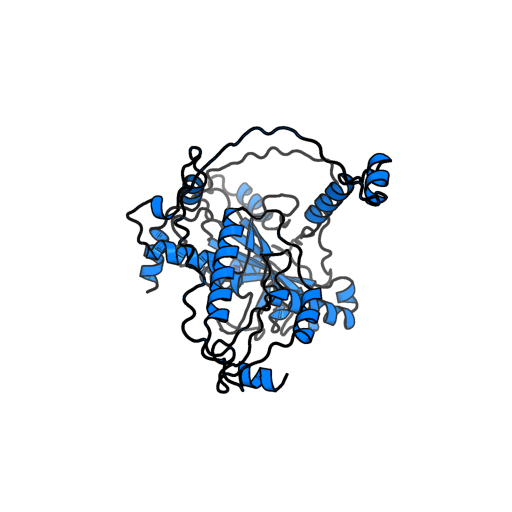.00 32.72 326 SER A C 1
ATOM 2597 O O . SER A 1 326 ? -1.498 -4.056 49.117 1.00 32.72 326 SER A O 1
ATOM 2599 N N . ALA A 1 327 ? -1.889 -5.747 47.686 1.00 31.23 327 ALA A N 1
ATOM 2600 C CA . ALA A 1 327 ? -3.034 -5.151 47.006 1.00 31.23 327 ALA A CA 1
ATOM 2601 C C . ALA A 1 327 ? -3.878 -6.283 46.410 1.00 31.23 327 ALA A C 1
ATOM 2603 O O . ALA A 1 327 ? -3.510 -6.874 45.397 1.00 31.23 327 ALA A O 1
ATOM 2604 N N . ASP A 1 328 ? -4.963 -6.587 47.117 1.00 33.16 328 ASP A N 1
ATOM 2605 C CA . ASP A 1 328 ? -6.030 -7.499 46.729 1.00 33.16 328 ASP A CA 1
ATOM 2606 C C . ASP A 1 328 ? -6.770 -6.972 45.488 1.00 33.16 328 ASP A C 1
ATOM 2608 O O . ASP A 1 328 ? -7.235 -5.831 45.470 1.00 33.16 328 ASP A O 1
ATOM 2612 N N . GLU A 1 329 ? -6.937 -7.824 44.479 1.00 34.41 329 GLU A N 1
ATOM 2613 C CA . GLU A 1 329 ? -8.154 -7.846 43.666 1.00 34.41 329 GLU A CA 1
ATOM 2614 C C . GLU A 1 329 ? -8.661 -9.290 43.686 1.00 34.41 329 GLU A C 1
ATOM 2616 O O . GLU A 1 329 ? -8.081 -10.181 43.062 1.00 34.41 329 GLU A O 1
ATOM 2621 N N . ASP A 1 330 ? -9.718 -9.500 44.471 1.00 32.09 330 ASP A N 1
ATOM 2622 C CA . ASP A 1 330 ? -10.466 -10.745 44.590 1.00 32.09 330 ASP A CA 1
ATOM 2623 C C . ASP A 1 330 ? -10.972 -11.189 43.209 1.00 32.09 330 ASP A C 1
ATOM 2625 O O . ASP A 1 330 ? -11.940 -10.655 42.661 1.00 32.09 330 ASP A O 1
ATOM 2629 N N . ILE A 1 331 ? -10.298 -12.178 42.629 1.00 33.44 331 ILE A N 1
ATOM 2630 C CA . ILE A 1 331 ? -10.882 -13.060 41.623 1.00 33.44 331 ILE A CA 1
ATOM 2631 C C . ILE A 1 331 ? -11.235 -14.325 42.389 1.00 33.44 331 ILE A C 1
ATOM 2633 O O . ILE A 1 331 ? -10.336 -14.994 42.894 1.00 33.44 331 ILE A O 1
ATOM 2637 N N . ASP A 1 332 ? -12.527 -14.631 42.486 1.00 30.27 332 ASP A N 1
ATOM 2638 C CA . ASP A 1 332 ? -13.034 -15.883 43.044 1.00 30.27 332 ASP A CA 1
ATOM 2639 C C . ASP A 1 332 ? -12.417 -17.068 42.283 1.00 30.27 332 ASP A C 1
ATOM 2641 O O . ASP A 1 332 ? -12.873 -17.479 41.213 1.00 30.27 332 ASP A O 1
ATOM 2645 N N . ILE A 1 333 ? -11.317 -17.593 42.822 1.00 33.72 333 ILE A N 1
ATOM 26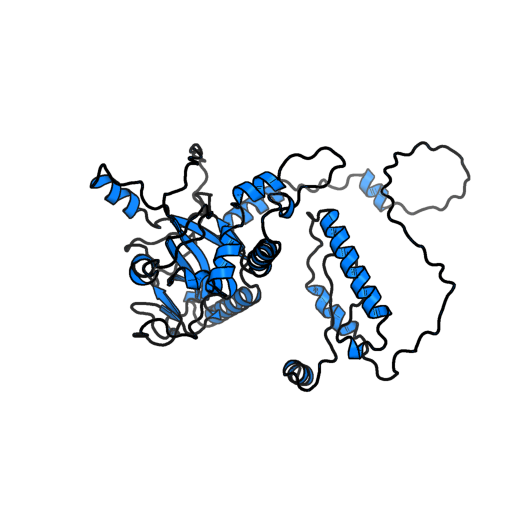46 C CA . ILE A 1 333 ? -10.712 -18.852 42.412 1.00 33.72 333 ILE A CA 1
ATOM 2647 C C . ILE A 1 333 ? -11.503 -19.934 43.140 1.00 33.72 333 ILE A C 1
ATOM 2649 O O . ILE A 1 333 ? -11.167 -20.330 44.257 1.00 33.72 333 ILE A O 1
ATOM 2653 N N . GLU A 1 334 ? -12.559 -20.435 42.503 1.00 28.56 334 GLU A N 1
ATOM 2654 C CA . GLU A 1 334 ? -13.056 -21.766 42.834 1.00 28.56 334 GLU A CA 1
ATOM 2655 C C . GLU A 1 334 ? -11.962 -22.774 42.456 1.00 28.56 334 GLU A C 1
ATOM 2657 O O . GLU A 1 334 ? -11.867 -23.242 41.321 1.00 28.56 334 GLU A O 1
ATOM 2662 N N . MET A 1 335 ? -11.090 -23.091 43.418 1.00 33.38 335 MET A N 1
ATOM 2663 C CA . MET A 1 335 ? -10.290 -24.308 43.369 1.00 33.38 335 MET A CA 1
ATOM 2664 C C . MET A 1 335 ? -11.260 -25.479 43.513 1.00 33.38 335 MET A C 1
ATOM 2666 O O . MET A 1 335 ? -11.597 -25.889 44.623 1.00 33.38 335 MET A O 1
ATOM 2670 N N . MET A 1 336 ? -11.757 -25.990 42.386 1.00 34.16 336 MET A N 1
ATOM 2671 C CA . MET A 1 336 ? -12.439 -27.275 42.383 1.00 34.16 336 MET A CA 1
ATOM 2672 C C . MET A 1 336 ? -11.430 -28.354 42.770 1.00 34.16 336 MET A C 1
ATOM 2674 O O . MET A 1 336 ? -10.448 -28.605 42.072 1.00 34.16 336 MET A O 1
ATOM 2678 N N . ASP A 1 337 ? -11.702 -28.946 43.927 1.00 28.25 337 ASP A N 1
ATOM 2679 C CA . ASP A 1 337 ? -11.087 -30.149 44.459 1.00 28.25 337 ASP A CA 1
ATOM 2680 C C . ASP A 1 337 ? -10.999 -31.232 43.371 1.00 28.25 337 ASP A C 1
ATOM 2682 O O . ASP A 1 337 ? -11.997 -31.603 42.744 1.00 28.25 337 ASP A O 1
ATOM 2686 N N . ALA A 1 338 ? -9.788 -31.744 43.152 1.00 33.81 338 ALA A N 1
ATOM 2687 C CA . ALA A 1 338 ? -9.448 -32.780 42.179 1.00 33.81 338 ALA A CA 1
ATOM 2688 C C . ALA A 1 338 ? -9.967 -34.178 42.588 1.00 33.81 338 ALA A C 1
ATOM 2690 O O . ALA A 1 338 ? -9.337 -35.196 42.304 1.00 33.81 338 ALA A O 1
ATOM 2691 N N . SER A 1 339 ? -11.108 -34.243 43.277 1.00 33.41 339 SER A N 1
ATOM 2692 C CA . SER A 1 339 ? -11.671 -35.465 43.854 1.00 33.41 339 SER A CA 1
ATOM 2693 C C . SER A 1 339 ? -12.945 -35.959 43.158 1.00 33.41 339 SER A C 1
ATOM 2695 O O . SER A 1 339 ? -13.423 -37.044 43.479 1.00 33.41 339 SER A O 1
ATOM 2697 N N . ASN A 1 340 ? -13.454 -35.258 42.136 1.00 32.50 340 ASN A N 1
ATOM 2698 C CA . ASN A 1 340 ? -14.597 -35.717 41.336 1.00 32.50 340 ASN A CA 1
ATOM 2699 C C . ASN A 1 340 ? -14.179 -36.106 39.910 1.00 32.50 340 ASN A C 1
ATOM 2701 O O . ASN A 1 340 ? -14.532 -35.468 38.920 1.00 32.50 340 ASN A O 1
ATOM 2705 N N . MET A 1 341 ? -13.425 -37.202 39.806 1.00 35.03 341 MET A N 1
ATOM 2706 C CA . MET A 1 341 ? -13.249 -37.920 38.545 1.00 35.03 341 MET A CA 1
ATOM 2707 C C . MET A 1 341 ? -14.565 -38.603 38.147 1.00 35.03 341 MET A C 1
ATOM 2709 O O . MET A 1 341 ? -14.827 -39.743 38.530 1.00 35.03 341 MET A O 1
ATOM 2713 N N . SER A 1 342 ? -15.388 -37.933 37.338 1.00 33.69 342 SER A N 1
ATOM 2714 C CA . SER A 1 342 ? -16.369 -38.632 36.507 1.00 33.69 342 SER A CA 1
ATOM 2715 C C . SER A 1 342 ? -15.660 -39.158 35.258 1.00 33.69 342 SER A C 1
ATOM 2717 O O . SER A 1 342 ? -15.286 -38.380 34.387 1.00 33.69 342 SER A O 1
ATOM 2719 N N . SER A 1 343 ? -15.434 -40.475 35.227 1.00 36.69 343 SER A N 1
ATOM 2720 C CA . SER A 1 343 ? -15.276 -41.322 34.032 1.00 36.69 343 SER A CA 1
ATOM 2721 C C . SER A 1 343 ? -14.690 -40.636 32.787 1.00 36.69 343 SER A C 1
ATOM 2723 O O . SER A 1 343 ? -15.436 -40.153 31.939 1.00 36.69 343 SER A O 1
ATOM 2725 N N . GLY A 1 344 ? -13.361 -40.657 32.644 1.00 40.41 344 GLY A N 1
ATOM 2726 C CA . GLY A 1 344 ? -12.714 -40.335 31.375 1.00 40.41 344 GLY A CA 1
ATOM 2727 C C . GLY A 1 344 ? -13.205 -41.284 30.283 1.00 40.41 344 GLY A C 1
ATOM 2728 O O . GLY A 1 344 ? -12.870 -42.472 30.290 1.00 40.41 344 GLY A O 1
ATOM 2729 N N . GLU A 1 345 ? -14.013 -40.769 29.360 1.00 47.78 345 GLU A N 1
ATOM 2730 C CA . GLU A 1 345 ? -14.224 -41.419 28.074 1.00 47.78 345 GLU A CA 1
ATOM 2731 C C . GLU A 1 345 ? -12.851 -41.507 27.403 1.00 47.78 345 GLU A C 1
ATOM 2733 O O . GLU A 1 345 ? -12.188 -40.501 27.153 1.00 47.78 345 GLU A O 1
ATOM 2738 N N . ARG A 1 346 ? -12.351 -42.731 27.212 1.00 58.81 346 ARG A N 1
ATOM 2739 C CA . ARG A 1 346 ? -11.087 -42.939 26.504 1.00 58.81 346 ARG A CA 1
ATOM 2740 C C . ARG A 1 346 ? -11.273 -42.425 25.081 1.00 58.81 346 ARG A C 1
ATOM 2742 O O . ARG A 1 346 ? -12.219 -42.853 24.418 1.00 58.81 346 ARG A O 1
ATOM 2749 N N . ARG A 1 347 ? -10.363 -41.554 24.629 1.00 67.88 347 ARG A N 1
ATOM 2750 C CA . ARG A 1 347 ? -10.309 -41.106 23.232 1.00 67.88 347 ARG A CA 1
ATOM 2751 C C . ARG A 1 347 ? -10.380 -42.325 22.295 1.00 67.88 347 ARG A C 1
ATOM 2753 O O . ARG A 1 347 ? -9.834 -43.380 22.651 1.00 67.88 347 ARG A O 1
ATOM 2760 N N . PRO A 1 348 ? -11.064 -42.223 21.143 1.00 71.94 348 PRO A N 1
ATOM 2761 C CA . PRO A 1 348 ? -11.162 -43.314 20.181 1.00 71.94 348 PRO A CA 1
ATOM 2762 C C . PRO A 1 348 ? -9.789 -43.903 19.834 1.00 71.94 348 PRO A C 1
ATOM 2764 O O . PRO A 1 348 ? -8.796 -43.189 19.755 1.00 71.94 348 PRO A O 1
ATOM 2767 N N . ALA A 1 349 ? -9.721 -45.215 19.600 1.00 61.84 349 ALA A N 1
ATOM 2768 C CA . ALA A 1 349 ? -8.462 -45.884 19.252 1.00 61.84 349 ALA A CA 1
ATOM 2769 C C . ALA A 1 349 ? -7.914 -45.491 17.860 1.00 61.84 349 ALA A C 1
ATOM 2771 O O . ALA A 1 349 ? -6.750 -45.754 17.580 1.00 61.84 349 ALA A O 1
ATOM 2772 N N . ASP A 1 350 ? -8.750 -44.883 17.011 1.00 67.44 350 ASP A N 1
ATOM 2773 C CA . ASP A 1 350 ? -8.430 -44.381 15.661 1.00 67.44 350 ASP A CA 1
ATOM 2774 C C . ASP A 1 350 ? -8.413 -42.837 15.628 1.00 67.44 350 ASP A C 1
ATOM 2776 O O . ASP A 1 350 ? -8.936 -42.198 14.711 1.00 67.44 350 ASP A O 1
ATOM 2780 N N . ASP A 1 351 ? -7.913 -42.221 16.701 1.00 76.06 351 ASP A N 1
ATOM 2781 C CA . ASP A 1 351 ? -7.779 -40.768 16.788 1.00 76.06 351 ASP A CA 1
ATOM 2782 C C . ASP A 1 351 ? -6.481 -40.282 16.123 1.00 76.06 351 ASP A C 1
ATOM 2784 O O . ASP A 1 351 ? -5.529 -41.042 15.934 1.00 76.06 351 ASP A O 1
ATOM 2788 N N . TRP A 1 352 ? -6.450 -39.004 15.746 1.00 81.88 352 TRP A N 1
ATOM 2789 C CA . TRP A 1 352 ? -5.263 -38.398 15.143 1.00 81.88 352 TRP A CA 1
ATOM 2790 C C . TRP A 1 352 ? -4.103 -38.323 16.152 1.00 81.88 352 TRP A C 1
ATOM 2792 O O . TRP A 1 352 ? -4.319 -38.063 17.338 1.00 81.88 352 TRP A O 1
ATOM 2802 N N . VAL A 1 353 ? -2.873 -38.548 15.677 1.00 81.56 353 VAL A N 1
ATOM 2803 C CA . VAL A 1 353 ? -1.653 -38.586 16.496 1.00 81.56 353 VAL A CA 1
ATOM 2804 C C . VAL A 1 353 ? -0.711 -37.466 16.066 1.00 81.56 353 VAL A C 1
ATOM 2806 O O . VAL A 1 353 ? -0.431 -37.316 14.879 1.00 81.56 353 VAL A O 1
ATOM 2809 N N . HIS A 1 354 ? -0.218 -36.721 17.052 1.00 82.56 354 HIS A N 1
ATOM 2810 C CA . HIS A 1 354 ? 0.764 -35.655 16.885 1.00 82.56 354 HIS A CA 1
ATOM 2811 C C . HIS A 1 354 ? 2.120 -36.183 16.395 1.00 82.56 354 HIS A C 1
ATOM 2813 O O . HIS A 1 354 ? 2.642 -37.155 16.947 1.00 82.56 354 HIS A O 1
ATOM 2819 N N . ASP A 1 355 ? 2.703 -35.505 15.402 1.00 80.81 355 ASP A N 1
ATOM 2820 C CA . ASP A 1 355 ? 4.055 -35.760 14.899 1.00 80.81 355 ASP A CA 1
ATOM 2821 C C . ASP A 1 355 ? 5.033 -34.709 15.447 1.00 80.81 355 ASP A C 1
ATOM 2823 O O . ASP A 1 355 ? 5.209 -33.623 14.891 1.00 80.81 355 ASP A O 1
ATOM 2827 N N . ALA A 1 356 ? 5.677 -35.035 16.568 1.00 77.44 356 ALA A N 1
ATOM 2828 C CA . ALA A 1 356 ? 6.605 -34.124 17.232 1.00 77.44 356 ALA A CA 1
ATOM 2829 C C . ALA A 1 356 ? 7.842 -33.797 16.376 1.00 77.44 356 ALA A C 1
ATOM 2831 O O . ALA A 1 356 ? 8.337 -32.672 16.431 1.00 77.44 356 ALA A O 1
ATOM 2832 N N . GLU A 1 357 ? 8.338 -34.745 15.574 1.00 76.19 357 GLU A N 1
ATOM 2833 C CA . GLU A 1 357 ? 9.546 -34.545 14.762 1.00 76.19 357 GLU A CA 1
ATOM 2834 C C . GLU A 1 357 ? 9.288 -33.555 13.622 1.00 76.19 357 GLU A C 1
ATOM 2836 O O . GLU A 1 357 ? 10.098 -32.653 13.397 1.00 76.19 357 GLU A O 1
ATOM 2841 N N . TYR A 1 358 ? 8.128 -33.661 12.965 1.00 76.62 358 TYR A N 1
ATOM 2842 C CA . TYR A 1 358 ? 7.702 -32.717 11.930 1.00 76.62 358 TYR A CA 1
ATOM 2843 C C . TYR A 1 358 ? 7.574 -31.284 12.463 1.00 76.62 358 TYR A C 1
ATOM 2845 O O . TYR A 1 358 ? 8.005 -30.327 11.817 1.00 76.62 358 TYR A O 1
ATOM 2853 N N . VAL A 1 359 ? 7.009 -31.117 13.663 1.00 74.94 359 VAL A N 1
ATOM 2854 C CA . VAL A 1 359 ? 6.798 -29.781 14.235 1.00 74.94 359 VAL A CA 1
ATOM 2855 C C . VAL A 1 359 ? 8.103 -29.144 14.712 1.00 74.94 359 VAL A C 1
ATOM 2857 O O . VAL A 1 359 ? 8.261 -27.927 14.594 1.00 74.94 359 VAL A O 1
ATOM 2860 N N . ILE A 1 360 ? 9.064 -29.935 15.197 1.00 75.75 360 ILE A N 1
ATOM 2861 C CA . ILE A 1 360 ? 10.365 -29.421 15.647 1.00 75.75 360 ILE A CA 1
ATOM 2862 C C . ILE A 1 360 ? 11.140 -28.748 14.504 1.00 75.75 360 ILE A C 1
ATOM 2864 O O . ILE A 1 360 ? 11.768 -27.713 14.733 1.00 75.75 360 ILE A O 1
ATOM 2868 N N . ASP A 1 361 ? 11.041 -29.243 13.266 1.00 71.94 361 ASP A N 1
ATOM 2869 C CA . ASP A 1 361 ? 11.685 -28.604 12.105 1.00 71.94 361 ASP A CA 1
ATOM 2870 C C . ASP A 1 361 ? 11.126 -27.189 11.830 1.00 71.94 361 ASP A C 1
ATOM 2872 O O . ASP A 1 361 ? 11.845 -26.279 11.408 1.00 71.94 361 ASP A O 1
ATOM 2876 N N . ALA A 1 362 ? 9.857 -26.937 12.176 1.00 66.88 362 ALA A N 1
ATOM 2877 C CA . ALA A 1 362 ? 9.233 -25.620 12.036 1.00 66.88 362 ALA A CA 1
ATOM 2878 C C . ALA A 1 362 ? 9.717 -24.588 13.080 1.00 66.88 362 ALA A C 1
ATOM 2880 O O . ALA A 1 362 ? 9.581 -23.379 12.857 1.00 66.88 362 ALA A O 1
ATOM 2881 N N . ILE A 1 363 ? 10.315 -25.032 14.195 1.00 68.19 363 ILE A N 1
ATOM 2882 C CA . ILE A 1 363 ? 10.757 -24.174 15.313 1.00 68.19 363 ILE A CA 1
ATOM 2883 C C . ILE A 1 363 ? 11.942 -23.282 14.920 1.00 68.19 363 ILE A C 1
ATOM 2885 O O . ILE A 1 363 ? 12.075 -22.174 15.442 1.00 68.19 363 ILE A O 1
ATOM 2889 N N . ALA A 1 364 ? 12.769 -23.704 13.956 1.00 63.31 364 ALA A N 1
ATOM 2890 C CA . ALA A 1 364 ? 13.969 -22.971 13.535 1.00 63.31 364 ALA A CA 1
ATOM 2891 C C . ALA A 1 364 ? 13.693 -21.535 13.028 1.00 63.31 364 ALA A C 1
ATOM 2893 O O . ALA A 1 364 ? 14.617 -20.730 12.925 1.00 63.31 364 ALA A O 1
ATOM 2894 N N . ASN A 1 365 ? 12.430 -21.195 12.742 1.00 63.88 365 ASN A N 1
ATOM 2895 C CA . ASN A 1 365 ? 12.010 -19.896 12.212 1.00 63.88 365 ASN A CA 1
ATOM 2896 C C . ASN A 1 365 ? 11.273 -18.997 13.228 1.00 63.88 365 ASN A C 1
ATOM 2898 O O . ASN A 1 365 ? 10.684 -17.986 12.834 1.00 63.88 365 ASN A O 1
ATOM 2902 N N . LEU A 1 366 ? 11.261 -19.345 14.519 1.00 67.75 366 LEU A N 1
ATOM 2903 C CA . LEU A 1 366 ? 10.544 -18.574 15.538 1.00 67.75 366 LEU A CA 1
ATOM 2904 C C . LEU A 1 366 ? 11.277 -17.279 15.933 1.00 67.75 366 LEU A C 1
ATOM 2906 O O . LEU A 1 366 ? 12.493 -17.244 16.110 1.00 67.75 366 LEU A O 1
ATOM 2910 N N . LEU A 1 367 ? 10.516 -16.190 16.090 1.00 70.50 367 LEU A N 1
ATOM 2911 C CA . LEU A 1 367 ? 11.036 -14.894 16.555 1.00 70.50 367 LEU A CA 1
ATOM 2912 C C . LEU A 1 367 ? 11.157 -14.861 18.096 1.00 70.50 367 LEU A C 1
ATOM 2914 O O . LEU A 1 367 ? 10.402 -15.549 18.780 1.00 70.50 367 LEU A O 1
ATOM 2918 N N . PRO A 1 368 ? 12.022 -14.020 18.683 1.00 74.00 368 PRO A N 1
ATOM 2919 C CA . PRO A 1 368 ? 12.042 -13.825 20.134 1.00 74.00 368 PRO A CA 1
ATOM 2920 C C . PRO A 1 368 ? 10.735 -13.189 20.658 1.00 74.00 368 PRO A C 1
ATOM 2922 O O . PRO A 1 368 ? 10.009 -12.542 19.890 1.00 74.00 368 PRO A O 1
ATOM 2925 N N . PRO A 1 369 ? 10.421 -13.330 21.963 1.00 73.25 369 PRO A N 1
ATOM 2926 C CA . PRO A 1 369 ? 9.269 -12.671 22.569 1.00 73.25 369 PRO A CA 1
ATOM 2927 C C . PRO A 1 369 ? 9.364 -11.139 22.430 1.00 73.25 369 PRO A C 1
ATOM 2929 O O . PRO A 1 369 ? 10.454 -10.565 22.499 1.00 73.25 369 PRO A O 1
ATOM 2932 N N . PRO A 1 370 ? 8.231 -10.437 22.254 1.00 77.44 370 PRO A N 1
ATOM 2933 C CA . PRO A 1 370 ? 8.216 -8.983 22.144 1.00 77.44 370 PRO A CA 1
ATOM 2934 C C . PRO A 1 370 ? 8.653 -8.306 23.454 1.00 77.44 370 PRO A C 1
ATOM 2936 O O . PRO A 1 370 ? 8.042 -8.505 24.502 1.00 77.44 370 PRO A O 1
ATOM 2939 N N . THR A 1 371 ? 9.642 -7.411 23.382 1.00 76.19 371 THR A N 1
ATOM 2940 C CA . THR A 1 371 ? 10.190 -6.673 24.544 1.00 76.19 371 THR A CA 1
ATOM 2941 C C . THR A 1 371 ? 9.244 -5.616 25.126 1.00 76.19 371 THR A C 1
ATOM 2943 O O . THR A 1 371 ? 9.425 -5.169 26.254 1.00 76.19 371 THR A O 1
ATOM 2946 N N . LEU A 1 372 ? 8.220 -5.205 24.371 1.00 77.31 372 LEU A N 1
ATOM 2947 C CA . LEU A 1 372 ? 7.280 -4.135 24.735 1.00 77.31 372 LEU A CA 1
ATOM 2948 C C . LEU A 1 372 ? 5.890 -4.651 25.148 1.00 77.31 372 LEU A C 1
ATOM 2950 O O . LEU A 1 372 ? 4.923 -3.883 25.168 1.00 77.31 372 LEU A O 1
ATOM 2954 N N . ALA A 1 373 ? 5.744 -5.946 25.439 1.00 73.62 373 ALA A N 1
ATOM 2955 C CA . ALA A 1 373 ? 4.452 -6.509 25.813 1.00 73.62 373 ALA A CA 1
ATOM 2956 C C . ALA A 1 373 ? 3.922 -5.901 27.124 1.00 73.62 373 ALA A C 1
ATOM 2958 O O . ALA A 1 373 ? 4.522 -6.029 28.189 1.00 73.62 373 ALA A O 1
ATOM 2959 N N . SER A 1 374 ? 2.758 -5.245 27.063 1.00 75.75 374 SER A N 1
ATOM 2960 C CA . SER A 1 374 ? 2.098 -4.744 28.274 1.00 75.75 374 SER A CA 1
ATOM 2961 C C . SER A 1 374 ? 1.530 -5.903 29.112 1.00 75.75 374 SER A C 1
ATOM 2963 O O . SER A 1 374 ? 0.995 -6.844 28.518 1.00 75.75 374 SER A O 1
ATOM 2965 N N . PRO A 1 375 ? 1.492 -5.810 30.457 1.00 73.31 375 PRO A N 1
ATOM 2966 C CA . PRO A 1 375 ? 0.928 -6.863 31.310 1.00 73.31 375 PRO A CA 1
ATOM 2967 C C . PRO A 1 375 ? -0.506 -7.267 30.934 1.00 73.31 375 PRO A C 1
ATOM 2969 O O . PRO A 1 375 ? -0.865 -8.440 30.964 1.00 73.31 375 PRO A O 1
ATOM 2972 N N . SER A 1 376 ? -1.329 -6.306 30.499 1.00 64.81 376 SER A N 1
ATOM 2973 C CA . SER A 1 376 ? -2.706 -6.566 30.056 1.00 64.81 376 SER A CA 1
ATOM 2974 C C . SER A 1 376 ? -2.778 -7.385 28.761 1.00 64.81 376 SER A C 1
ATOM 2976 O O . SER A 1 376 ? -3.677 -8.219 28.616 1.00 64.81 376 SER A O 1
ATOM 2978 N N . ALA A 1 377 ? -1.840 -7.170 27.833 1.00 69.69 377 ALA A N 1
ATOM 2979 C CA . ALA A 1 377 ? -1.740 -7.963 26.612 1.00 69.69 377 ALA A CA 1
ATOM 2980 C C . ALA A 1 377 ? -1.307 -9.395 26.947 1.00 69.69 377 ALA A C 1
ATOM 2982 O O . ALA A 1 377 ? -1.968 -10.334 26.510 1.00 69.69 377 ALA A O 1
ATOM 2983 N N . THR A 1 378 ? -0.293 -9.555 27.804 1.00 77.50 378 THR A N 1
ATOM 2984 C CA . THR A 1 378 ? 0.172 -10.865 28.285 1.00 77.50 378 THR A CA 1
ATOM 2985 C C . THR A 1 378 ? -0.959 -11.650 28.946 1.00 77.50 378 THR A C 1
ATOM 2987 O O . THR A 1 378 ? -1.236 -12.775 28.545 1.00 77.50 378 THR A O 1
ATOM 2990 N N . MET A 1 379 ? -1.695 -11.041 29.883 1.00 73.81 379 MET A N 1
ATOM 2991 C CA . MET A 1 379 ? -2.827 -11.690 30.560 1.00 73.81 379 MET A CA 1
ATOM 2992 C C . MET A 1 379 ? -3.948 -12.097 29.600 1.00 73.81 379 MET A C 1
ATOM 2994 O O . MET A 1 379 ? -4.574 -13.141 29.781 1.00 73.81 379 MET A O 1
ATOM 2998 N N . SER A 1 380 ? -4.208 -11.286 28.571 1.00 71.62 380 SER A N 1
ATOM 2999 C CA . SER A 1 380 ? -5.214 -11.616 27.558 1.00 71.62 380 SER A CA 1
ATOM 3000 C C . SER A 1 380 ? -4.794 -12.843 26.748 1.00 71.62 380 SER A C 1
ATOM 3002 O O . SER A 1 380 ? -5.601 -13.749 26.583 1.00 71.62 380 SER A O 1
ATOM 3004 N N . VAL A 1 381 ? -3.530 -12.907 26.315 1.00 83.25 381 VAL A N 1
ATOM 3005 C CA . VAL A 1 381 ? -2.973 -14.052 25.574 1.00 83.25 381 VAL A CA 1
ATOM 3006 C C . VAL A 1 381 ? -2.963 -15.317 26.440 1.00 83.25 381 VAL A C 1
ATOM 3008 O O . VAL A 1 381 ? -3.402 -16.365 25.981 1.00 83.25 381 VAL A O 1
ATOM 3011 N N . GLN A 1 382 ? -2.570 -15.219 27.717 1.00 83.06 382 GLN A N 1
ATOM 3012 C CA . GLN A 1 382 ? -2.631 -16.352 28.654 1.00 83.06 382 GLN A CA 1
ATOM 3013 C C . GLN A 1 382 ? -4.051 -16.896 28.814 1.00 83.06 382 GLN A C 1
ATOM 3015 O O . GLN A 1 382 ? -4.243 -18.105 28.923 1.00 83.06 382 GLN A O 1
ATOM 3020 N N . ARG A 1 383 ? -5.054 -16.013 28.856 1.00 78.94 383 ARG A N 1
ATOM 3021 C CA . ARG A 1 383 ? -6.451 -16.431 28.970 1.00 78.94 383 ARG A CA 1
ATOM 3022 C C . ARG A 1 383 ? -6.900 -17.213 27.737 1.00 78.94 383 ARG A C 1
ATOM 3024 O O . ARG A 1 383 ? -7.500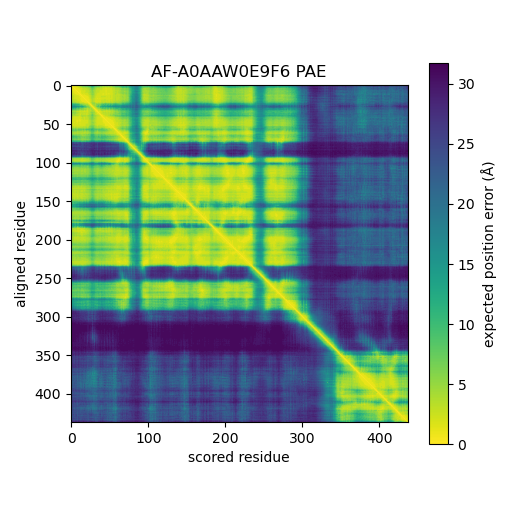 -18.267 27.905 1.00 78.94 383 ARG A O 1
ATOM 3031 N N . GLU A 1 384 ? -6.600 -16.722 26.535 1.00 84.94 384 GLU A N 1
ATOM 3032 C CA . GLU A 1 384 ? -6.930 -17.433 25.292 1.00 84.94 384 GLU A CA 1
ATOM 3033 C C . GLU A 1 384 ? -6.199 -18.785 25.209 1.00 84.94 384 GLU A C 1
ATOM 3035 O O . GLU A 1 384 ? -6.825 -19.792 24.895 1.00 84.94 384 GLU A O 1
ATOM 3040 N N . LEU A 1 385 ? -4.922 -18.845 25.611 1.00 84.31 385 LEU A N 1
ATOM 3041 C CA . LEU A 1 385 ? -4.163 -20.099 25.675 1.00 84.31 385 LEU A CA 1
ATOM 3042 C C . LEU A 1 385 ? -4.833 -21.127 26.597 1.00 84.31 385 LEU A C 1
ATOM 3044 O O . LEU A 1 385 ? -5.024 -22.276 26.212 1.00 84.31 385 LEU A O 1
ATOM 3048 N N . ARG A 1 386 ? -5.249 -20.716 27.803 1.00 80.25 386 ARG A N 1
ATOM 3049 C CA . ARG A 1 386 ? -5.963 -21.605 28.737 1.00 80.25 386 ARG A CA 1
ATOM 3050 C C . ARG A 1 386 ? -7.280 -22.113 28.162 1.00 80.25 386 ARG A C 1
ATOM 3052 O O . ARG A 1 386 ? -7.632 -23.262 28.409 1.00 80.25 386 ARG A O 1
ATOM 3059 N N . TYR A 1 387 ? -8.010 -21.276 27.423 1.00 84.12 387 TYR A N 1
ATOM 3060 C CA . TYR A 1 387 ? -9.235 -21.715 26.759 1.00 84.12 387 TYR A CA 1
ATOM 3061 C C . TYR A 1 387 ? -8.950 -22.788 25.710 1.00 84.12 387 TYR A C 1
ATOM 3063 O O . TYR A 1 387 ? -9.629 -23.810 25.723 1.00 84.12 387 TYR A O 1
ATOM 3071 N N . MET A 1 388 ? -7.917 -22.606 24.883 1.00 86.00 388 MET A N 1
ATOM 3072 C CA . MET A 1 388 ? -7.524 -23.599 23.879 1.00 86.00 388 MET A CA 1
ATOM 3073 C C . MET A 1 388 ? -7.083 -24.922 24.510 1.00 86.00 388 MET A C 1
ATOM 3075 O O . MET A 1 388 ? -7.546 -25.980 24.099 1.00 86.00 388 MET A O 1
ATOM 3079 N N . LEU A 1 389 ? -6.245 -24.879 25.551 1.00 85.75 389 LEU A N 1
ATOM 3080 C CA . LEU A 1 389 ? -5.808 -26.091 26.254 1.00 85.75 389 LEU A CA 1
ATOM 3081 C C . LEU A 1 389 ? -6.987 -26.834 26.884 1.00 85.75 389 LEU A C 1
ATOM 3083 O O . LEU A 1 389 ? -7.102 -28.047 26.738 1.00 85.75 389 LEU A O 1
ATOM 3087 N N . LYS A 1 390 ? -7.915 -26.098 27.504 1.00 86.00 390 LYS A N 1
ATOM 3088 C CA . LYS A 1 390 ? -9.137 -26.671 28.070 1.00 86.00 390 LYS A CA 1
ATOM 3089 C C . LYS A 1 390 ? -10.038 -27.285 26.995 1.00 86.00 390 LYS A C 1
ATOM 3091 O O . LYS A 1 390 ? -10.674 -28.301 27.252 1.00 86.00 390 LYS A O 1
ATOM 3096 N N . GLU A 1 391 ? -10.135 -26.679 25.817 1.00 87.62 391 GLU A N 1
ATOM 3097 C CA . GLU A 1 391 ? -10.904 -27.228 24.696 1.00 87.62 391 GLU A CA 1
ATOM 3098 C C . GLU A 1 391 ? -10.271 -28.526 24.173 1.00 87.62 391 GLU A C 1
ATOM 3100 O O . GLU A 1 391 ? -10.968 -29.526 24.032 1.00 87.62 391 GLU A O 1
ATOM 3105 N N . GLN A 1 392 ? -8.946 -28.550 24.009 1.00 88.94 392 GLN A N 1
ATOM 3106 C CA . GLN A 1 392 ? -8.192 -29.734 23.591 1.00 88.94 392 GLN A CA 1
ATOM 3107 C C . GLN A 1 392 ? -8.236 -30.877 24.621 1.00 88.94 392 GLN A C 1
ATOM 3109 O O . GLN A 1 392 ? -8.312 -32.049 24.253 1.00 88.94 392 GLN A O 1
ATOM 3114 N N . GLU A 1 393 ? -8.193 -30.564 25.918 1.00 83.69 393 GLU A N 1
ATOM 3115 C CA . GLU A 1 393 ? -8.311 -31.553 26.998 1.00 83.69 393 GLU A CA 1
ATOM 3116 C C . GLU A 1 393 ? -9.717 -32.155 27.082 1.00 83.69 393 GLU A C 1
ATOM 3118 O O . GLU A 1 393 ? -9.848 -33.363 27.275 1.00 83.69 393 GLU A O 1
ATOM 3123 N N . ASN A 1 394 ? -10.756 -31.333 26.896 1.00 85.31 394 ASN A N 1
ATOM 3124 C CA . ASN A 1 394 ? -12.153 -31.775 26.939 1.00 85.31 394 ASN A CA 1
ATOM 3125 C C . ASN A 1 394 ? -12.639 -32.414 25.629 1.00 85.31 394 ASN A C 1
ATOM 3127 O O . ASN A 1 394 ? -13.738 -32.969 25.604 1.00 85.31 394 ASN A O 1
ATOM 3131 N N . ALA A 1 395 ? -11.868 -32.319 24.544 1.00 82.19 395 ALA A N 1
ATOM 3132 C CA . ALA A 1 395 ? -12.230 -32.913 23.267 1.00 82.19 395 ALA A CA 1
ATOM 3133 C C . ALA A 1 395 ? -12.280 -34.446 23.371 1.00 82.19 395 ALA A C 1
ATOM 3135 O O . ALA A 1 395 ? -11.320 -35.104 23.784 1.00 82.19 395 ALA A O 1
ATOM 3136 N N . THR A 1 396 ? -13.408 -35.014 22.946 1.00 81.44 396 THR A N 1
ATOM 3137 C CA . THR A 1 396 ? -13.641 -36.464 22.871 1.00 81.44 396 THR A CA 1
ATOM 3138 C C . THR A 1 396 ? -12.776 -37.129 21.799 1.00 81.44 396 THR A C 1
ATOM 3140 O O . THR A 1 396 ? -12.362 -38.274 21.973 1.00 81.44 396 THR A O 1
ATOM 3143 N N . SER A 1 397 ? -12.469 -36.412 20.713 1.00 82.62 397 SER A N 1
ATOM 3144 C CA . SER A 1 397 ? -11.562 -36.828 19.640 1.00 82.62 397 SER A CA 1
ATOM 3145 C C . SER A 1 397 ? -10.801 -35.624 19.086 1.00 82.62 397 SER A C 1
ATOM 3147 O O . SER A 1 397 ? -11.396 -34.599 18.750 1.00 82.62 397 SER A O 1
ATOM 3149 N N . LEU A 1 398 ? -9.484 -35.763 18.936 1.00 83.00 398 LEU A N 1
ATOM 3150 C CA . LEU A 1 398 ? -8.635 -34.770 18.277 1.00 83.00 398 LEU A CA 1
ATOM 3151 C C . LEU A 1 398 ? -8.974 -34.657 16.787 1.00 83.00 398 LEU A C 1
ATOM 3153 O O . LEU A 1 398 ? -8.964 -33.566 16.222 1.00 83.00 398 LEU A O 1
ATOM 3157 N N . LYS A 1 399 ? -9.338 -35.768 16.141 1.00 81.00 399 LYS A N 1
ATOM 3158 C CA . LYS A 1 399 ? -9.767 -35.797 14.739 1.00 81.00 399 LYS A CA 1
ATOM 3159 C C . LYS A 1 399 ? -10.980 -34.902 14.473 1.00 81.00 399 LYS A C 1
ATOM 3161 O O . LYS A 1 399 ? -11.018 -34.277 13.421 1.00 81.00 399 LYS A O 1
ATOM 3166 N N . GLU A 1 400 ? -11.937 -34.830 15.397 1.00 81.44 400 GLU A N 1
ATOM 3167 C CA . GLU A 1 400 ? -13.091 -33.923 15.281 1.00 81.44 400 GLU A CA 1
ATOM 3168 C C . GLU A 1 400 ? -12.739 -32.470 15.620 1.00 81.44 400 GLU A C 1
ATOM 3170 O O . GLU A 1 400 ? -13.329 -31.553 15.050 1.00 81.44 400 GLU A O 1
ATOM 3175 N N . LEU A 1 401 ? -11.762 -32.254 16.510 1.00 84.94 401 LEU A N 1
ATOM 3176 C CA . LEU A 1 401 ? -11.252 -30.921 16.841 1.00 84.94 401 LEU A CA 1
ATOM 3177 C C . LEU A 1 401 ? -10.563 -30.270 15.628 1.00 84.94 401 LEU A C 1
ATOM 3179 O O . LEU A 1 401 ? -10.706 -29.069 15.405 1.00 84.94 401 LEU A O 1
ATOM 3183 N N . GLY A 1 402 ? -9.854 -31.069 14.823 1.00 84.56 402 GLY A N 1
ATOM 3184 C CA . GLY A 1 402 ? -9.229 -30.647 13.563 1.00 84.56 402 GLY A CA 1
ATOM 3185 C C . GLY A 1 402 ? -7.992 -29.756 13.731 1.00 84.56 402 GLY A C 1
ATOM 3186 O O . GLY A 1 402 ? -7.436 -29.245 12.755 1.00 84.56 402 GLY A O 1
ATOM 3187 N N . TRP A 1 403 ? -7.558 -29.548 14.971 1.00 89.56 403 TRP A N 1
ATOM 3188 C CA . TRP A 1 403 ? -6.323 -28.861 15.295 1.00 89.56 403 TRP A CA 1
ATOM 3189 C C . TRP A 1 403 ? -5.721 -29.403 16.590 1.00 89.56 403 TRP A C 1
ATOM 3191 O O . TRP A 1 403 ? -6.440 -29.871 17.473 1.00 89.56 403 TRP A O 1
ATOM 3201 N N . TYR A 1 404 ? -4.401 -29.295 16.710 1.00 87.62 404 TYR A N 1
ATOM 3202 C CA . TYR A 1 404 ? -3.653 -29.673 17.901 1.00 87.62 404 TYR A CA 1
ATOM 3203 C C . TYR A 1 404 ? -2.598 -28.617 18.238 1.00 87.62 404 TYR A C 1
ATOM 3205 O O . TYR A 1 404 ? -1.918 -28.085 17.359 1.00 87.62 404 TYR A O 1
ATOM 3213 N N . LEU A 1 405 ? -2.489 -28.297 19.526 1.00 88.38 405 LEU A N 1
ATOM 3214 C CA . LEU A 1 405 ? -1.489 -27.409 20.104 1.00 88.38 405 LEU A CA 1
ATOM 3215 C C . LEU A 1 405 ? -0.524 -28.247 20.963 1.00 88.38 405 LEU A C 1
ATOM 3217 O O . LEU A 1 405 ? -0.919 -28.705 22.046 1.00 88.38 405 LEU A O 1
ATOM 3221 N N . PRO A 1 406 ? 0.734 -28.438 20.527 1.00 84.25 406 PRO A N 1
ATOM 3222 C CA . PRO A 1 406 ? 1.753 -29.125 21.315 1.00 84.25 406 PRO A CA 1
ATOM 3223 C C . PRO A 1 406 ? 2.127 -28.302 22.550 1.00 84.25 406 PRO A C 1
ATOM 3225 O O . PRO A 1 406 ? 2.724 -27.229 22.441 1.00 84.25 406 PRO A O 1
ATOM 3228 N N . GLN A 1 407 ? 1.782 -28.801 23.739 1.00 81.31 407 GLN A N 1
ATOM 3229 C CA . GLN A 1 407 ? 2.060 -28.101 24.999 1.00 81.31 407 GLN A CA 1
ATOM 3230 C C . GLN A 1 407 ? 3.562 -28.015 25.293 1.00 81.31 407 GLN A C 1
ATOM 3232 O O . GLN A 1 407 ? 4.026 -27.013 25.829 1.00 81.31 407 GLN A O 1
ATOM 3237 N N . ASP A 1 408 ? 4.324 -29.023 24.873 1.00 75.56 408 ASP A N 1
ATOM 3238 C CA . ASP A 1 408 ? 5.767 -29.119 25.113 1.00 75.56 408 ASP A CA 1
ATOM 3239 C C . ASP A 1 408 ? 6.576 -28.067 24.336 1.00 75.56 408 ASP A C 1
ATOM 3241 O O . ASP A 1 408 ? 7.727 -27.789 24.666 1.00 75.56 408 ASP A O 1
ATOM 3245 N N . LEU A 1 409 ? 5.967 -27.456 23.314 1.00 73.00 409 LEU A N 1
ATOM 3246 C CA . LEU A 1 409 ? 6.576 -26.407 22.493 1.00 73.00 409 LEU A CA 1
ATOM 3247 C C . LEU A 1 409 ? 6.192 -24.993 22.949 1.00 73.00 409 LEU A C 1
ATOM 3249 O O . LEU A 1 409 ? 6.692 -24.007 22.405 1.00 73.00 409 LEU A O 1
ATOM 3253 N N . LEU A 1 410 ? 5.341 -24.879 23.973 1.00 70.00 410 LEU A N 1
ATOM 3254 C CA . LEU A 1 410 ? 5.048 -23.630 24.670 1.00 70.00 410 LEU A CA 1
ATOM 3255 C C . LEU A 1 410 ? 6.204 -23.327 25.640 1.00 70.00 410 LEU A C 1
ATOM 3257 O O . LEU A 1 410 ? 6.052 -23.430 26.853 1.00 70.00 410 LEU A O 1
ATOM 3261 N N . GLY A 1 411 ? 7.388 -23.018 25.104 1.00 68.19 411 GLY A N 1
ATOM 3262 C CA . GLY A 1 411 ? 8.544 -22.596 25.903 1.00 68.19 411 GLY A CA 1
ATOM 3263 C C . GLY A 1 411 ? 8.342 -21.218 26.554 1.00 68.19 411 GLY A C 1
ATOM 3264 O O . GLY A 1 411 ? 7.225 -20.773 26.813 1.00 68.19 411 GLY A O 1
ATOM 3265 N N . ASP A 1 412 ? 9.426 -20.465 26.747 1.00 64.94 412 ASP A N 1
ATOM 3266 C CA . ASP A 1 412 ? 9.386 -19.163 27.441 1.00 64.94 412 ASP A CA 1
ATOM 3267 C C . ASP A 1 412 ? 8.658 -18.036 26.667 1.00 64.94 412 ASP A C 1
ATOM 3269 O O . ASP A 1 412 ? 8.482 -16.925 27.176 1.00 64.94 412 ASP A O 1
ATOM 3273 N N . ASN A 1 413 ? 8.209 -18.291 25.430 1.00 75.19 413 ASN A N 1
ATOM 3274 C CA . ASN A 1 413 ? 7.543 -17.307 24.577 1.00 75.19 413 ASN A CA 1
ATOM 3275 C C . ASN A 1 413 ? 6.033 -17.559 24.439 1.00 75.19 413 ASN A C 1
ATOM 3277 O O . ASN A 1 413 ? 5.563 -18.179 23.490 1.00 75.19 413 ASN A O 1
ATOM 3281 N N . LEU A 1 414 ? 5.247 -16.954 25.331 1.00 77.62 414 LEU A N 1
ATOM 3282 C CA . LEU A 1 414 ? 3.779 -17.009 25.300 1.00 77.62 414 LEU A CA 1
ATOM 3283 C C . LEU A 1 414 ? 3.151 -16.410 24.019 1.00 77.62 414 LEU A C 1
ATOM 3285 O O . LEU A 1 414 ? 1.985 -16.663 23.725 1.00 77.62 414 LEU A O 1
ATOM 3289 N N . PHE A 1 415 ? 3.875 -15.582 23.265 1.00 78.88 415 PHE A N 1
ATOM 3290 C CA . PHE A 1 415 ? 3.325 -14.860 22.111 1.00 78.88 415 PHE A CA 1
ATOM 3291 C C . PHE A 1 415 ? 3.390 -15.651 20.803 1.00 78.88 415 PHE A C 1
ATOM 3293 O O . PHE A 1 415 ? 2.982 -15.131 19.763 1.00 78.88 415 PHE A O 1
ATOM 3300 N N . GLN A 1 416 ? 3.904 -16.879 20.840 1.00 78.69 416 GLN A N 1
ATOM 3301 C CA . GLN A 1 416 ? 4.043 -17.735 19.670 1.00 78.69 416 GLN A CA 1
ATOM 3302 C C . GLN A 1 416 ? 3.485 -19.114 19.944 1.00 78.69 416 GLN A C 1
ATOM 3304 O O . GLN A 1 416 ? 3.935 -19.801 20.853 1.00 78.69 416 GLN A O 1
ATOM 3309 N N . TRP A 1 417 ? 2.516 -19.510 19.128 1.00 85.56 417 TRP A N 1
ATOM 3310 C CA . TRP A 1 417 ? 1.864 -20.808 19.214 1.00 85.56 417 TRP A CA 1
ATOM 3311 C C . TRP A 1 417 ? 2.027 -21.520 17.881 1.00 85.56 417 TRP A C 1
ATOM 3313 O O . TRP A 1 417 ? 1.808 -20.917 16.827 1.00 85.56 417 TRP A O 1
ATOM 3323 N N . ILE A 1 418 ? 2.394 -22.796 17.933 1.00 82.62 418 ILE A N 1
ATOM 3324 C CA . ILE A 1 418 ? 2.434 -23.655 16.755 1.00 82.62 418 ILE A CA 1
ATOM 3325 C C . ILE A 1 418 ? 1.192 -24.531 16.787 1.00 82.62 418 ILE A C 1
ATOM 3327 O O . ILE A 1 418 ? 0.984 -25.272 17.737 1.00 82.62 418 ILE A O 1
ATOM 3331 N N . LEU A 1 419 ? 0.361 -24.412 15.757 1.00 86.50 419 LEU A N 1
ATOM 3332 C CA . LEU A 1 419 ? -0.886 -25.154 15.628 1.00 86.50 419 LEU A CA 1
ATOM 3333 C C . LEU A 1 419 ? -0.767 -26.117 14.457 1.00 86.50 419 LEU A C 1
ATOM 3335 O O . LEU A 1 419 ? -0.541 -25.693 13.322 1.00 86.50 419 LEU A O 1
ATOM 3339 N N . GLU A 1 420 ? -0.959 -27.399 14.725 1.00 86.25 420 GLU A N 1
ATOM 3340 C CA . GLU A 1 420 ? -1.109 -28.410 13.689 1.00 86.25 420 GLU A CA 1
ATOM 3341 C C . GLU A 1 420 ? -2.565 -28.462 13.274 1.00 86.25 420 GLU A C 1
ATOM 3343 O O . GLU A 1 420 ? -3.429 -28.813 14.069 1.00 86.25 420 GLU A O 1
ATOM 3348 N N . LEU A 1 421 ? -2.844 -28.104 12.028 1.00 87.06 421 LEU A N 1
ATOM 3349 C CA . LEU A 1 421 ? -4.173 -28.255 11.458 1.00 87.06 421 LEU A CA 1
ATOM 3350 C C . LEU A 1 421 ? -4.251 -29.600 10.743 1.00 87.06 421 LEU A C 1
ATOM 3352 O O . LEU A 1 421 ? -3.425 -29.892 9.877 1.00 87.06 421 LEU A O 1
ATOM 3356 N N . HIS A 1 422 ? -5.244 -30.409 11.090 1.00 83.25 422 HIS A N 1
ATOM 3357 C CA . HIS A 1 422 ? -5.371 -31.771 10.591 1.00 83.25 422 HIS A CA 1
ATOM 3358 C C . HIS A 1 422 ? -6.843 -32.175 10.446 1.00 83.25 422 HIS A C 1
ATOM 3360 O O . HIS A 1 422 ? -7.748 -31.456 10.848 1.00 83.25 422 HIS A O 1
ATOM 3366 N N . SER A 1 423 ? -7.098 -33.342 9.852 1.00 80.75 423 SER A N 1
ATOM 3367 C CA . SER A 1 423 ? -8.436 -33.959 9.843 1.00 80.75 423 SER A CA 1
ATOM 3368 C C . SER A 1 423 ? -9.568 -33.082 9.273 1.00 80.75 423 SER A C 1
ATOM 3370 O O . SER A 1 423 ? -10.651 -32.989 9.843 1.00 80.75 423 SER A O 1
ATOM 3372 N N . PHE A 1 424 ? -9.342 -32.461 8.114 1.00 82.25 424 PHE A N 1
ATOM 3373 C CA . PHE A 1 424 ? -10.386 -31.732 7.387 1.00 82.25 424 PHE A CA 1
ATOM 3374 C C . PHE A 1 424 ? -11.382 -32.674 6.694 1.00 82.25 424 PHE A C 1
ATOM 3376 O O . PHE A 1 424 ? -11.031 -33.787 6.307 1.00 82.25 424 PHE A O 1
ATOM 3383 N N . ASP A 1 425 ? -12.610 -32.196 6.471 1.00 82.44 425 ASP A N 1
ATOM 3384 C CA . ASP A 1 425 ? -13.611 -32.889 5.650 1.00 82.44 425 ASP A CA 1
ATOM 3385 C C . ASP A 1 425 ? -13.066 -33.139 4.230 1.00 82.44 425 ASP A C 1
ATOM 3387 O O . ASP A 1 425 ? -12.639 -32.210 3.540 1.00 82.44 425 ASP A O 1
ATOM 3391 N N . ASP A 1 426 ? -13.112 -34.398 3.789 1.00 83.06 426 ASP A N 1
ATOM 3392 C CA . ASP A 1 426 ? -12.618 -34.875 2.492 1.00 83.06 426 ASP A CA 1
ATOM 3393 C C . ASP A 1 426 ? -13.242 -34.164 1.277 1.00 83.06 426 ASP A C 1
ATOM 3395 O O . ASP A 1 426 ? -12.662 -34.153 0.185 1.00 83.06 426 ASP A O 1
ATOM 3399 N N . SER A 1 427 ? -14.423 -33.566 1.444 1.00 84.88 427 SER A N 1
ATOM 3400 C CA . SER A 1 427 ? -15.076 -32.761 0.410 1.00 84.88 427 SER A CA 1
ATOM 3401 C C . SER A 1 427 ? -14.393 -31.409 0.173 1.00 84.88 427 SER A C 1
ATOM 3403 O O . SER A 1 427 ? -14.592 -30.798 -0.883 1.00 84.88 427 SER A O 1
ATOM 3405 N N . LEU A 1 428 ? -13.568 -30.937 1.113 1.00 85.12 428 LEU A N 1
ATOM 3406 C CA . LEU A 1 428 ? -12.883 -29.656 1.014 1.00 85.12 428 LEU A CA 1
ATOM 3407 C C . LEU A 1 428 ? -11.627 -29.761 0.129 1.00 85.12 428 LEU A C 1
ATOM 3409 O O . LEU A 1 428 ? -10.844 -30.701 0.274 1.00 85.12 428 LEU A O 1
ATOM 3413 N N . PRO A 1 429 ? -11.354 -28.761 -0.736 1.00 84.44 429 PRO A N 1
ATOM 3414 C CA . PRO A 1 429 ? -10.139 -28.740 -1.554 1.00 84.44 429 PRO A CA 1
ATOM 3415 C C . PRO A 1 429 ? -8.847 -28.870 -0.737 1.00 84.44 429 PRO A C 1
ATOM 3417 O O . PRO A 1 429 ? -7.932 -29.572 -1.149 1.00 84.44 429 PRO A O 1
ATOM 3420 N N . ILE A 1 430 ? -8.801 -28.266 0.457 1.00 81.81 430 ILE A N 1
ATOM 3421 C CA . ILE A 1 430 ? -7.634 -28.341 1.347 1.00 81.81 430 ILE A CA 1
ATOM 3422 C C . ILE A 1 430 ? -7.322 -29.779 1.780 1.00 81.81 430 ILE A C 1
ATOM 3424 O O . ILE A 1 430 ? -6.158 -30.162 1.796 1.00 81.81 430 ILE A O 1
ATOM 3428 N N . ALA A 1 431 ? -8.341 -30.606 2.040 1.00 82.94 431 ALA A N 1
ATOM 3429 C CA . ALA A 1 431 ? -8.150 -32.010 2.394 1.00 82.94 431 ALA A CA 1
ATOM 3430 C C . ALA A 1 431 ? -7.570 -32.810 1.215 1.00 82.94 431 ALA A C 1
ATOM 3432 O O . ALA A 1 431 ? -6.735 -33.693 1.399 1.00 82.94 431 ALA A O 1
ATOM 3433 N N . GLN A 1 432 ? -7.978 -32.477 -0.014 1.00 83.44 432 GLN A N 1
ATOM 3434 C CA . GLN A 1 432 ? -7.447 -33.103 -1.228 1.00 83.44 432 GLN A CA 1
ATOM 3435 C C . GLN A 1 432 ? -5.997 -32.706 -1.499 1.00 83.44 432 GLN A C 1
ATOM 3437 O O . GLN A 1 432 ? -5.231 -33.529 -1.994 1.00 83.44 432 GLN A O 1
ATOM 3442 N N . ASP A 1 433 ? -5.631 -31.461 -1.199 1.00 83.50 433 ASP A N 1
ATOM 3443 C CA . ASP A 1 433 ? -4.268 -30.965 -1.372 1.00 83.50 433 ASP A CA 1
ATOM 3444 C C . ASP A 1 433 ? -3.334 -31.518 -0.288 1.00 83.50 433 ASP A C 1
ATOM 3446 O O . ASP A 1 433 ? -2.241 -31.973 -0.615 1.00 83.50 433 ASP A O 1
ATOM 3450 N N . MET A 1 434 ? -3.788 -31.609 0.968 1.00 78.50 434 MET A N 1
ATOM 3451 C CA . MET A 1 434 ? -3.023 -32.230 2.060 1.00 78.50 434 MET A CA 1
ATOM 3452 C C . MET A 1 434 ? -2.750 -33.722 1.840 1.00 78.50 434 MET A C 1
ATOM 3454 O O . MET A 1 434 ? -1.734 -34.216 2.300 1.00 78.50 434 MET A O 1
ATOM 3458 N N . LYS A 1 435 ? -3.619 -34.447 1.121 1.00 79.19 435 LYS A N 1
ATOM 3459 C CA . LYS A 1 435 ? -3.368 -35.852 0.740 1.00 79.19 435 LYS A CA 1
ATOM 3460 C C . LYS A 1 435 ? -2.336 -36.012 -0.386 1.00 79.19 435 LYS A C 1
ATOM 3462 O O . LYS A 1 435 ? -1.923 -37.136 -0.661 1.00 79.19 435 LYS A O 1
ATOM 3467 N N . LYS A 1 436 ? -2.012 -34.934 -1.109 1.00 76.06 436 LYS A N 1
ATOM 3468 C CA . LYS A 1 436 ? -1.059 -34.939 -2.234 1.00 76.06 436 LYS A CA 1
ATOM 3469 C C . LYS A 1 436 ? 0.321 -34.402 -1.854 1.00 76.06 436 LYS A C 1
ATOM 3471 O O . LYS A 1 436 ? 1.260 -34.670 -2.603 1.00 76.06 436 LYS A O 1
ATOM 3476 N N . ALA A 1 437 ? 0.394 -33.588 -0.800 1.00 60.88 437 ALA A N 1
ATOM 3477 C CA . ALA A 1 437 ? 1.634 -33.150 -0.166 1.00 60.88 437 ALA A CA 1
ATOM 3478 C C . ALA A 1 437 ? 2.291 -34.331 0.554 1.00 60.88 437 ALA A C 1
ATOM 3480 O O . ALA A 1 437 ? 3.538 -34.394 0.507 1.00 60.88 437 ALA A O 1
#

Secondary structure (DSSP, 8-state):
-HHHHHHHHHHSPPHHHHHHHHT----TTSPPPPGGGS-TTS-HHHHHHHHHHHHT---EEEE---TTTSPBTSSHHHHHHHHHH-TT---PPPEEEEEEEE--HHHHHHHHHHHHHHHHH-HHHHH--EEEEEEEE-HHHHHHHHHH----SS--S--TT-SSEEEBSBHHHIIIIIS----SPPPTT-SS-EEEEEEEEEEES-GGGSSB-SSSEEE--GGGEEEEEEEEEEPTTS-------------PPPPPB----TTS--EETTEEPB-B-TTHHHHHHHHHHHHH---PPP-HHHHHHHT------------------------------TT------PPPTT-----HHHHHHHHTTPPPPPTT--HHHHHHHHHHHHHHHHHHHH-S-HHHH-EE--GGG--S-TT----EE----TTSHHHHHHTT-

Solvent-accessible surface area (backbone atoms only — not comparable to full-atom values): 27098 Å² total; per-residue (Å²): 109,73,68,58,52,50,52,34,58,64,65,51,78,35,68,68,57,52,50,53,53,54,67,50,90,66,62,92,94,54,79,79,63,53,81,73,72,77,48,83,86,58,56,72,65,36,56,51,50,52,49,46,62,57,75,69,45,65,42,40,76,44,76,56,78,54,80,72,66,38,65,41,58,72,66,60,63,64,64,52,58,51,71,73,76,48,102,81,63,82,75,79,70,51,70,47,44,27,37,49,80,36,63,58,67,69,55,53,51,46,28,52,52,50,32,55,56,44,34,76,75,34,75,63,19,64,78,23,43,44,36,54,29,20,35,31,40,41,67,87,51,47,72,51,35,62,59,73,46,74,79,54,90,68,82,91,64,89,58,90,65,52,86,38,46,68,24,26,36,36,36,49,55,17,63,72,68,38,14,55,84,74,85,65,85,60,66,84,65,48,78,60,39,69,58,38,40,33,32,42,28,43,28,52,55,49,65,87,78,31,76,22,62,74,88,36,39,18,40,66,59,51,51,43,52,44,72,46,32,42,40,33,33,26,54,80,85,64,82,83,74,81,78,80,75,75,88,74,86,70,94,62,79,79,75,62,57,60,73,70,38,84,93,55,66,38,25,34,80,85,36,69,53,45,46,40,43,90,54,53,68,59,52,52,49,51,51,53,51,55,71,69,59,69,83,74,73,78,48,76,66,55,54,53,62,77,67,63,73,88,76,90,73,93,79,90,83,89,86,86,88,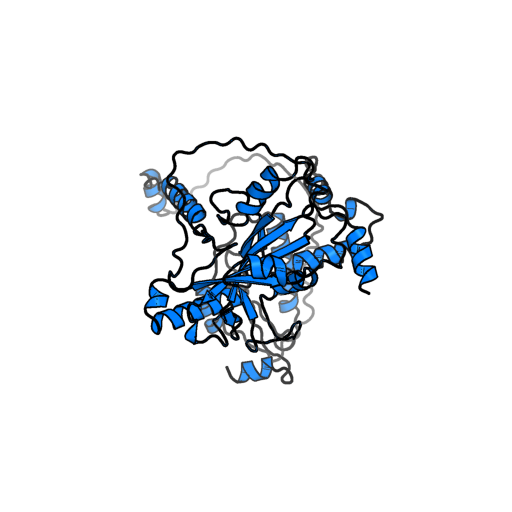89,82,90,85,87,82,89,78,91,70,90,75,81,78,75,71,94,79,75,82,76,77,81,77,74,57,57,94,86,47,68,78,88,60,68,71,70,54,54,68,62,52,84,76,66,78,80,67,72,91,79,69,48,72,70,56,52,53,51,51,53,51,54,50,52,50,51,52,51,50,63,69,70,46,67,38,52,38,79,66,26,52,46,70,63,69,89,71,59,57,98,37,85,86,56,82,69,71,50,77,46,66,59,62,75,89,38,69,66,38,55,49,63,74,72,107

pLDDT: mean 76.28, std 19.33, range [27.06, 96.94]

Organism: NCBI:txid297713

Mean predicted aligned error: 16.92 Å

Nearest PDB structures (foldseek):
  6hxs-assembly1_A  TM=5.417E-01  e=2.208E-08  Homo sapiens
  7oqq-assembly1_A  TM=6.595E-01  e=7.262E-05  Homo sapiens
  2x5y-assembly1_A  TM=6.007E-01  e=7.262E-05  Homo sapiens
  6tl1-assembly2_B  TM=6.286E-01  e=6.575E-04  Homo sapiens
  6tl1-assembly1_A  TM=6.348E-01  e=9.399E-04  Homo sapiens

InterPro domains:
  IPR012317 Poly(ADP-ribose) polymerase, catalytic domain [PF00644] (124-202)
  IPR016135 Ubiquitin-conjugating enzyme/RWD-like [G3DSA:3.10.110.10] (372-437)
  IPR051838 Intracellular mono-ADP-ribosyltransferase ARTD/PARP [PTHR21328] (8-274)

Sequence (437 aa):
MRAAIVQLIDSLPSIDEMRKHLLRKVNTGKSKPKLREIDPDILPAAWLVLRWILGSCTAHLEEITNQDEILKNIGKELRFLARMWLTQCPADPIWKQYRFSVGAPDAEAKFKASVQNAQQVDMNCVNFPSIFGFHGSPLRNWHSIIRHGLWFKDVAHGRAFGNGVYLAKDGSVSMGGYTGQNRSSPWRKSRVSPVNCVALVEIVNQPSHFISNNPYYVVQHTHWLICRYLLVKCSLANDSSSDKSSLATNDAAPPPHVKLDPKQPVTMNNQAIEIPEPGYQIDLLLQARRHEYQEEDNDEEDRQVFEYTETISTDKGKGRAPNNASADEDIDIEMMDASNMSSGERRPADDWVHDAEYVIDAIANLLPPPTLASPSATMSVQRELRYMLKEQENATSLKELGWYLPQDLLGDNLFQWILELHSFDDSLPIAQDMKKA